Protein AF-A0A7S0I490-F1 (afdb_monomer)

Radius of gyration: 52.08 Å; Cα contacts (8 Å, |Δi|>4): 171; chains: 1; bounding box: 167×102×122 Å

InterPro domains:
  IPR018816 Splicing factor cactin, central domain [PF10312] (147-326)

Mean predicted aligned error: 16.82 Å

Sequence (372 aa):
PTSPVAAVVVAAPQAALLPILARMCKHKKKDKKRDKERAKYEETDDEKRARRLAKHAAKAVKKQEDAQVAGYSNQDNPWHDPNLAESFVWGKKVDKDRSRGIEELSKEGNKRKKLEMQVELEKVKRAREQREVDKEAYEEERRLLDRDREQMAFDDHAKREDEFQLEQSKVRVKRRVQEGRAKPIDVLADSLALLDEGFEPSDALDAKMQDPLLVFDSLNQRELAEVRGDIIEIAQLDEPRRPFWEAMQLVCEQQLASAQGTQASGAHAEVLKDIDAMLAGKRDHELGNLQDDIVRQLQGGEVDTDYYTHVLERLRLTRANLTLTQTFQQVKRRHVELLSGGAPPTARPRPRRVRGGTARRCSTGRRCSGSR

Secondary structure (DSSP, 8-state):
--PPP--------HHHHHHHHHHHHHHHHHHHHHHHHHHHHS--HHHHHHHHHHHHHHHHHHHHHHT-BTTB-SSS-TT--TTTTSPP--HHHHHHHHHTT-PPPPHHHHHHHHHHHHHHHHHHHHHHHHHHHHHHHHHHHHHHHHHHHHHHHHHHHHHHHHHHHHHHHHHHHHHHHHTT---HHHHHHHHHHTTSTT--HHHHHH-----TTTSSTT--HHHHHHHHHHHHHHHHH-GGGHHHHHHHHHHHHHHHHHHTT-S--THHHHHHHHHHHHHTT--HHHHHHHHHHHHHHHHTT-S-HHHHHHHHHHHHHHHHHHHHHHHHHHHHHHHHHHHHHTS-----------------------------

Solvent-accessible surface area (backbone atoms only — not comparable to full-atom values): 21940 Å² total; per-residue (Å²): 140,87,85,80,84,81,82,78,77,79,76,73,62,72,80,67,47,55,64,49,52,52,49,50,52,50,46,54,53,50,50,56,47,53,52,57,50,49,62,59,70,76,46,50,77,65,56,54,48,51,52,52,50,51,54,49,49,53,51,49,51,50,53,51,55,69,36,37,51,98,87,29,39,43,85,63,36,97,81,74,46,77,60,63,53,58,82,88,74,63,61,75,54,53,56,52,35,54,75,69,71,51,75,78,70,48,77,67,53,50,50,48,53,53,51,53,51,50,52,50,50,50,52,53,47,52,57,48,53,49,52,50,52,54,48,50,52,52,52,50,52,49,50,49,53,50,50,52,51,50,50,52,52,49,54,54,49,52,53,54,49,39,51,49,52,41,52,53,48,51,55,54,30,50,51,28,52,74,72,72,70,45,53,68,65,34,36,43,53,52,37,56,50,64,70,45,88,88,68,56,52,72,63,54,74,73,57,59,82,65,59,82,87,61,58,59,79,85,51,52,74,68,56,48,54,52,50,44,52,54,37,53,57,46,31,71,49,41,63,96,50,24,72,48,33,52,26,50,43,51,55,48,52,52,53,49,40,55,74,68,63,70,64,74,63,78,78,52,54,58,58,49,50,54,51,45,62,69,58,55,93,61,50,71,69,57,52,49,52,52,50,52,53,51,53,55,47,57,74,65,69,83,55,68,62,67,62,52,49,54,49,51,55,51,48,53,51,50,48,24,55,48,50,44,50,53,52,50,50,50,35,52,52,46,47,52,47,38,59,51,72,72,49,76,81,76,75,73,80,75,80,79,79,79,79,82,83,81,89,82,84,88,82,84,84,83,88,84,88,82,91,131

Structure (mmCIF, N/CA/C/O backbone):
data_AF-A0A7S0I490-F1
#
_entry.id   AF-A0A7S0I490-F1
#
loop_
_atom_site.group_PDB
_atom_site.id
_atom_site.type_symbol
_atom_site.label_atom_id
_atom_site.label_alt_id
_atom_site.label_comp_id
_atom_site.label_asym_id
_atom_site.label_entity_id
_atom_site.label_seq_id
_atom_site.pdbx_PDB_ins_code
_atom_site.Cartn_x
_atom_site.Cartn_y
_atom_site.Cartn_z
_atom_site.occupancy
_atom_site.B_iso_or_equiv
_atom_site.auth_seq_id
_atom_site.auth_comp_id
_atom_site.auth_asym_id
_atom_site.auth_atom_id
_atom_site.pdbx_PDB_model_num
ATOM 1 N N . PRO A 1 1 ? 31.780 77.840 -27.845 1.00 50.47 1 PRO A N 1
ATOM 2 C CA . PRO A 1 1 ? 33.182 77.586 -27.449 1.00 50.47 1 PRO A CA 1
ATOM 3 C C . PRO A 1 1 ? 33.434 76.077 -27.318 1.00 50.47 1 PRO A C 1
ATOM 5 O O . PRO A 1 1 ? 32.613 75.396 -26.726 1.00 50.47 1 PRO A O 1
ATOM 8 N N . THR A 1 2 ? 34.555 75.628 -27.889 1.00 43.53 2 THR A N 1
ATOM 9 C CA . THR A 1 2 ? 35.103 74.256 -27.959 1.00 43.53 2 THR A CA 1
ATOM 10 C C . THR A 1 2 ? 34.630 73.378 -29.130 1.00 43.53 2 THR A C 1
ATOM 12 O O . THR A 1 2 ? 33.548 72.807 -29.178 1.00 43.53 2 THR A O 1
ATOM 15 N N . SER A 1 3 ? 35.527 73.326 -30.113 1.00 43.59 3 SER A N 1
ATOM 16 C CA . SER A 1 3 ? 35.592 72.419 -31.255 1.00 43.59 3 SER A CA 1
ATOM 17 C C . SER A 1 3 ? 35.987 71.008 -30.797 1.00 43.59 3 SER A C 1
ATOM 19 O O . SER A 1 3 ? 36.912 70.901 -29.988 1.00 43.59 3 SER A O 1
ATOM 21 N N . PRO A 1 4 ? 35.396 69.930 -31.339 1.00 51.56 4 PRO A N 1
ATOM 22 C CA . PRO A 1 4 ? 36.037 68.628 -31.374 1.00 51.56 4 PRO A CA 1
ATOM 23 C C . PRO A 1 4 ? 36.652 68.385 -32.759 1.00 51.56 4 PRO A C 1
ATOM 25 O O . PRO A 1 4 ? 35.989 68.410 -33.795 1.00 51.56 4 PRO A O 1
ATOM 28 N N . VAL A 1 5 ? 37.962 68.157 -32.742 1.00 44.47 5 VAL A N 1
ATOM 29 C CA . VAL A 1 5 ? 38.818 67.812 -33.878 1.00 44.47 5 VAL A CA 1
ATOM 30 C C . VAL A 1 5 ? 38.282 66.563 -34.581 1.00 44.47 5 VAL A C 1
ATOM 32 O O . VAL A 1 5 ? 38.215 65.485 -33.994 1.00 44.47 5 VAL A O 1
ATOM 35 N N . ALA A 1 6 ? 37.934 66.703 -35.859 1.00 41.81 6 ALA A N 1
ATOM 36 C CA . ALA A 1 6 ? 37.684 65.579 -36.746 1.00 41.81 6 ALA A CA 1
ATOM 37 C C . ALA A 1 6 ? 38.988 64.786 -36.935 1.00 41.81 6 ALA A C 1
ATOM 39 O O . ALA A 1 6 ? 39.920 65.242 -37.599 1.00 41.81 6 ALA A O 1
ATOM 40 N N . ALA A 1 7 ? 39.057 63.587 -36.358 1.00 44.59 7 ALA A N 1
ATOM 41 C CA . ALA A 1 7 ? 40.059 62.601 -36.725 1.00 44.59 7 ALA A CA 1
ATOM 42 C C . ALA A 1 7 ? 39.729 62.084 -38.133 1.00 44.59 7 ALA A C 1
ATOM 44 O O . ALA A 1 7 ? 38.897 61.196 -38.317 1.00 44.59 7 ALA A O 1
ATOM 45 N N . VAL A 1 8 ? 40.375 62.667 -39.142 1.00 41.62 8 VAL A N 1
ATOM 46 C CA . VAL A 1 8 ? 40.418 62.116 -40.497 1.00 41.62 8 VAL A CA 1
ATOM 47 C C . VAL A 1 8 ? 41.207 60.809 -40.427 1.00 41.62 8 VAL A C 1
ATOM 49 O O . VAL A 1 8 ? 42.436 60.801 -40.469 1.00 41.62 8 VAL A O 1
ATOM 52 N N . VAL A 1 9 ? 40.507 59.680 -40.313 1.00 45.31 9 VAL A N 1
ATOM 53 C CA . VAL A 1 9 ? 41.086 58.383 -40.667 1.00 45.31 9 VAL A CA 1
ATOM 54 C C . VAL A 1 9 ? 41.223 58.391 -42.183 1.00 45.31 9 VAL A C 1
ATOM 56 O O . VAL A 1 9 ? 40.259 58.174 -42.915 1.00 45.31 9 VAL A O 1
ATOM 59 N N . VAL A 1 10 ? 42.427 58.701 -42.661 1.00 46.06 10 VAL A N 1
ATOM 60 C CA . VAL A 1 10 ? 42.801 58.515 -44.062 1.00 46.06 10 VAL A CA 1
ATOM 61 C C . VAL A 1 10 ? 42.699 57.018 -44.350 1.00 46.06 10 VAL A C 1
ATOM 63 O O . VAL A 1 10 ? 43.594 56.239 -44.024 1.00 46.06 10 VAL A O 1
ATOM 66 N N . ALA A 1 11 ? 41.574 56.597 -44.927 1.00 50.38 11 ALA A N 1
ATOM 67 C CA . ALA A 1 11 ? 41.416 55.268 -45.486 1.00 50.38 11 ALA A CA 1
ATOM 68 C C . ALA A 1 11 ? 42.399 55.134 -46.657 1.00 50.38 11 ALA A C 1
ATOM 70 O O . ALA A 1 11 ? 42.173 55.661 -47.747 1.00 50.38 11 ALA A O 1
ATOM 71 N N . ALA A 1 12 ? 43.528 54.463 -46.418 1.00 50.81 12 ALA A N 1
ATOM 72 C CA . ALA A 1 12 ? 44.451 54.095 -47.480 1.00 50.81 12 ALA A CA 1
ATOM 73 C C . ALA A 1 12 ? 43.703 53.238 -48.525 1.00 50.81 12 ALA A C 1
ATOM 75 O O . ALA A 1 12 ? 42.954 52.331 -48.146 1.00 50.81 12 ALA A O 1
ATOM 76 N N . PRO A 1 13 ? 43.880 53.489 -49.833 1.00 53.28 13 PRO A N 1
ATOM 77 C CA . PRO A 1 13 ? 43.135 52.779 -50.866 1.00 53.28 13 PRO A CA 1
ATOM 78 C C . PRO A 1 13 ? 43.460 51.280 -50.815 1.00 53.28 13 PRO A C 1
ATOM 80 O O . PRO A 1 13 ? 44.627 50.888 -50.857 1.00 53.28 13 PRO A O 1
ATOM 83 N N . GLN A 1 14 ? 42.431 50.423 -50.771 1.00 57.75 14 GLN A N 1
ATOM 84 C CA . GLN A 1 14 ? 42.566 48.954 -50.718 1.00 57.75 14 GLN A CA 1
ATOM 85 C C . GLN A 1 14 ? 43.428 48.372 -51.865 1.00 57.75 14 GLN A C 1
ATOM 87 O O . GLN A 1 14 ? 44.014 47.299 -51.715 1.00 57.75 14 GLN A O 1
ATOM 92 N N . ALA A 1 15 ? 43.604 49.106 -52.970 1.00 55.25 15 ALA A N 1
ATOM 93 C CA . ALA A 1 15 ? 44.506 48.752 -54.069 1.00 55.25 15 ALA A CA 1
ATOM 94 C C . ALA A 1 15 ? 46.005 48.770 -53.688 1.00 55.25 15 ALA A C 1
ATOM 96 O O . ALA A 1 15 ? 46.794 48.028 -54.272 1.00 55.25 15 ALA A O 1
ATOM 97 N N . ALA A 1 16 ? 46.410 49.555 -52.683 1.00 54.22 16 ALA A N 1
ATOM 98 C CA . ALA A 1 16 ? 47.793 49.597 -52.201 1.00 54.22 16 ALA A CA 1
ATOM 99 C C . ALA A 1 16 ? 48.129 48.445 -51.230 1.00 54.22 16 ALA A C 1
ATOM 101 O O . ALA A 1 16 ? 49.300 48.111 -51.057 1.00 54.22 16 ALA A O 1
ATOM 102 N N . LEU A 1 17 ? 47.123 47.789 -50.633 1.00 56.47 17 LEU A N 1
ATOM 103 C CA . LEU A 1 17 ? 47.306 46.732 -49.627 1.00 56.47 17 LEU A CA 1
ATOM 104 C C . LEU A 1 17 ? 47.553 45.340 -50.228 1.00 56.47 17 LEU A C 1
ATOM 106 O O . LEU A 1 17 ? 48.329 44.573 -49.665 1.00 56.47 17 LEU A O 1
ATOM 110 N N . LEU A 1 18 ? 46.972 45.003 -51.384 1.00 61.47 18 LEU A N 1
ATOM 111 C CA . LEU A 1 18 ? 47.205 43.717 -52.065 1.00 61.47 18 LEU A CA 1
ATOM 112 C C . LEU A 1 18 ? 48.683 43.445 -52.420 1.00 61.47 18 LEU A C 1
ATOM 114 O O . LEU A 1 18 ? 49.174 42.354 -52.108 1.00 61.47 18 LEU A O 1
ATOM 118 N N . PRO A 1 19 ? 49.445 44.386 -53.017 1.00 67.88 19 PRO A N 1
ATOM 119 C CA . PRO A 1 19 ? 50.867 44.165 -53.275 1.00 67.88 19 PRO A CA 1
ATOM 120 C C . PRO A 1 19 ? 51.691 44.094 -51.981 1.00 67.88 19 PRO A C 1
ATOM 122 O O . PRO A 1 19 ? 52.685 43.365 -51.937 1.00 67.88 19 PRO A O 1
ATOM 125 N N . ILE A 1 20 ? 51.269 44.785 -50.916 1.00 68.06 20 ILE A N 1
ATOM 126 C CA . ILE A 1 20 ? 51.896 44.711 -49.589 1.00 68.06 20 ILE A CA 1
ATOM 127 C C . ILE A 1 20 ? 51.641 43.335 -48.960 1.00 68.06 20 ILE A C 1
ATOM 129 O O . ILE A 1 20 ? 52.600 42.674 -48.571 1.00 68.06 20 ILE A O 1
ATOM 133 N N . LEU A 1 21 ? 50.403 42.832 -48.961 1.00 68.25 21 LEU A N 1
ATOM 134 C CA . LEU A 1 21 ? 50.054 41.487 -48.488 1.00 68.25 21 LEU A CA 1
ATOM 135 C C . LEU A 1 21 ? 50.766 40.399 -49.298 1.00 68.25 21 LEU A C 1
ATOM 137 O O . LEU A 1 21 ? 51.325 39.468 -48.721 1.00 68.25 21 LEU A O 1
ATOM 141 N N . ALA A 1 22 ? 50.849 40.539 -50.623 1.00 70.19 22 ALA A N 1
ATOM 142 C CA . ALA A 1 22 ? 51.611 39.624 -51.468 1.00 70.19 22 ALA A CA 1
ATOM 143 C C . ALA A 1 22 ? 53.113 39.641 -51.125 1.00 70.19 22 ALA A C 1
ATOM 145 O O . ALA A 1 22 ? 53.745 38.582 -51.064 1.00 70.19 22 ALA A O 1
ATOM 146 N N . ARG A 1 23 ? 53.698 40.819 -50.857 1.00 71.12 23 ARG A N 1
ATOM 147 C CA . ARG A 1 23 ? 55.089 40.958 -50.385 1.00 71.12 23 ARG A CA 1
ATOM 148 C C . ARG A 1 23 ? 55.280 40.379 -48.982 1.00 71.12 23 ARG A C 1
ATOM 150 O O . ARG A 1 23 ? 56.279 39.693 -48.771 1.00 71.12 23 ARG A O 1
ATOM 157 N N . MET A 1 24 ? 54.332 40.568 -48.067 1.00 69.94 24 MET A N 1
ATOM 158 C CA . MET A 1 24 ? 54.342 39.981 -46.722 1.00 69.94 24 MET A CA 1
ATOM 159 C C . MET A 1 24 ? 54.226 38.454 -46.773 1.00 69.94 24 MET A C 1
ATOM 161 O O . MET A 1 24 ? 54.967 37.760 -46.085 1.00 69.94 24 MET A O 1
ATOM 165 N N . CYS A 1 25 ? 53.375 37.899 -47.639 1.00 70.06 25 CYS A N 1
ATOM 166 C CA . CYS A 1 25 ? 53.298 36.460 -47.890 1.00 70.06 25 CYS A CA 1
ATOM 167 C C . CYS A 1 25 ? 54.600 35.912 -48.489 1.00 70.06 25 CYS A C 1
ATOM 169 O O . CYS A 1 25 ? 55.027 34.816 -48.124 1.00 70.06 25 CYS A O 1
ATOM 171 N N . LYS A 1 26 ? 55.253 36.662 -49.389 1.00 74.69 26 LYS A N 1
ATOM 172 C CA . LYS A 1 26 ? 56.571 36.300 -49.937 1.00 74.69 26 LYS A CA 1
ATOM 173 C C . LYS A 1 26 ? 57.659 36.312 -48.854 1.00 74.69 26 LYS A C 1
ATOM 175 O O . LYS A 1 26 ? 58.433 35.360 -48.798 1.00 74.69 26 LYS A O 1
ATOM 180 N N . HIS A 1 27 ? 57.675 37.313 -47.971 1.00 74.88 27 HIS A N 1
ATOM 181 C CA . HIS A 1 27 ? 58.608 37.379 -46.837 1.00 74.88 27 HIS A CA 1
ATOM 182 C C . HIS A 1 27 ? 58.356 36.247 -45.838 1.00 74.88 27 HIS A C 1
ATOM 184 O O . HIS A 1 27 ? 59.258 35.449 -45.615 1.00 74.88 27 HIS A O 1
ATOM 190 N N . LYS A 1 28 ? 57.110 36.033 -45.392 1.00 74.56 28 LYS A N 1
ATOM 191 C CA . LYS A 1 28 ? 56.739 34.896 -44.525 1.00 74.56 28 LYS A CA 1
ATOM 192 C C . LYS A 1 28 ? 57.134 33.538 -45.116 1.00 74.56 28 LYS A C 1
ATOM 194 O O . LYS A 1 28 ? 57.567 32.649 -44.388 1.00 74.56 28 LYS A O 1
ATOM 199 N N . LYS A 1 29 ? 57.006 33.346 -46.437 1.00 75.19 29 LYS A N 1
ATOM 200 C CA . LYS A 1 29 ? 57.477 32.125 -47.121 1.00 75.19 29 LYS A CA 1
ATOM 201 C C . LYS A 1 29 ? 59.002 31.998 -47.088 1.00 75.19 29 LYS A C 1
ATOM 203 O O . LYS A 1 29 ? 59.500 30.886 -46.917 1.00 75.19 29 LYS A O 1
ATOM 208 N N . LYS A 1 30 ? 59.727 33.106 -47.264 1.00 78.12 30 LYS A N 1
ATOM 209 C CA . LYS A 1 30 ? 61.194 33.152 -47.215 1.00 78.12 30 LYS A CA 1
ATOM 210 C C . LYS A 1 30 ? 61.711 32.896 -45.797 1.00 78.12 30 LYS A C 1
ATOM 212 O O . LYS A 1 30 ? 62.610 32.079 -45.642 1.00 78.12 30 LYS A O 1
ATOM 217 N N . ASP A 1 31 ? 61.094 33.488 -44.782 1.00 76.88 31 ASP A N 1
ATOM 218 C CA . ASP A 1 31 ? 61.458 33.285 -43.376 1.00 76.88 31 ASP A CA 1
ATOM 219 C C . ASP A 1 31 ? 61.175 31.846 -42.942 1.00 76.88 31 ASP A C 1
ATOM 221 O O . ASP A 1 31 ? 62.083 31.147 -42.506 1.00 76.88 31 ASP A O 1
ATOM 225 N N . LYS A 1 32 ? 59.990 31.310 -43.267 1.00 79.25 32 LYS A N 1
ATOM 226 C CA . LYS A 1 32 ? 59.661 29.891 -43.043 1.00 79.25 32 LYS A CA 1
ATOM 227 C C . LYS A 1 32 ? 60.603 28.929 -43.778 1.00 79.25 32 LYS A C 1
ATOM 229 O O . LYS A 1 32 ? 60.757 27.786 -43.354 1.00 79.25 32 LYS A O 1
ATOM 234 N N . LYS A 1 33 ? 61.202 29.342 -44.902 1.00 81.62 33 LYS A N 1
ATOM 235 C CA . LYS A 1 33 ? 62.235 28.560 -45.599 1.00 81.62 33 LYS A CA 1
ATOM 236 C C . LYS A 1 33 ? 63.554 28.595 -44.824 1.00 81.62 33 LYS A C 1
ATOM 238 O O . LYS A 1 33 ? 64.118 27.530 -44.600 1.00 81.62 33 LYS A O 1
ATOM 243 N N . ARG A 1 34 ? 63.984 29.774 -44.366 1.00 77.00 34 ARG A N 1
ATOM 244 C CA . ARG A 1 34 ? 65.197 29.947 -43.551 1.00 77.00 34 ARG A CA 1
ATOM 245 C C . ARG A 1 34 ? 65.107 29.215 -42.213 1.00 77.00 34 ARG A C 1
ATOM 247 O O . ARG A 1 34 ? 66.063 28.557 -41.827 1.00 77.00 34 ARG A O 1
ATOM 254 N N . ASP A 1 35 ? 63.957 29.250 -41.547 1.00 76.94 35 ASP A N 1
ATOM 255 C CA . ASP A 1 35 ? 63.746 28.544 -40.275 1.00 76.94 35 ASP A CA 1
ATOM 256 C C . ASP A 1 35 ? 63.749 27.026 -40.462 1.00 76.94 35 ASP A C 1
ATOM 258 O O . ASP A 1 35 ? 64.353 26.303 -39.679 1.00 76.94 35 ASP A O 1
ATOM 262 N N . LYS A 1 36 ? 63.163 26.529 -41.560 1.00 77.56 36 LYS A N 1
ATOM 263 C CA . LYS A 1 36 ? 63.265 25.111 -41.945 1.00 77.56 36 LYS A CA 1
ATOM 264 C C . LYS A 1 36 ? 64.685 24.685 -42.309 1.00 77.56 36 LYS A C 1
ATOM 266 O O . LYS A 1 36 ? 64.964 23.493 -42.262 1.00 77.56 36 LYS A O 1
ATOM 271 N N . GLU A 1 37 ? 65.527 25.602 -42.775 1.00 77.75 37 GLU A N 1
ATOM 272 C CA . GLU A 1 37 ? 66.935 25.337 -43.087 1.00 77.75 37 GLU A CA 1
ATOM 273 C C . GLU A 1 37 ? 67.782 25.326 -41.809 1.00 77.75 37 GLU A C 1
ATOM 275 O O . GLU A 1 37 ? 68.546 24.383 -41.628 1.00 77.75 37 GLU A O 1
ATOM 280 N N . ARG A 1 38 ? 67.562 26.267 -40.878 1.00 75.44 38 ARG A N 1
ATOM 281 C CA . ARG A 1 38 ? 68.162 26.234 -39.529 1.00 75.44 38 ARG A CA 1
ATOM 282 C C . ARG A 1 38 ? 67.787 24.972 -38.755 1.00 75.44 38 ARG A C 1
ATOM 284 O O . ARG A 1 38 ? 68.671 24.229 -38.354 1.00 75.44 38 ARG A O 1
ATOM 291 N N . ALA A 1 39 ? 66.497 24.646 -38.688 1.00 72.38 39 ALA A N 1
ATOM 292 C CA . ALA A 1 39 ? 66.003 23.445 -38.010 1.00 72.38 39 ALA A CA 1
ATOM 293 C C . ALA A 1 39 ? 66.461 22.122 -38.656 1.00 72.38 39 ALA A C 1
ATOM 295 O O . ALA A 1 39 ? 66.265 21.063 -38.081 1.00 72.38 39 ALA A O 1
ATOM 296 N N . LYS A 1 40 ? 67.021 22.149 -39.875 1.00 72.75 40 LYS A N 1
ATOM 297 C CA . LYS A 1 40 ? 67.665 20.986 -40.517 1.00 72.75 40 LYS A CA 1
ATOM 298 C C . LYS A 1 40 ? 69.161 20.904 -40.238 1.00 72.75 40 LYS A C 1
ATOM 300 O O . LYS A 1 40 ? 69.734 19.837 -40.426 1.00 72.75 40 LYS A O 1
ATOM 305 N N . TYR A 1 41 ? 69.780 22.035 -39.915 1.00 70.50 41 TYR A N 1
ATOM 306 C CA . TYR A 1 41 ? 71.203 22.145 -39.617 1.00 70.50 41 TYR A CA 1
ATOM 307 C C . TYR A 1 41 ? 71.484 21.818 -38.147 1.00 70.50 41 TYR A C 1
ATOM 309 O O . TYR A 1 41 ? 72.486 21.185 -37.848 1.00 70.50 41 TYR A O 1
ATOM 317 N N . GLU A 1 42 ? 70.561 22.191 -37.257 1.00 72.38 42 GLU A N 1
ATOM 318 C CA . GLU A 1 42 ? 70.593 21.891 -35.817 1.00 72.38 42 GLU A CA 1
ATOM 319 C C . GLU A 1 42 ? 70.038 20.489 -35.475 1.00 72.38 42 GLU A C 1
ATOM 321 O O . GLU A 1 42 ? 70.049 20.091 -34.317 1.00 72.38 42 GLU A O 1
ATOM 326 N N . GLU A 1 43 ? 69.551 19.737 -36.471 1.00 70.06 43 GLU A N 1
ATOM 327 C CA . GLU A 1 43 ? 68.907 18.425 -36.300 1.00 70.06 43 GLU A CA 1
ATOM 328 C C . GLU A 1 43 ? 69.945 17.328 -36.032 1.00 70.06 43 GLU A C 1
ATOM 330 O O . GLU A 1 43 ? 70.859 17.114 -36.834 1.00 70.06 43 GLU A O 1
ATOM 335 N N . THR A 1 44 ? 69.765 16.583 -34.943 1.00 75.69 44 THR A N 1
ATOM 336 C CA . THR A 1 44 ? 70.577 15.393 -34.657 1.00 75.69 44 THR A CA 1
ATOM 337 C C . THR A 1 44 ? 70.286 14.269 -35.665 1.00 75.69 44 THR A C 1
ATOM 339 O O . THR A 1 44 ? 69.219 14.212 -36.290 1.00 75.69 44 THR A O 1
ATOM 342 N N . ASP A 1 45 ? 71.221 13.332 -35.853 1.00 73.50 45 ASP A N 1
ATOM 343 C CA . ASP A 1 45 ? 71.043 12.243 -36.828 1.00 73.50 45 ASP A CA 1
ATOM 344 C C . ASP A 1 45 ? 69.838 11.331 -36.509 1.00 73.50 45 ASP A C 1
ATOM 346 O O . ASP A 1 45 ? 69.229 10.759 -37.422 1.00 73.50 45 ASP A O 1
ATOM 350 N N . ASP A 1 46 ? 69.431 11.243 -35.241 1.00 74.19 46 ASP A N 1
ATOM 351 C CA . ASP A 1 46 ? 68.242 10.501 -34.805 1.00 74.19 46 ASP A CA 1
ATOM 352 C C . ASP A 1 46 ? 66.934 11.230 -35.136 1.00 74.19 46 ASP A C 1
ATOM 354 O O . ASP A 1 46 ? 66.012 10.628 -35.695 1.00 74.19 46 ASP A O 1
ATOM 358 N N . GLU A 1 47 ? 66.868 12.545 -34.934 1.00 79.81 47 GLU A N 1
ATOM 359 C CA . GLU A 1 47 ? 65.715 13.367 -35.330 1.00 79.81 47 GLU A CA 1
ATOM 360 C C . GLU A 1 47 ? 65.528 13.380 -36.855 1.00 79.81 47 GLU A C 1
ATOM 362 O O . GLU A 1 47 ? 64.412 13.258 -37.376 1.00 79.81 47 GLU A O 1
ATOM 367 N N . LYS A 1 48 ? 66.635 13.398 -37.605 1.00 79.62 48 LYS A N 1
ATOM 368 C CA . LYS A 1 48 ? 66.627 13.304 -39.070 1.00 79.62 48 LYS A CA 1
ATOM 369 C C . LYS A 1 48 ? 66.089 11.960 -39.562 1.00 79.62 48 LYS A C 1
ATOM 371 O O . LYS A 1 48 ? 65.393 11.928 -40.590 1.00 79.62 48 LYS A O 1
ATOM 376 N N . ARG A 1 49 ? 66.385 10.861 -38.854 1.00 80.25 49 ARG A N 1
ATOM 377 C CA . ARG A 1 49 ? 65.813 9.525 -39.108 1.00 80.25 49 ARG A CA 1
ATOM 378 C C . ARG A 1 49 ? 64.317 9.503 -38.792 1.00 80.25 49 ARG A C 1
ATOM 380 O O . ARG A 1 49 ? 63.537 9.114 -39.665 1.00 80.25 49 ARG A O 1
ATOM 387 N N . ALA A 1 50 ? 63.904 10.026 -37.639 1.00 84.12 50 ALA A N 1
ATOM 388 C CA . ALA A 1 50 ? 62.498 10.126 -37.245 1.00 84.12 50 ALA A CA 1
ATOM 389 C C . ALA A 1 50 ? 61.665 10.947 -38.247 1.00 84.12 50 ALA A C 1
ATOM 391 O O . ALA A 1 50 ? 60.605 10.502 -38.689 1.00 84.12 50 ALA A O 1
ATOM 392 N N . ARG A 1 51 ? 62.169 12.091 -38.730 1.00 84.38 51 ARG A N 1
ATOM 393 C CA . ARG A 1 51 ? 61.477 12.896 -39.753 1.00 84.38 51 ARG A CA 1
ATOM 394 C C . ARG A 1 51 ? 61.326 12.154 -41.080 1.00 84.38 51 ARG A C 1
ATOM 396 O O . ARG A 1 51 ? 60.315 12.315 -41.769 1.00 84.38 51 ARG A O 1
ATOM 403 N N . ARG A 1 52 ? 62.332 11.375 -41.491 1.00 85.88 52 ARG A N 1
ATOM 404 C CA . ARG A 1 52 ? 62.258 10.566 -42.721 1.00 85.88 52 ARG A CA 1
ATOM 405 C C . ARG A 1 52 ? 61.232 9.445 -42.580 1.00 85.88 52 ARG A C 1
ATOM 407 O O . ARG A 1 52 ? 60.446 9.270 -43.508 1.00 85.88 52 ARG A O 1
ATOM 414 N N . LEU A 1 53 ? 61.193 8.772 -41.430 1.00 84.44 53 LEU A N 1
ATOM 415 C CA . LEU A 1 53 ? 60.186 7.758 -41.111 1.00 84.44 53 LEU A CA 1
ATOM 416 C C . LEU A 1 53 ? 58.779 8.360 -41.071 1.00 84.44 53 LEU A C 1
ATOM 418 O O . LEU A 1 53 ? 57.902 7.863 -41.763 1.00 84.44 53 LEU A O 1
ATOM 422 N N . ALA A 1 54 ? 58.580 9.490 -40.392 1.00 85.75 54 ALA A N 1
ATOM 423 C CA . ALA A 1 54 ? 57.295 10.189 -40.356 1.00 85.75 54 ALA A CA 1
ATOM 424 C C . ALA A 1 54 ? 56.851 10.659 -41.751 1.00 85.75 54 ALA A C 1
ATOM 426 O O . ALA A 1 54 ? 55.695 10.503 -42.131 1.00 85.75 54 ALA A O 1
ATOM 427 N N . LYS A 1 55 ? 57.773 11.181 -42.573 1.00 88.88 55 LYS A N 1
ATOM 428 C CA . LYS A 1 55 ? 57.477 11.554 -43.965 1.00 88.88 55 LYS A CA 1
ATOM 429 C C . LYS A 1 55 ? 57.128 10.336 -44.823 1.00 88.88 55 LYS A C 1
ATOM 431 O O . LYS A 1 55 ? 56.308 10.460 -45.730 1.00 88.88 55 LYS A O 1
ATOM 436 N N . HIS A 1 56 ? 57.769 9.195 -44.587 1.00 88.44 56 HIS A N 1
ATOM 437 C CA . HIS A 1 56 ? 57.468 7.947 -45.281 1.00 88.44 56 HIS A CA 1
ATOM 438 C C . HIS A 1 56 ? 56.108 7.386 -44.849 1.00 88.44 56 HIS A C 1
ATOM 440 O O . HIS A 1 56 ? 55.286 7.088 -45.709 1.00 88.44 56 HIS A O 1
ATOM 446 N N . ALA A 1 57 ? 55.829 7.352 -43.545 1.00 86.31 57 ALA A N 1
ATOM 447 C CA . ALA A 1 57 ? 54.544 6.954 -42.979 1.00 86.31 57 ALA A CA 1
ATOM 448 C C . ALA A 1 57 ? 53.405 7.853 -43.481 1.00 86.31 57 ALA A C 1
ATOM 450 O O . ALA A 1 57 ? 52.421 7.350 -44.003 1.00 86.31 57 ALA A O 1
ATOM 451 N N . ALA A 1 58 ? 53.573 9.179 -43.465 1.00 86.69 58 ALA A N 1
ATOM 452 C CA . ALA A 1 58 ? 52.576 10.113 -43.996 1.00 86.69 58 ALA A CA 1
ATOM 453 C C . ALA A 1 58 ? 52.334 9.931 -45.505 1.00 86.69 58 ALA A C 1
ATOM 455 O O . ALA A 1 58 ? 51.211 10.073 -45.982 1.00 86.69 58 ALA A O 1
ATOM 456 N N . LYS A 1 59 ? 53.377 9.599 -46.280 1.00 86.44 59 LYS A N 1
ATOM 457 C CA . LYS A 1 59 ? 53.218 9.240 -47.697 1.00 86.44 59 LYS A CA 1
ATOM 458 C C . LYS A 1 59 ? 52.487 7.910 -47.878 1.00 86.44 59 LYS A C 1
ATOM 460 O O . LYS A 1 59 ? 51.729 7.792 -48.834 1.00 86.44 59 LYS A O 1
ATOM 465 N N . ALA A 1 60 ? 52.725 6.936 -47.003 1.00 82.75 60 ALA A N 1
ATOM 466 C CA . ALA A 1 60 ? 52.047 5.645 -47.028 1.00 82.75 60 ALA A CA 1
ATOM 467 C C . ALA A 1 60 ? 50.558 5.795 -46.685 1.00 82.75 60 ALA A C 1
ATOM 469 O O . ALA A 1 60 ? 49.731 5.321 -47.454 1.00 82.75 60 ALA A O 1
ATOM 470 N N . VAL A 1 61 ? 50.224 6.547 -45.629 1.00 82.12 61 VAL A N 1
ATOM 471 C CA . VAL A 1 61 ? 48.838 6.873 -45.246 1.00 82.12 61 VAL A CA 1
ATOM 472 C C . VAL A 1 61 ? 48.123 7.594 -46.382 1.00 82.12 61 VAL A C 1
ATOM 474 O O . VAL A 1 61 ? 47.080 7.140 -46.826 1.00 82.12 61 VAL A O 1
ATOM 477 N N . LYS A 1 62 ? 48.727 8.644 -46.952 1.00 81.44 62 LYS A N 1
ATOM 478 C CA . LYS A 1 62 ? 48.114 9.358 -48.078 1.00 81.44 62 LYS A CA 1
ATOM 479 C C . LYS A 1 62 ? 47.888 8.456 -49.296 1.00 81.44 62 LYS A C 1
ATOM 481 O O . LYS A 1 62 ? 46.866 8.557 -49.956 1.00 81.44 62 LYS A O 1
ATOM 486 N N . LYS A 1 63 ? 48.838 7.564 -49.600 1.00 77.75 63 LYS A N 1
ATOM 487 C CA . LYS A 1 63 ? 48.686 6.587 -50.687 1.00 77.75 63 LYS A CA 1
ATOM 488 C C . LYS A 1 63 ? 47.556 5.593 -50.394 1.00 77.75 63 LYS A C 1
ATOM 490 O O . LYS A 1 63 ? 46.879 5.175 -51.324 1.00 77.75 63 LYS A O 1
ATOM 495 N N . GLN A 1 64 ? 47.372 5.218 -49.131 1.00 72.12 64 GLN A N 1
ATOM 496 C CA . GLN A 1 64 ? 46.295 4.339 -48.687 1.00 72.12 64 GLN A CA 1
ATOM 497 C C . GLN A 1 64 ? 44.931 5.039 -48.762 1.00 72.12 64 GLN A C 1
ATOM 499 O O . GLN A 1 64 ? 43.993 4.449 -49.279 1.00 72.12 64 GLN A O 1
ATOM 504 N N . GLU A 1 65 ? 44.834 6.301 -48.338 1.00 75.25 65 GLU A N 1
ATOM 505 C CA . GLU A 1 65 ? 43.633 7.140 -48.481 1.00 75.25 65 GLU A CA 1
ATOM 506 C C . GLU A 1 65 ? 43.275 7.383 -49.953 1.00 75.25 65 GLU A C 1
ATOM 508 O O . GLU A 1 65 ? 42.120 7.254 -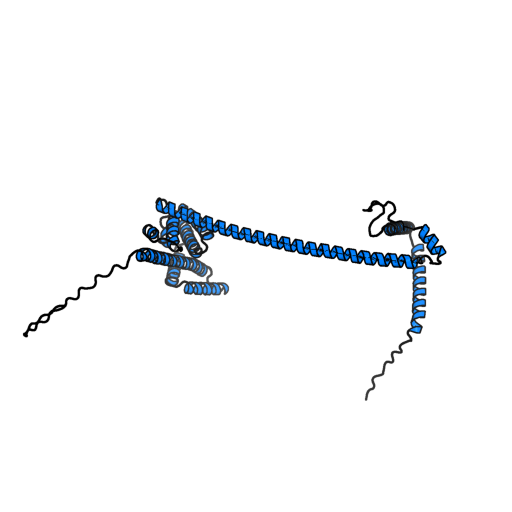50.343 1.00 75.25 65 GLU A O 1
ATOM 513 N N . ASP A 1 66 ? 44.267 7.681 -50.799 1.00 70.56 66 ASP A N 1
ATOM 514 C CA . ASP A 1 66 ? 44.065 7.863 -52.242 1.00 70.56 66 ASP A CA 1
ATOM 515 C C . ASP A 1 66 ? 43.599 6.558 -52.925 1.00 70.56 66 ASP A C 1
ATOM 517 O O . ASP A 1 66 ? 42.934 6.615 -53.962 1.00 70.56 66 ASP A O 1
ATOM 521 N N . ALA A 1 67 ? 43.926 5.398 -52.341 1.00 71.06 67 ALA A N 1
ATOM 522 C CA . ALA A 1 67 ? 43.472 4.076 -52.771 1.00 71.06 67 ALA A CA 1
ATOM 523 C C . ALA A 1 67 ? 42.109 3.666 -52.178 1.00 71.06 67 ALA A C 1
ATOM 525 O O . ALA A 1 67 ? 41.613 2.588 -52.501 1.00 71.06 67 ALA A O 1
ATOM 526 N N . GLN A 1 68 ? 41.495 4.496 -51.328 1.00 73.94 68 GLN A N 1
ATOM 527 C CA . GLN A 1 68 ? 40.141 4.283 -50.826 1.00 73.94 68 GLN A CA 1
ATOM 528 C C . GLN A 1 68 ? 39.133 5.075 -51.662 1.00 73.94 68 GLN A C 1
ATOM 530 O O . GLN A 1 68 ? 39.269 6.281 -51.893 1.00 73.94 68 GLN A O 1
ATOM 535 N N . VAL A 1 69 ? 38.074 4.399 -52.101 1.00 71.38 69 VAL A N 1
ATOM 536 C CA . VAL A 1 69 ? 36.973 5.007 -52.856 1.00 71.38 69 VAL A CA 1
ATOM 537 C C . VAL A 1 69 ? 35.695 4.829 -52.052 1.00 71.38 69 VAL A C 1
ATOM 539 O O . VAL A 1 69 ? 35.316 3.714 -51.710 1.00 71.38 69 VAL A O 1
ATOM 542 N N . ALA A 1 70 ? 35.045 5.947 -51.711 1.00 68.06 70 ALA A N 1
ATOM 543 C CA . ALA A 1 70 ? 33.812 5.971 -50.916 1.00 68.06 70 ALA A CA 1
ATOM 544 C C . ALA A 1 70 ? 33.894 5.201 -49.573 1.00 68.06 70 ALA A C 1
ATOM 546 O O . ALA A 1 70 ? 32.876 4.736 -49.070 1.00 68.06 70 ALA A O 1
ATOM 547 N N . GLY A 1 71 ? 35.094 5.098 -48.983 1.00 68.81 71 GLY A N 1
ATOM 548 C CA . GLY A 1 71 ? 35.339 4.421 -47.702 1.00 68.81 71 GLY A CA 1
ATOM 549 C C . GLY A 1 71 ? 35.719 2.941 -47.806 1.00 68.81 71 GLY A C 1
ATOM 550 O O . GLY A 1 71 ? 36.025 2.338 -46.783 1.00 68.81 71 GLY A O 1
ATOM 551 N N . TYR A 1 72 ? 35.757 2.372 -49.013 1.00 78.12 72 TYR A N 1
ATOM 552 C CA . TYR A 1 72 ? 36.167 0.987 -49.245 1.00 78.12 72 TYR A CA 1
ATOM 553 C C . TYR A 1 72 ? 37.568 0.924 -49.858 1.00 78.12 72 TYR A C 1
ATOM 555 O O . TYR A 1 72 ? 37.934 1.748 -50.703 1.00 78.12 72 TYR A O 1
ATOM 563 N N . SER A 1 73 ? 38.361 -0.049 -49.408 1.00 77.50 73 SER A N 1
ATOM 564 C CA . SER A 1 73 ? 39.659 -0.393 -49.995 1.00 77.50 73 SER A CA 1
ATOM 565 C C . SER A 1 73 ? 39.470 -1.475 -51.068 1.00 77.50 73 SER A C 1
ATOM 567 O O . SER A 1 73 ? 38.446 -2.154 -51.085 1.00 77.50 73 SER A O 1
ATOM 569 N N . ASN A 1 74 ? 40.461 -1.700 -51.938 1.00 77.88 74 ASN A N 1
ATOM 570 C CA . ASN A 1 74 ? 40.414 -2.837 -52.875 1.00 77.88 74 ASN A CA 1
ATOM 571 C C . ASN A 1 74 ? 40.335 -4.205 -52.164 1.00 77.88 74 ASN A C 1
ATOM 573 O O . ASN A 1 74 ? 39.953 -5.182 -52.797 1.00 77.88 74 ASN A O 1
ATOM 577 N N . GLN A 1 75 ? 40.717 -4.297 -50.882 1.00 73.81 75 GLN A N 1
ATOM 578 C CA . GLN A 1 75 ? 40.649 -5.540 -50.102 1.00 73.81 75 GLN A CA 1
ATOM 579 C C . GLN A 1 75 ? 39.323 -5.690 -49.340 1.00 73.81 75 GLN A C 1
ATOM 581 O O . GLN A 1 75 ? 38.827 -6.804 -49.213 1.00 73.81 75 GLN A O 1
ATOM 586 N N . ASP A 1 76 ? 38.713 -4.580 -48.920 1.00 74.44 76 ASP A N 1
ATOM 587 C CA . ASP A 1 76 ? 37.462 -4.540 -48.150 1.00 74.44 76 ASP A CA 1
ATOM 588 C C . ASP A 1 76 ? 36.310 -4.024 -49.018 1.0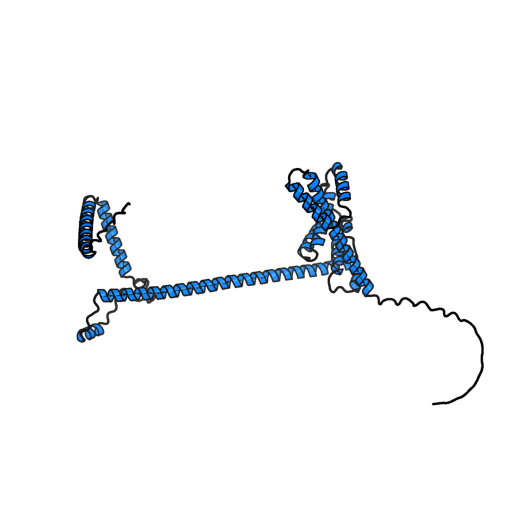0 74.44 76 ASP A C 1
ATOM 590 O O . ASP A 1 76 ? 35.625 -3.061 -48.676 1.00 74.44 76 ASP A O 1
ATOM 594 N N . ASN A 1 77 ? 36.141 -4.624 -50.196 1.00 78.44 77 ASN A N 1
ATOM 595 C CA . ASN A 1 77 ? 35.152 -4.206 -51.179 1.00 78.44 77 ASN A CA 1
ATOM 596 C C . ASN A 1 77 ? 33.902 -5.116 -51.149 1.00 78.44 77 ASN A C 1
ATOM 598 O O . ASN A 1 77 ? 34.001 -6.274 -51.567 1.00 78.44 77 ASN A O 1
ATOM 602 N N . PRO A 1 78 ? 32.710 -4.606 -50.770 1.00 79.56 78 PRO A N 1
ATOM 603 C CA . PRO A 1 78 ? 31.458 -5.374 -50.769 1.00 79.56 78 PRO A CA 1
ATOM 604 C C . PRO A 1 78 ? 31.027 -5.914 -52.141 1.00 79.56 78 PRO A C 1
ATOM 606 O O . PRO A 1 78 ? 30.199 -6.818 -52.210 1.00 79.56 78 PRO A O 1
ATOM 609 N N . TRP A 1 79 ? 31.559 -5.357 -53.234 1.00 76.94 79 TRP A N 1
ATOM 610 C CA . TRP A 1 79 ? 31.248 -5.757 -54.611 1.00 76.94 79 TRP A CA 1
ATOM 611 C C . TRP A 1 79 ? 32.285 -6.712 -55.215 1.00 76.94 79 TRP A C 1
ATOM 613 O O . TRP A 1 79 ? 32.180 -7.047 -56.392 1.00 76.94 79 TRP A O 1
ATOM 623 N N . HIS A 1 80 ? 33.275 -7.147 -54.423 1.00 74.00 80 HIS A N 1
ATOM 624 C CA . HIS A 1 80 ? 34.338 -8.073 -54.834 1.00 74.00 80 HIS A CA 1
ATOM 625 C C . HIS A 1 80 ? 35.115 -7.646 -56.098 1.00 74.00 80 HIS A C 1
ATOM 627 O O . HIS A 1 80 ? 35.664 -8.492 -56.801 1.00 74.00 80 HIS A O 1
ATOM 633 N N . ASP A 1 81 ? 35.187 -6.344 -56.392 1.00 78.88 81 ASP A N 1
ATOM 634 C CA . ASP A 1 81 ? 36.007 -5.808 -57.484 1.00 78.88 81 ASP A CA 1
ATOM 635 C C . ASP A 1 81 ? 37.473 -5.650 -57.016 1.00 78.88 81 ASP A C 1
ATOM 637 O O . ASP A 1 81 ? 37.716 -4.890 -56.066 1.00 78.88 81 ASP A O 1
ATOM 641 N N . PRO A 1 82 ? 38.447 -6.335 -57.658 1.00 79.75 82 PRO A N 1
ATOM 642 C CA . PRO A 1 82 ? 39.870 -6.259 -57.312 1.00 79.75 82 PRO A CA 1
ATOM 643 C C . PRO A 1 82 ? 40.513 -4.881 -57.539 1.00 79.75 82 PRO A C 1
ATOM 645 O O . PRO A 1 82 ? 41.528 -4.566 -56.910 1.00 79.75 82 PRO A O 1
ATOM 648 N N . ASN A 1 83 ? 39.939 -4.055 -58.424 1.00 78.06 83 ASN A N 1
ATOM 649 C CA . ASN A 1 83 ? 40.547 -2.816 -58.916 1.00 78.06 83 ASN A CA 1
ATOM 650 C C . ASN A 1 83 ? 39.700 -1.568 -58.607 1.00 78.06 83 ASN A C 1
ATOM 652 O O . ASN A 1 83 ? 39.735 -0.594 -59.354 1.00 78.06 83 ASN A O 1
ATOM 656 N N . LEU A 1 84 ? 38.991 -1.548 -57.475 1.00 75.94 84 LEU A N 1
ATOM 657 C CA . LEU A 1 84 ? 38.084 -0.454 -57.089 1.00 75.94 84 LEU A CA 1
ATOM 658 C C . LEU A 1 84 ? 38.731 0.953 -57.108 1.00 75.94 84 LEU A C 1
ATOM 660 O O . LEU A 1 84 ? 38.076 1.947 -57.422 1.00 75.94 84 LEU A O 1
ATOM 664 N N . ALA A 1 85 ? 40.020 1.049 -56.780 1.00 73.50 85 ALA A N 1
ATOM 665 C CA . ALA A 1 85 ? 40.793 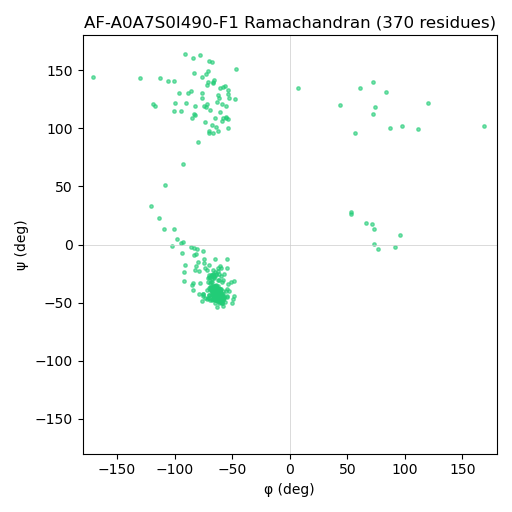2.291 -56.780 1.00 73.50 85 ALA A CA 1
ATOM 666 C C . ALA A 1 85 ? 41.166 2.808 -58.183 1.00 73.50 85 ALA A C 1
ATOM 668 O O . ALA A 1 85 ? 41.580 3.964 -58.324 1.00 73.50 85 ALA A O 1
ATOM 669 N N . GLU A 1 86 ? 41.060 1.978 -59.221 1.00 78.12 86 GLU A N 1
ATOM 670 C CA . GLU A 1 86 ? 41.401 2.359 -60.589 1.00 78.12 86 GLU A CA 1
ATOM 671 C C . GLU A 1 86 ? 40.209 3.038 -61.275 1.00 78.12 86 GLU A C 1
ATOM 673 O O . GLU A 1 86 ? 39.076 2.563 -61.256 1.00 78.12 86 GLU A O 1
ATOM 678 N N . SER A 1 87 ? 40.446 4.185 -61.917 1.00 72.06 87 SER A N 1
ATOM 679 C CA . SER A 1 87 ? 39.393 4.861 -62.675 1.00 72.06 87 SER A CA 1
ATOM 680 C C . SER A 1 87 ? 39.119 4.120 -63.983 1.00 72.06 87 SER A C 1
ATOM 682 O O . SER A 1 87 ? 39.997 4.053 -64.844 1.00 72.06 87 SER A O 1
ATOM 684 N N . PHE A 1 88 ? 37.891 3.638 -64.168 1.00 79.00 88 PHE A N 1
ATOM 685 C CA . PHE A 1 88 ? 37.461 3.030 -65.424 1.00 79.00 88 PHE A CA 1
ATOM 686 C C . PHE A 1 88 ? 37.535 4.033 -66.587 1.00 79.00 88 PHE A C 1
ATOM 688 O O . PHE A 1 88 ? 36.942 5.114 -66.537 1.00 79.00 88 PHE A O 1
ATOM 695 N N . VAL A 1 89 ? 38.234 3.655 -67.661 1.00 78.88 89 VAL A N 1
ATOM 696 C CA . VAL A 1 89 ? 38.335 4.445 -68.893 1.00 78.88 89 VAL A CA 1
ATOM 697 C C . VAL A 1 89 ? 37.724 3.662 -70.045 1.00 78.88 89 VAL A C 1
ATOM 699 O O . VAL A 1 89 ? 38.210 2.604 -70.439 1.00 78.88 89 VAL A O 1
ATOM 702 N N . TRP A 1 90 ? 36.683 4.221 -70.658 1.00 83.50 90 TRP A N 1
ATOM 703 C CA . TRP A 1 90 ? 36.134 3.668 -71.890 1.00 83.50 90 TRP A CA 1
ATOM 704 C C . TRP A 1 90 ? 36.997 4.107 -73.079 1.00 83.50 90 TRP A C 1
ATOM 706 O O . TRP A 1 90 ? 36.700 5.107 -73.729 1.00 83.50 90 TRP A O 1
ATOM 716 N N . GLY A 1 91 ? 38.037 3.332 -73.403 1.00 83.00 91 GLY A N 1
ATOM 717 C CA . GLY A 1 91 ? 39.004 3.664 -74.465 1.00 83.00 91 GLY A CA 1
ATOM 718 C C . GLY A 1 91 ? 38.360 4.050 -75.805 1.00 83.00 91 GLY A C 1
ATOM 719 O O . GLY A 1 91 ? 38.589 5.144 -76.306 1.00 83.00 91 GLY A O 1
ATOM 720 N N . LYS A 1 92 ? 37.420 3.236 -76.315 1.00 84.88 92 LYS A N 1
ATOM 721 C CA . LYS A 1 92 ? 36.681 3.544 -77.562 1.00 84.88 92 LYS A CA 1
ATOM 722 C C . LYS A 1 92 ? 35.909 4.872 -77.522 1.00 84.88 92 LYS A C 1
ATOM 724 O O . LYS A 1 92 ? 35.696 5.485 -78.564 1.00 84.88 92 LYS A O 1
ATOM 729 N N . LYS A 1 93 ? 35.436 5.297 -76.344 1.00 81.12 93 LYS A N 1
ATOM 730 C CA . LYS A 1 93 ? 34.753 6.583 -76.168 1.00 81.12 93 LYS A CA 1
ATOM 731 C C . LYS A 1 93 ? 35.763 7.726 -76.192 1.00 81.12 93 LYS A C 1
ATOM 733 O O . LYS A 1 93 ? 35.520 8.701 -76.887 1.00 81.12 93 LYS A O 1
ATOM 738 N N . VAL A 1 94 ? 36.892 7.575 -75.501 1.00 81.31 94 VAL A N 1
ATOM 739 C CA . VAL A 1 94 ? 37.979 8.566 -75.494 1.00 81.31 94 VAL A CA 1
ATOM 740 C C . VAL A 1 94 ? 38.507 8.810 -76.909 1.00 81.31 94 VAL A C 1
ATOM 742 O O . VAL A 1 94 ? 38.623 9.961 -77.319 1.00 81.31 94 VAL A O 1
ATOM 745 N N . ASP A 1 95 ? 38.726 7.751 -77.693 1.00 80.38 95 ASP A N 1
ATOM 746 C CA . ASP A 1 95 ? 39.171 7.875 -79.087 1.00 80.38 95 ASP A CA 1
ATOM 747 C C . ASP A 1 95 ? 38.137 8.608 -79.956 1.00 80.38 95 ASP A C 1
ATOM 749 O O . ASP A 1 95 ? 38.477 9.504 -80.729 1.00 80.38 95 ASP A O 1
ATOM 753 N N . LYS A 1 96 ? 36.849 8.284 -79.784 1.00 82.88 96 LYS A N 1
ATOM 754 C CA . LYS A 1 96 ? 35.735 8.922 -80.501 1.00 82.88 96 LYS A CA 1
ATOM 755 C C . LYS A 1 96 ? 35.531 10.389 -80.107 1.00 82.88 96 LYS A C 1
ATOM 757 O O . LYS A 1 96 ? 35.231 11.207 -80.975 1.00 82.88 96 LYS A O 1
ATOM 762 N N . ASP A 1 97 ? 35.676 10.723 -78.827 1.00 79.12 97 ASP A N 1
ATOM 763 C CA . ASP A 1 97 ? 35.565 12.090 -78.306 1.00 79.12 97 ASP A CA 1
ATOM 764 C C . ASP A 1 97 ? 36.761 12.941 -78.769 1.00 79.12 97 ASP A C 1
ATOM 766 O O . ASP A 1 97 ? 36.572 14.079 -79.205 1.00 79.12 97 ASP A O 1
ATOM 770 N N . ARG A 1 98 ? 37.963 12.344 -78.835 1.00 78.00 98 ARG A N 1
ATOM 771 C CA . ARG A 1 98 ? 39.157 12.948 -79.445 1.00 78.00 98 ARG A CA 1
ATOM 772 C C . ARG A 1 98 ? 38.951 13.244 -80.933 1.00 78.00 98 ARG A C 1
ATOM 774 O O . ARG A 1 98 ? 39.290 14.336 -81.379 1.00 78.00 98 ARG A O 1
ATOM 781 N N . SER A 1 99 ? 38.339 12.334 -81.698 1.00 75.88 99 SER A N 1
ATOM 782 C CA . SER A 1 99 ? 37.986 12.588 -83.108 1.00 75.88 99 SER A CA 1
ATOM 783 C C . SER A 1 99 ? 36.909 13.667 -83.294 1.00 75.88 99 SER A C 1
ATOM 785 O O . SER A 1 99 ? 36.807 14.242 -84.373 1.00 75.88 99 SER A O 1
ATOM 787 N N . ARG A 1 100 ? 36.099 13.947 -82.265 1.00 77.25 100 ARG A N 1
ATOM 788 C CA . ARG A 1 100 ? 35.048 14.983 -82.265 1.00 77.25 100 ARG A CA 1
ATOM 789 C C . ARG A 1 100 ? 35.521 16.335 -81.722 1.00 77.25 100 ARG A C 1
ATOM 791 O O . ARG A 1 100 ? 34.714 17.255 -81.642 1.00 77.25 100 ARG A O 1
ATOM 798 N N . GLY A 1 101 ? 36.797 16.458 -81.351 1.00 68.38 101 GLY A N 1
ATOM 799 C CA . GLY A 1 101 ? 37.369 17.690 -80.803 1.00 68.38 101 GLY A CA 1
ATOM 800 C C . GLY A 1 101 ? 36.905 18.025 -79.382 1.00 68.38 101 GLY A C 1
ATOM 801 O O . GLY A 1 101 ? 37.036 19.169 -78.957 1.00 68.38 101 GLY A O 1
ATOM 802 N N . ILE A 1 102 ? 36.350 17.057 -78.645 1.00 70.06 102 ILE A N 1
ATOM 803 C CA . ILE A 1 102 ? 35.975 17.238 -77.239 1.00 70.06 102 ILE A CA 1
ATOM 804 C C . ILE A 1 102 ? 37.226 16.962 -76.402 1.00 70.06 102 ILE A C 1
ATOM 806 O O . ILE A 1 102 ? 37.674 15.819 -76.311 1.00 70.06 102 ILE A O 1
ATOM 810 N N . GLU A 1 103 ? 37.811 18.005 -75.809 1.00 64.31 103 GLU A N 1
ATOM 811 C CA . GLU A 1 103 ? 38.964 17.835 -74.924 1.00 64.31 103 GLU A CA 1
ATOM 812 C C . GLU A 1 103 ? 38.583 17.072 -73.651 1.00 64.31 103 GLU A C 1
ATOM 814 O O . GLU A 1 103 ? 37.529 17.297 -73.044 1.00 64.31 103 GLU A O 1
ATOM 819 N N . GLU A 1 104 ? 39.475 16.173 -73.226 1.00 63.59 104 GLU A N 1
ATOM 820 C CA . GLU A 1 104 ? 39.392 15.549 -71.910 1.00 63.59 104 GLU A CA 1
ATOM 821 C C . GLU A 1 104 ? 39.298 16.642 -70.843 1.00 63.59 104 GLU A C 1
ATOM 823 O O . GLU A 1 104 ? 40.059 17.613 -70.847 1.00 63.59 104 GLU A O 1
ATOM 828 N N . LEU A 1 105 ? 38.362 16.484 -69.904 1.00 60.66 105 LEU A N 1
ATOM 829 C CA . LEU A 1 105 ? 38.250 17.402 -68.778 1.00 60.66 105 LEU A CA 1
ATOM 830 C C . LEU A 1 105 ? 39.615 17.509 -68.101 1.00 60.66 105 LEU A C 1
ATOM 832 O O . LEU A 1 105 ? 40.201 16.497 -67.707 1.00 60.66 105 LEU A O 1
ATOM 836 N N . SER A 1 106 ? 40.101 18.745 -67.957 1.00 70.50 106 SER A N 1
ATOM 837 C CA . SER A 1 106 ? 41.355 19.028 -67.263 1.00 70.50 106 SER A CA 1
ATOM 838 C C . SER A 1 106 ? 41.416 18.266 -65.936 1.00 70.50 106 SER A C 1
ATOM 840 O O . SER A 1 106 ? 40.394 18.033 -65.282 1.00 70.50 106 SER A O 1
ATOM 842 N N . LYS A 1 107 ? 42.628 17.919 -65.488 1.00 70.38 107 LYS A N 1
ATOM 843 C CA . LYS A 1 107 ? 42.857 17.295 -64.173 1.00 70.38 107 LYS A CA 1
ATOM 844 C C . LYS A 1 107 ? 42.138 18.057 -63.050 1.00 70.38 107 LYS A C 1
ATOM 846 O O . LYS A 1 107 ? 41.699 17.438 -62.087 1.00 70.38 107 LYS A O 1
ATOM 851 N N . GLU A 1 108 ? 41.986 19.375 -63.189 1.00 73.06 108 GLU A N 1
ATOM 852 C CA . GLU A 1 108 ? 41.200 20.239 -62.297 1.00 73.06 108 GLU A CA 1
ATOM 853 C C . GLU A 1 108 ? 39.685 19.939 -62.353 1.00 73.06 108 GLU A C 1
ATOM 855 O O . GLU A 1 108 ? 39.030 19.818 -61.320 1.00 73.06 108 GLU A O 1
ATOM 860 N N . GLY A 1 109 ? 39.125 19.762 -63.554 1.00 78.12 109 GLY A N 1
ATOM 861 C CA . GLY A 1 109 ? 37.706 19.475 -63.782 1.00 78.12 109 GLY A CA 1
ATOM 862 C C . GLY A 1 109 ? 37.289 18.083 -63.304 1.00 78.12 109 GLY A C 1
ATOM 863 O O . GLY A 1 109 ? 36.239 17.937 -62.680 1.00 78.12 109 GLY A O 1
ATOM 864 N N . ASN A 1 110 ? 38.136 17.070 -63.505 1.00 76.81 110 ASN A N 1
ATOM 865 C CA . ASN A 1 110 ? 37.889 15.723 -62.976 1.00 76.81 110 ASN A CA 1
ATOM 866 C C . ASN A 1 110 ? 37.951 15.684 -61.442 1.00 76.81 110 ASN A C 1
ATOM 868 O O . ASN A 1 110 ? 37.121 15.033 -60.808 1.00 76.81 110 ASN A O 1
ATOM 872 N N . LYS A 1 111 ? 38.879 16.433 -60.828 1.00 79.06 111 LYS A N 1
ATOM 873 C CA . LYS A 1 111 ? 38.913 16.608 -59.366 1.00 79.06 111 LYS A CA 1
ATOM 874 C C . LYS A 1 111 ? 37.641 17.275 -58.848 1.00 79.06 111 LYS A C 1
ATOM 876 O O . LYS A 1 111 ? 37.098 16.823 -57.848 1.00 79.06 111 LYS A O 1
ATOM 881 N N . ARG A 1 112 ? 37.148 18.310 -59.535 1.00 80.50 112 ARG A N 1
ATOM 882 C CA . ARG A 1 112 ? 35.908 19.001 -59.161 1.00 80.50 112 ARG A CA 1
ATOM 883 C C . ARG A 1 112 ? 34.699 18.062 -59.184 1.00 80.50 112 ARG A C 1
ATOM 885 O O . ARG A 1 112 ? 33.982 18.003 -58.196 1.00 80.50 112 ARG A O 1
ATOM 892 N N . LYS A 1 113 ? 34.539 17.258 -60.240 1.00 80.50 113 LYS A N 1
ATOM 893 C CA . LYS A 1 113 ? 33.473 16.241 -60.310 1.00 80.50 113 LYS A CA 1
ATOM 894 C C . LYS A 1 113 ? 33.587 15.179 -59.213 1.00 80.50 113 LYS A C 1
ATOM 896 O O . LYS A 1 113 ? 32.575 14.773 -58.656 1.00 80.50 113 LYS A O 1
ATOM 901 N N . LYS A 1 114 ? 34.810 14.746 -58.871 1.00 77.19 114 LYS A N 1
ATOM 902 C CA . LYS A 1 114 ? 35.044 13.811 -57.754 1.00 77.19 114 LYS A CA 1
ATOM 903 C C . LYS A 1 114 ? 34.613 14.420 -56.414 1.00 77.19 114 LYS A C 1
ATOM 905 O O . LYS A 1 114 ? 33.994 13.726 -55.618 1.00 77.19 114 LYS A O 1
ATOM 910 N N . LEU A 1 115 ? 34.904 15.701 -56.185 1.00 82.81 115 LEU A N 1
ATOM 911 C CA . LEU A 1 115 ? 34.468 16.423 -54.984 1.00 82.81 115 LEU A CA 1
ATOM 912 C C . LEU A 1 115 ? 32.944 16.605 -54.945 1.00 82.81 115 LEU A C 1
ATOM 914 O O . LEU A 1 115 ? 32.337 16.375 -53.908 1.00 82.81 115 LEU A O 1
ATOM 918 N N . GLU A 1 116 ? 32.319 16.968 -56.067 1.00 84.75 116 GLU A N 1
ATOM 919 C CA . GLU A 1 116 ? 30.856 17.086 -56.177 1.00 84.75 116 GLU A CA 1
ATOM 920 C C . GLU A 1 116 ? 30.169 15.742 -55.862 1.00 84.75 116 GLU A C 1
ATOM 922 O O . GLU A 1 116 ? 29.279 15.697 -55.017 1.00 84.75 116 GLU A O 1
ATOM 927 N N . MET A 1 117 ? 30.670 14.635 -56.424 1.00 79.56 117 MET A N 1
ATOM 928 C CA . MET A 1 117 ? 30.204 13.274 -56.120 1.00 79.56 117 MET A CA 1
ATOM 929 C C . MET A 1 117 ? 30.393 12.901 -54.641 1.00 79.56 117 MET A C 1
ATOM 931 O O . MET A 1 117 ? 29.510 12.301 -54.036 1.00 79.56 117 MET A O 1
ATOM 935 N N . GLN A 1 118 ? 31.528 13.261 -54.030 1.00 78.69 118 GLN A N 1
ATOM 936 C CA . GLN A 1 118 ? 31.757 13.035 -52.597 1.00 78.69 118 GLN A CA 1
ATOM 937 C C . GLN A 1 118 ? 30.740 13.792 -51.736 1.00 78.69 118 GLN A C 1
ATOM 939 O O . GLN A 1 118 ? 30.194 13.220 -50.798 1.00 78.69 118 GLN A O 1
ATOM 944 N N . VAL A 1 119 ? 30.426 15.042 -52.083 1.00 87.56 119 VAL A N 1
ATOM 945 C CA . VAL A 1 119 ? 29.412 15.840 -51.377 1.00 87.56 119 VAL A CA 1
ATOM 946 C C . VAL A 1 119 ? 28.011 15.241 -51.544 1.00 87.56 119 VAL A C 1
ATOM 948 O O . VAL A 1 119 ? 27.232 15.226 -50.592 1.00 87.56 119 VAL A O 1
ATOM 951 N N . GLU A 1 120 ? 27.668 14.735 -52.729 1.00 86.88 120 GLU A N 1
ATOM 952 C CA . GLU A 1 120 ? 26.398 14.032 -52.954 1.00 86.88 120 GLU A CA 1
ATOM 953 C C . GLU A 1 120 ? 26.310 12.734 -52.142 1.00 86.88 120 GLU A C 1
ATOM 955 O O . GLU A 1 120 ? 25.297 12.495 -51.483 1.00 86.88 120 GLU A O 1
ATOM 960 N N . LEU A 1 121 ? 27.385 11.942 -52.105 1.00 82.50 121 LEU A N 1
ATOM 961 C CA . LEU A 1 121 ? 27.478 10.740 -51.272 1.00 82.50 121 LEU A CA 1
ATOM 962 C C . LEU A 1 121 ? 27.335 11.067 -49.784 1.00 82.50 121 LEU A C 1
ATOM 964 O O . LEU A 1 121 ? 26.599 10.375 -49.084 1.00 82.50 121 LEU A O 1
ATOM 968 N N . GLU A 1 122 ? 27.973 12.134 -49.297 1.00 84.38 122 GLU A N 1
ATOM 969 C CA . GLU A 1 122 ? 27.812 12.591 -47.914 1.00 84.38 122 GLU A CA 1
ATOM 970 C C . GLU A 1 122 ? 26.369 13.001 -47.607 1.00 84.38 122 GLU A C 1
ATOM 972 O O . GLU A 1 122 ? 25.849 12.658 -46.546 1.00 84.38 122 GLU A O 1
ATOM 977 N N . LYS A 1 123 ? 25.685 13.691 -48.528 1.00 92.81 123 LYS A N 1
ATOM 978 C CA . LYS A 1 123 ? 24.261 14.032 -48.366 1.00 92.81 123 LYS A CA 1
ATOM 979 C C . LYS A 1 123 ? 23.386 12.782 -48.300 1.00 92.81 123 LYS A C 1
ATOM 981 O O . LYS A 1 123 ? 22.512 12.701 -47.440 1.00 92.81 123 LYS A O 1
ATOM 986 N N . VAL A 1 124 ? 23.625 11.801 -49.174 1.00 88.56 124 VAL A N 1
ATOM 987 C CA . VAL A 1 124 ? 22.900 10.520 -49.162 1.00 88.56 124 VAL A CA 1
ATOM 988 C C . VAL A 1 124 ? 23.183 9.747 -47.875 1.00 88.56 124 VAL A C 1
ATOM 990 O O . VAL A 1 124 ? 22.253 9.194 -47.292 1.00 88.56 124 VAL A O 1
ATOM 993 N N . LYS A 1 125 ? 24.435 9.741 -47.407 1.00 89.06 125 LYS A N 1
ATOM 994 C CA . LYS A 1 125 ? 24.839 9.112 -46.146 1.00 89.06 125 LYS A CA 1
ATOM 995 C C . LYS A 1 125 ? 24.123 9.751 -44.956 1.00 89.06 125 LYS A C 1
ATOM 997 O O . LYS A 1 125 ? 23.448 9.031 -44.232 1.00 89.06 125 LYS A O 1
ATOM 1002 N N . ARG A 1 126 ? 24.140 11.083 -44.839 1.00 89.62 126 ARG A N 1
ATOM 1003 C CA . ARG A 1 126 ? 23.398 11.812 -43.792 1.00 89.62 126 ARG A CA 1
ATOM 1004 C C . ARG A 1 126 ? 21.897 11.534 -43.841 1.00 89.62 126 ARG A C 1
ATOM 1006 O O . ARG A 1 126 ? 21.275 11.348 -42.808 1.00 89.62 126 ARG A O 1
ATOM 1013 N N . ALA A 1 127 ? 21.307 11.456 -45.035 1.00 93.50 127 ALA A N 1
ATOM 1014 C CA . ALA A 1 127 ? 19.889 11.129 -45.179 1.00 93.50 127 ALA A CA 1
ATOM 1015 C C . ALA A 1 127 ? 19.559 9.676 -44.792 1.00 93.50 127 ALA A C 1
ATOM 1017 O O . ALA A 1 127 ? 18.420 9.383 -44.448 1.00 93.50 127 ALA A O 1
ATOM 1018 N N . ARG A 1 128 ? 20.511 8.740 -44.896 1.00 91.44 128 ARG A N 1
ATOM 1019 C CA . ARG A 1 128 ? 20.347 7.370 -44.385 1.00 91.44 128 ARG A CA 1
ATOM 1020 C C . ARG A 1 128 ? 20.486 7.343 -42.872 1.00 91.44 128 ARG A C 1
ATOM 1022 O O . ARG A 1 128 ? 19.594 6.826 -42.225 1.00 91.44 128 ARG A O 1
ATOM 1029 N N . GLU A 1 129 ? 21.533 7.968 -42.341 1.00 90.62 129 GLU A N 1
ATOM 1030 C CA . GLU A 1 129 ? 21.754 8.099 -40.896 1.00 90.62 129 GLU A CA 1
ATOM 1031 C C . GLU A 1 129 ? 20.541 8.730 -40.206 1.00 90.62 129 GLU A C 1
ATOM 1033 O O . GLU A 1 129 ? 20.069 8.191 -39.217 1.00 90.62 129 GLU A O 1
ATOM 1038 N N . GLN A 1 130 ? 19.957 9.789 -40.777 1.00 90.62 130 GLN A N 1
ATOM 1039 C CA . GLN A 1 130 ? 18.749 10.401 -40.222 1.00 90.62 130 GLN A CA 1
ATOM 1040 C C . GLN A 1 130 ? 17.557 9.436 -40.199 1.00 90.62 130 GLN A C 1
ATOM 1042 O O . GLN A 1 130 ? 16.845 9.387 -39.208 1.00 90.62 130 GLN A O 1
ATOM 1047 N N . ARG A 1 131 ? 17.343 8.643 -41.259 1.00 94.38 131 ARG A N 1
ATOM 1048 C CA . ARG A 1 131 ? 16.250 7.656 -41.286 1.00 94.38 131 ARG A CA 1
ATOM 1049 C C . ARG A 1 131 ? 16.457 6.536 -40.277 1.00 94.38 131 ARG A C 1
ATOM 1051 O O . ARG A 1 131 ? 15.475 6.077 -39.712 1.00 94.38 131 ARG A O 1
ATOM 1058 N N . GLU A 1 132 ? 17.697 6.090 -40.089 1.00 93.12 132 GLU A N 1
ATOM 1059 C CA . GLU A 1 132 ? 18.011 5.088 -39.071 1.00 93.12 132 GLU A CA 1
ATOM 1060 C C . GLU A 1 132 ? 17.763 5.665 -37.675 1.00 93.12 132 GLU A C 1
ATOM 1062 O O . GLU A 1 132 ? 17.040 5.041 -36.915 1.00 93.12 132 GLU A O 1
ATOM 1067 N N . VAL A 1 133 ? 18.213 6.891 -37.383 1.00 95.50 133 VAL A N 1
ATOM 1068 C CA . VAL A 1 133 ? 17.947 7.564 -36.097 1.00 95.50 133 VAL A CA 1
ATOM 1069 C C . VAL A 1 133 ? 16.450 7.778 -35.860 1.00 95.50 133 VAL A C 1
ATOM 1071 O O . VAL A 1 133 ? 15.960 7.488 -34.775 1.00 95.50 133 VAL A O 1
ATOM 1074 N N . ASP A 1 134 ? 15.701 8.253 -36.858 1.00 92.44 134 ASP A N 1
ATOM 1075 C CA . ASP A 1 134 ? 14.252 8.463 -36.730 1.00 92.44 134 ASP A CA 1
ATOM 1076 C C . ASP A 1 134 ? 13.519 7.130 -36.497 1.00 92.44 134 ASP A C 1
ATOM 1078 O O . ASP A 1 134 ? 12.565 7.054 -35.722 1.00 92.44 134 ASP A O 1
ATOM 1082 N N . LYS A 1 135 ? 13.973 6.059 -37.159 1.00 94.06 135 LYS A N 1
ATOM 1083 C CA . LYS A 1 135 ? 13.431 4.710 -36.991 1.00 94.06 135 LYS A CA 1
ATOM 1084 C C . LYS A 1 135 ? 13.788 4.127 -35.625 1.00 94.06 135 LYS A C 1
ATOM 1086 O O . LYS A 1 135 ? 12.913 3.555 -34.987 1.00 94.06 135 LYS A O 1
ATOM 1091 N N . GLU A 1 136 ? 15.027 4.292 -35.173 1.00 95.00 136 GLU A N 1
ATOM 1092 C CA . GLU A 1 136 ? 15.487 3.893 -33.841 1.00 95.00 136 GLU A CA 1
ATOM 1093 C C . GLU A 1 136 ? 14.695 4.628 -32.757 1.00 95.00 136 GLU A C 1
ATOM 1095 O O . GLU A 1 136 ? 14.162 3.979 -31.864 1.00 95.00 136 GLU A O 1
ATOM 1100 N N . ALA A 1 137 ? 14.503 5.944 -32.886 1.00 95.56 137 ALA A N 1
ATOM 1101 C CA . ALA A 1 137 ? 13.701 6.737 -31.955 1.00 95.56 137 ALA A CA 1
ATOM 1102 C C . ALA A 1 137 ? 12.238 6.263 -31.902 1.00 95.56 137 ALA A C 1
ATOM 1104 O O . ALA A 1 137 ? 11.670 6.116 -30.821 1.00 95.56 137 ALA A O 1
ATOM 1105 N N . TYR A 1 138 ? 11.634 5.967 -33.056 1.00 94.44 138 TYR A N 1
ATOM 1106 C CA . TYR A 1 138 ? 10.281 5.410 -33.120 1.00 94.44 138 TYR A CA 1
ATOM 1107 C C . TYR A 1 138 ? 10.195 3.999 -32.513 1.00 94.44 138 TYR A C 1
ATOM 1109 O O . TYR A 1 138 ? 9.233 3.664 -31.820 1.00 94.44 138 TYR A O 1
ATOM 1117 N N . GLU A 1 139 ? 11.195 3.148 -32.759 1.00 94.50 139 GLU A N 1
ATOM 1118 C CA . GLU A 1 139 ? 11.282 1.812 -32.165 1.00 94.50 139 GLU A CA 1
ATOM 1119 C C . GLU A 1 139 ? 11.476 1.878 -30.641 1.00 94.50 139 GLU A C 1
ATOM 1121 O O . GLU A 1 139 ? 10.870 1.086 -29.919 1.00 94.50 139 GLU A O 1
ATOM 1126 N N . GLU A 1 140 ? 12.271 2.824 -30.139 1.00 94.88 140 GLU A N 1
ATOM 1127 C CA . GLU A 1 140 ? 12.454 3.084 -28.709 1.00 94.88 140 GLU A CA 1
ATOM 1128 C C . GLU A 1 140 ? 11.170 3.591 -28.049 1.00 94.88 140 GLU A C 1
ATOM 1130 O O . GLU A 1 140 ? 10.761 3.042 -27.026 1.00 94.88 140 GLU A O 1
ATOM 1135 N N . GLU A 1 141 ? 10.487 4.566 -28.653 1.00 94.06 141 GLU A N 1
ATOM 1136 C CA . GLU A 1 141 ? 9.193 5.060 -28.169 1.00 94.06 141 GLU A CA 1
ATOM 1137 C C . GLU A 1 141 ? 8.168 3.924 -28.100 1.00 94.06 141 GLU A C 1
ATOM 1139 O O . GLU A 1 141 ? 7.480 3.747 -27.093 1.00 94.06 141 GLU A O 1
ATOM 1144 N N . ARG A 1 142 ? 8.113 3.082 -29.137 1.00 95.62 142 ARG A N 1
ATOM 1145 C CA . ARG A 1 142 ? 7.239 1.911 -29.145 1.00 95.62 142 ARG A CA 1
ATOM 1146 C C . ARG A 1 142 ? 7.588 0.917 -28.035 1.00 95.62 142 ARG A C 1
ATOM 1148 O O . ARG A 1 142 ? 6.677 0.404 -27.395 1.00 95.62 142 ARG A O 1
ATOM 1155 N N . ARG A 1 143 ? 8.875 0.652 -27.784 1.00 95.81 143 ARG A N 1
ATOM 1156 C CA . ARG A 1 143 ? 9.313 -0.227 -26.682 1.00 95.81 143 ARG A CA 1
ATOM 1157 C C . ARG A 1 143 ? 8.913 0.324 -25.318 1.00 95.81 143 ARG A C 1
ATOM 1159 O O . ARG A 1 143 ? 8.529 -0.455 -24.451 1.00 95.81 143 ARG A O 1
ATOM 1166 N N . LEU A 1 144 ? 8.995 1.641 -25.128 1.00 96.06 144 LEU A N 1
ATOM 1167 C CA . LEU A 1 144 ? 8.532 2.290 -23.902 1.00 96.06 144 LEU A CA 1
ATOM 1168 C C . LEU A 1 144 ? 7.018 2.138 -23.742 1.00 96.06 144 LEU A C 1
ATOM 1170 O O . LEU A 1 144 ? 6.570 1.677 -22.700 1.00 96.06 144 LEU A O 1
ATOM 1174 N N . LEU A 1 145 ? 6.242 2.412 -24.794 1.00 95.94 145 LEU A N 1
ATOM 1175 C CA . LEU A 1 145 ? 4.788 2.237 -24.767 1.00 95.94 145 LEU A CA 1
ATOM 1176 C C . LEU A 1 145 ? 4.367 0.789 -24.499 1.00 95.94 145 LEU A C 1
ATOM 1178 O O . LEU A 1 145 ? 3.403 0.557 -23.772 1.00 95.94 145 LEU A O 1
ATOM 1182 N N . ASP A 1 146 ? 5.056 -0.188 -25.088 1.00 95.38 146 ASP A N 1
ATOM 1183 C CA . ASP A 1 146 ? 4.759 -1.602 -24.858 1.00 95.38 146 ASP A CA 1
ATOM 1184 C C . ASP A 1 146 ? 5.105 -2.006 -23.410 1.00 95.38 146 ASP A C 1
ATOM 1186 O O . ASP A 1 146 ? 4.290 -2.660 -22.761 1.00 95.38 146 ASP A O 1
ATOM 1190 N N . ARG A 1 147 ? 6.219 -1.513 -22.846 1.00 96.25 147 ARG A N 1
ATOM 1191 C CA . ARG A 1 147 ? 6.549 -1.693 -21.420 1.00 96.25 147 ARG A CA 1
ATOM 1192 C C . ARG A 1 147 ? 5.500 -1.068 -20.498 1.00 96.25 147 ARG A C 1
ATOM 1194 O O . ARG A 1 147 ? 5.097 -1.700 -19.526 1.00 96.25 147 ARG A O 1
ATOM 1201 N N . ASP A 1 148 ? 5.055 0.150 -20.795 1.00 95.44 148 ASP A N 1
ATOM 1202 C CA . ASP A 1 148 ? 4.048 0.845 -19.989 1.00 95.44 148 ASP A CA 1
ATOM 1203 C C . ASP A 1 148 ? 2.707 0.096 -20.025 1.00 95.44 148 ASP A C 1
ATOM 1205 O O . ASP A 1 148 ? 2.048 -0.059 -18.997 1.00 95.44 148 ASP A O 1
ATOM 1209 N N . ARG A 1 149 ? 2.319 -0.442 -21.191 1.00 96.38 149 ARG A N 1
ATOM 1210 C CA . ARG A 1 149 ? 1.127 -1.296 -21.331 1.00 96.38 149 ARG A CA 1
ATOM 1211 C C . ARG A 1 149 ? 1.243 -2.587 -20.532 1.00 96.38 149 ARG A C 1
ATOM 1213 O O . ARG A 1 149 ? 0.279 -2.975 -19.879 1.00 96.38 149 ARG A O 1
ATOM 1220 N N . GLU A 1 150 ? 2.392 -3.254 -20.596 1.00 95.06 150 GLU A N 1
ATOM 1221 C CA . GLU A 1 150 ? 2.656 -4.467 -19.817 1.00 95.06 150 GLU A CA 1
ATOM 1222 C C . GLU A 1 150 ? 2.601 -4.182 -18.314 1.00 95.06 150 GLU A C 1
ATOM 1224 O O . GLU A 1 150 ? 2.002 -4.958 -17.573 1.00 95.06 150 GLU A O 1
ATOM 1229 N N . GLN A 1 151 ? 3.146 -3.045 -17.870 1.00 95.94 151 GLN A N 1
ATOM 1230 C CA . GLN A 1 151 ? 3.078 -2.622 -16.474 1.00 95.94 151 GLN A CA 1
ATOM 1231 C C . GLN A 1 151 ? 1.634 -2.356 -16.028 1.00 95.94 151 GLN A C 1
ATOM 1233 O O . GLN A 1 151 ? 1.220 -2.874 -14.996 1.00 95.94 151 GLN A O 1
ATOM 1238 N N . MET A 1 152 ? 0.835 -1.636 -16.824 1.00 94.81 152 MET A N 1
ATOM 1239 C CA . MET A 1 152 ? -0.588 -1.425 -16.518 1.00 94.81 152 MET A CA 1
ATOM 1240 C C . MET A 1 152 ? -1.364 -2.747 -16.456 1.00 94.81 152 MET A C 1
ATOM 1242 O O . MET A 1 152 ? -2.167 -2.951 -15.550 1.00 94.81 152 MET A O 1
ATOM 1246 N N . ALA A 1 153 ? -1.110 -3.668 -17.391 1.00 95.88 153 ALA A N 1
ATOM 1247 C CA . ALA A 1 153 ? -1.750 -4.982 -17.392 1.00 95.88 153 ALA A CA 1
ATOM 1248 C C . ALA A 1 153 ? -1.346 -5.827 -16.172 1.00 95.88 153 ALA A C 1
ATOM 1250 O O . ALA A 1 153 ? -2.176 -6.563 -15.636 1.00 95.88 153 ALA A O 1
ATOM 1251 N N . PHE A 1 154 ? -0.090 -5.719 -15.731 1.00 96.19 154 PHE A N 1
ATOM 1252 C CA . PHE A 1 154 ? 0.397 -6.362 -14.515 1.00 96.19 154 PHE A CA 1
ATOM 1253 C C . PHE A 1 154 ? -0.287 -5.794 -13.266 1.00 96.19 154 PHE A C 1
ATOM 1255 O O . PHE A 1 154 ? -0.789 -6.567 -12.453 1.00 96.19 154 PHE A O 1
ATOM 1262 N N . ASP A 1 155 ? -0.382 -4.469 -13.149 1.00 94.50 155 ASP A N 1
ATOM 1263 C CA . ASP A 1 155 ? -1.043 -3.804 -12.021 1.00 94.50 155 ASP A CA 1
ATOM 1264 C C . ASP A 1 155 ? -2.541 -4.156 -11.953 1.00 94.50 155 ASP A C 1
ATOM 1266 O O . ASP A 1 155 ? -3.077 -4.432 -10.879 1.00 94.50 155 ASP A O 1
ATOM 1270 N N . ASP A 1 156 ? -3.225 -4.207 -13.100 1.00 94.44 156 ASP A N 1
ATOM 1271 C CA . ASP A 1 156 ? -4.626 -4.634 -13.181 1.00 94.44 156 ASP A CA 1
ATOM 1272 C C . ASP A 1 156 ? -4.804 -6.111 -12.803 1.00 94.44 156 ASP A C 1
ATOM 1274 O O . ASP A 1 156 ? -5.794 -6.477 -12.164 1.00 94.44 156 ASP A O 1
ATOM 1278 N N . HIS A 1 157 ? -3.861 -6.977 -13.185 1.00 95.19 157 HIS A N 1
ATOM 1279 C CA . HIS A 1 157 ? -3.878 -8.381 -12.779 1.00 95.19 157 HIS A CA 1
ATOM 1280 C C . HIS A 1 157 ? -3.670 -8.528 -11.269 1.00 95.19 157 HIS A C 1
ATOM 1282 O O . HIS A 1 157 ? -4.401 -9.287 -10.638 1.00 95.19 157 HIS A O 1
ATOM 1288 N N . ALA A 1 158 ? -2.722 -7.786 -10.691 1.00 93.25 158 ALA A N 1
ATOM 1289 C CA . ALA A 1 158 ? -2.461 -7.792 -9.254 1.00 93.25 158 ALA A CA 1
ATOM 1290 C C . ALA A 1 158 ? -3.708 -7.378 -8.455 1.00 93.25 158 ALA A C 1
ATOM 1292 O O . ALA A 1 158 ? -4.115 -8.091 -7.544 1.00 93.25 158 ALA A O 1
ATOM 1293 N N . LYS A 1 159 ? -4.402 -6.308 -8.869 1.00 92.25 159 LYS A N 1
ATOM 1294 C CA . LYS A 1 159 ? -5.659 -5.883 -8.225 1.00 92.25 159 LYS A CA 1
ATOM 1295 C C . LYS A 1 159 ? -6.748 -6.953 -8.280 1.00 92.25 159 LYS A C 1
ATOM 1297 O O . LYS A 1 159 ? -7.410 -7.207 -7.280 1.00 92.25 159 LYS A O 1
ATOM 1302 N N . ARG A 1 160 ? -6.928 -7.608 -9.434 1.00 93.81 160 ARG A N 1
ATOM 1303 C CA . ARG A 1 160 ? -7.902 -8.708 -9.570 1.00 93.81 160 ARG A CA 1
ATOM 1304 C C . ARG A 1 160 ? -7.542 -9.907 -8.697 1.00 93.81 160 ARG A C 1
ATOM 1306 O O . ARG A 1 160 ? -8.434 -10.601 -8.215 1.00 93.81 160 ARG A O 1
ATOM 1313 N N . GLU A 1 161 ? -6.251 -10.179 -8.527 1.00 94.75 161 GLU A N 1
ATOM 1314 C CA . GLU A 1 161 ? -5.780 -11.225 -7.625 1.00 94.75 161 GLU A CA 1
ATOM 1315 C C . GLU A 1 161 ? -6.105 -10.881 -6.166 1.00 94.75 161 GLU A C 1
ATOM 1317 O O . GLU A 1 161 ? -6.671 -11.725 -5.472 1.00 94.75 161 GLU A O 1
ATOM 1322 N N . ASP A 1 162 ? -5.848 -9.646 -5.729 1.00 91.75 162 ASP A N 1
ATOM 1323 C CA . ASP A 1 162 ? -6.181 -9.170 -4.380 1.00 91.75 162 ASP A CA 1
ATOM 1324 C C . ASP A 1 162 ? -7.698 -9.229 -4.111 1.00 91.75 162 ASP A C 1
ATOM 1326 O O . ASP A 1 162 ? -8.133 -9.728 -3.068 1.00 91.75 162 ASP A O 1
ATOM 1330 N N . GLU A 1 163 ? -8.525 -8.806 -5.074 1.00 91.00 163 GLU A N 1
ATOM 1331 C CA . GLU A 1 163 ? -9.991 -8.921 -5.010 1.00 91.00 163 GLU A CA 1
ATOM 1332 C C . GLU A 1 163 ? -10.434 -10.382 -4.855 1.00 91.00 163 GLU A C 1
ATOM 1334 O O . GLU A 1 163 ? -11.229 -10.717 -3.971 1.00 91.00 163 GLU A O 1
ATOM 1339 N N . PHE A 1 164 ? -9.873 -11.283 -5.665 1.00 94.31 164 PHE A N 1
ATOM 1340 C CA . PHE A 1 164 ? -10.159 -12.710 -5.569 1.00 94.31 164 PHE A CA 1
ATOM 1341 C C . PHE A 1 164 ? -9.729 -13.286 -4.212 1.00 94.31 164 PHE A C 1
ATOM 1343 O O . PHE A 1 164 ? -10.466 -14.066 -3.601 1.00 94.31 164 PHE A O 1
ATOM 1350 N N . GLN A 1 165 ? -8.559 -12.896 -3.701 1.00 92.69 165 GLN A N 1
ATOM 1351 C CA . GLN A 1 165 ? -8.085 -13.309 -2.380 1.00 92.69 165 GLN A CA 1
ATOM 1352 C C . GLN A 1 165 ? -9.022 -12.823 -1.267 1.00 92.69 165 GLN A C 1
ATOM 1354 O O . GLN A 1 165 ? -9.339 -13.597 -0.353 1.00 92.69 165 GLN A O 1
ATOM 1359 N N . LEU A 1 166 ? -9.521 -11.587 -1.361 1.00 91.25 166 LEU A N 1
ATOM 1360 C CA . LEU A 1 166 ? -10.500 -11.034 -0.430 1.00 91.25 166 LEU A CA 1
ATOM 1361 C C . LEU A 1 166 ? -11.813 -11.827 -0.464 1.00 91.25 166 LEU A C 1
ATOM 1363 O O . LEU A 1 166 ? -12.305 -12.244 0.588 1.00 91.25 166 LEU A O 1
ATOM 1367 N N . GLU A 1 167 ? -12.362 -12.100 -1.649 1.00 90.94 167 GLU A N 1
ATOM 1368 C CA . GLU A 1 167 ? -13.580 -12.905 -1.810 1.00 90.94 167 GLU A CA 1
ATOM 1369 C C . GLU A 1 167 ? -13.412 -14.319 -1.242 1.00 90.94 167 GLU A C 1
ATOM 1371 O O . GLU A 1 167 ? -14.248 -14.796 -0.467 1.00 90.94 167 GLU A O 1
ATOM 1376 N N . GLN A 1 168 ? -12.296 -14.984 -1.554 1.00 92.50 168 GLN A N 1
ATOM 1377 C CA . GLN A 1 168 ? -11.974 -16.290 -0.981 1.00 92.50 168 GLN A CA 1
ATOM 1378 C C . GLN A 1 168 ? -11.845 -16.219 0.544 1.00 92.50 168 GLN A C 1
ATOM 1380 O O . GLN A 1 168 ? -12.287 -17.134 1.248 1.00 92.50 168 GLN A O 1
ATOM 1385 N N . SER A 1 169 ? -11.268 -15.143 1.085 1.00 90.88 169 SER A N 1
ATOM 1386 C CA . SER A 1 169 ? -11.202 -14.910 2.528 1.00 90.88 169 SER A CA 1
ATOM 1387 C C . SER A 1 169 ? -12.600 -14.820 3.145 1.00 90.88 169 SER A C 1
ATOM 1389 O O . SER A 1 169 ? -12.894 -15.586 4.066 1.00 90.88 169 SER A O 1
ATOM 1391 N N . LYS A 1 170 ? -13.504 -14.013 2.568 1.00 89.75 170 LYS A N 1
ATOM 1392 C CA . LYS A 1 170 ? -14.909 -13.889 3.002 1.00 89.75 170 LYS A CA 1
ATOM 1393 C C . LYS A 1 170 ? -15.642 -15.232 2.979 1.00 89.75 170 LYS A C 1
ATOM 1395 O O . LYS A 1 170 ? -16.281 -15.609 3.960 1.00 89.75 170 LYS A O 1
ATOM 1400 N N . VAL A 1 171 ? -15.492 -16.019 1.911 1.00 90.38 171 VAL A N 1
ATOM 1401 C CA . VAL A 1 171 ? -16.097 -17.362 1.812 1.00 90.38 171 VAL A CA 1
ATOM 1402 C C . VAL A 1 171 ? -15.541 -18.314 2.879 1.00 90.38 171 VAL A C 1
ATOM 1404 O O . VAL A 1 171 ? -16.285 -19.099 3.476 1.00 90.38 171 VAL A O 1
ATOM 1407 N N . ARG A 1 172 ? -14.229 -18.270 3.149 1.00 91.06 172 ARG A N 1
ATOM 1408 C CA . ARG A 1 172 ? -13.603 -19.072 4.216 1.00 91.06 172 ARG A CA 1
ATOM 1409 C C . ARG A 1 172 ? -14.089 -18.658 5.601 1.00 91.06 172 ARG A C 1
ATOM 1411 O O . ARG A 1 172 ? -14.264 -19.538 6.442 1.00 91.06 172 ARG A O 1
ATOM 1418 N N . VAL A 1 173 ? -14.276 -17.362 5.837 1.00 90.56 173 VAL A N 1
ATOM 1419 C CA . VAL A 1 173 ? -14.838 -16.809 7.076 1.00 90.56 173 VAL A CA 1
ATOM 1420 C C . VAL A 1 173 ? -16.275 -17.295 7.265 1.00 90.56 173 VAL A C 1
ATOM 1422 O O . VAL A 1 173 ? -16.549 -17.961 8.262 1.00 90.56 173 VAL A O 1
ATOM 1425 N N . LYS A 1 174 ? -17.150 -17.098 6.268 1.00 88.31 174 LYS A N 1
ATOM 1426 C CA . LYS A 1 174 ? -18.562 -17.515 6.322 1.00 88.31 174 LYS A CA 1
ATOM 1427 C C . LYS A 1 174 ? -18.705 -19.003 6.653 1.00 88.31 174 LYS A C 1
ATOM 1429 O O . LYS A 1 174 ? -19.453 -19.372 7.556 1.00 88.31 174 LYS A O 1
ATOM 1434 N N . ARG A 1 175 ? -17.916 -19.872 6.004 1.00 89.31 175 ARG A N 1
ATOM 1435 C CA . ARG A 1 175 ? -17.900 -21.314 6.324 1.00 89.31 175 ARG A CA 1
ATOM 1436 C C . ARG A 1 175 ? -17.443 -21.603 7.754 1.00 89.31 175 ARG A C 1
ATOM 1438 O O . ARG A 1 175 ? -18.084 -22.388 8.443 1.00 89.31 175 ARG A O 1
ATOM 1445 N N . ARG A 1 176 ? -16.365 -20.966 8.226 1.00 90.19 176 ARG A N 1
ATOM 1446 C CA . ARG A 1 176 ? -15.863 -21.157 9.600 1.00 90.19 176 ARG A CA 1
ATOM 1447 C C . ARG A 1 176 ? -16.885 -20.727 10.657 1.00 90.19 176 ARG A C 1
ATOM 1449 O O . ARG A 1 176 ? -17.019 -21.417 11.669 1.00 90.19 176 ARG A O 1
ATOM 1456 N N . VAL A 1 177 ? -17.616 -19.636 10.413 1.00 89.31 177 VAL A N 1
ATOM 1457 C CA . VAL A 1 177 ? -18.693 -19.143 11.290 1.00 89.31 177 VAL A CA 1
ATOM 1458 C C . VAL A 1 177 ? -19.858 -20.130 11.338 1.00 89.31 177 VAL A C 1
ATOM 1460 O O . VAL A 1 177 ? -20.291 -20.499 12.433 1.00 89.31 177 VAL A O 1
ATOM 1463 N N . GLN A 1 178 ? -20.307 -20.621 10.179 1.00 87.50 178 GLN A N 1
ATOM 1464 C CA . GLN A 1 178 ? -21.383 -21.616 10.075 1.00 87.50 178 GLN A CA 1
ATOM 1465 C C . GLN A 1 178 ? -21.024 -22.950 10.746 1.00 87.50 178 GLN A C 1
ATOM 1467 O O . GLN A 1 178 ? -21.851 -23.549 11.426 1.00 87.50 178 GLN A O 1
ATOM 1472 N N . GLU A 1 179 ? -19.775 -23.395 10.610 1.00 89.56 179 GLU A N 1
ATOM 1473 C CA . GLU A 1 179 ? -19.264 -24.629 11.221 1.00 89.56 179 GLU A CA 1
ATOM 1474 C C . GLU A 1 179 ? -18.991 -24.491 12.734 1.00 89.56 179 GLU A C 1
ATOM 1476 O O . GLU A 1 179 ? -18.637 -25.472 13.387 1.00 89.56 179 GLU A O 1
ATOM 1481 N N . GLY A 1 180 ? -19.130 -23.291 13.312 1.00 86.00 180 GLY A N 1
ATOM 1482 C CA . GLY A 1 180 ? -18.927 -23.048 14.745 1.00 86.00 180 GLY A CA 1
ATOM 1483 C C . GLY A 1 180 ? -17.464 -23.069 15.203 1.00 86.00 180 GLY A C 1
ATOM 1484 O O . GLY A 1 180 ? -17.205 -23.106 16.402 1.00 86.00 180 GLY A O 1
ATOM 1485 N N . ARG A 1 181 ? -16.510 -23.018 14.266 1.00 89.50 181 ARG A N 1
ATOM 1486 C CA . ARG A 1 181 ? -15.055 -23.015 14.518 1.00 89.50 181 ARG A CA 1
ATOM 1487 C C . ARG A 1 181 ? -14.380 -21.697 14.123 1.00 89.50 181 ARG A C 1
ATOM 1489 O O . ARG A 1 181 ? -13.196 -21.674 13.787 1.00 89.50 181 ARG A O 1
ATOM 1496 N N . ALA A 1 182 ? -15.156 -20.622 14.077 1.00 88.81 182 ALA A N 1
ATOM 1497 C CA . ALA A 1 182 ? -14.669 -19.294 13.742 1.00 88.81 182 ALA A CA 1
ATOM 1498 C C . ALA A 1 182 ? -13.726 -18.754 14.816 1.00 88.81 182 ALA A C 1
ATOM 1500 O O . ALA A 1 182 ? -13.998 -18.870 16.013 1.00 88.81 182 ALA A O 1
ATOM 1501 N N . LYS A 1 183 ? -12.646 -18.108 14.369 1.00 88.81 183 LYS A N 1
ATOM 1502 C CA . LYS A 1 183 ? -11.862 -17.224 15.231 1.00 88.81 183 LYS A CA 1
ATOM 1503 C C . LYS A 1 183 ? -12.684 -15.963 15.542 1.00 88.81 183 LYS A C 1
ATOM 1505 O O . LYS A 1 183 ? -13.545 -15.595 14.743 1.00 88.81 183 LYS A O 1
ATOM 1510 N N . PRO A 1 184 ? -12.394 -15.229 16.627 1.00 88.31 184 PRO A N 1
ATOM 1511 C CA . PRO A 1 184 ? -13.118 -13.990 16.925 1.00 88.31 184 PRO A CA 1
ATOM 1512 C C . PRO A 1 184 ? -13.027 -12.928 15.809 1.00 88.31 184 PRO A C 1
ATOM 1514 O O . PRO A 1 184 ? -13.997 -12.226 15.539 1.00 88.31 184 PRO A O 1
ATOM 1517 N N . ILE A 1 185 ? -11.906 -12.873 15.078 1.00 90.94 185 ILE A N 1
ATOM 1518 C CA . ILE A 1 185 ? -11.756 -12.013 13.889 1.00 90.94 185 ILE A CA 1
ATOM 1519 C C . ILE A 1 185 ? -12.668 -12.438 12.739 1.00 90.94 185 ILE A C 1
ATOM 1521 O O . ILE A 1 185 ? -13.200 -11.579 12.043 1.00 90.94 185 ILE A O 1
ATOM 1525 N N . ASP A 1 186 ? -12.894 -13.741 12.560 1.00 91.44 186 ASP A N 1
ATOM 1526 C CA . ASP A 1 186 ? -13.799 -14.243 11.524 1.00 91.44 186 ASP A CA 1
ATOM 1527 C C . ASP A 1 186 ? -15.233 -13.764 11.799 1.00 91.44 186 ASP A C 1
ATOM 1529 O O . ASP A 1 186 ? -15.927 -13.331 10.887 1.00 91.44 186 ASP A O 1
ATOM 1533 N N . VAL A 1 187 ? -15.662 -13.771 13.066 1.00 90.19 187 VAL A N 1
ATOM 1534 C CA . VAL A 1 187 ? -16.983 -13.259 13.474 1.00 90.19 187 VAL A CA 1
ATOM 1535 C C . VAL A 1 187 ? -17.105 -11.757 13.193 1.00 90.19 187 VAL A C 1
ATOM 1537 O O . VAL A 1 187 ? -18.136 -11.298 12.703 1.00 90.19 187 VAL A O 1
ATOM 1540 N N . LEU A 1 188 ? -16.045 -10.983 13.444 1.00 91.00 188 LEU A N 1
ATOM 1541 C CA . LEU A 1 188 ? -16.022 -9.563 13.090 1.00 91.00 188 LEU A CA 1
ATOM 1542 C C . LEU A 1 188 ? -16.077 -9.345 11.576 1.00 91.00 188 LEU A C 1
ATOM 1544 O O . LEU A 1 188 ? -16.877 -8.532 11.119 1.00 91.00 188 LEU A O 1
ATOM 1548 N N . ALA A 1 189 ? -15.275 -10.074 10.802 1.00 91.19 189 ALA A N 1
ATOM 1549 C CA . ALA A 1 189 ? -15.263 -9.986 9.344 1.00 91.19 189 ALA A CA 1
ATOM 1550 C C . ALA A 1 189 ? -16.630 -10.350 8.737 1.00 91.19 189 ALA A C 1
ATOM 1552 O O . ALA A 1 189 ? -17.109 -9.654 7.845 1.00 91.19 189 ALA A O 1
ATOM 1553 N N . ASP A 1 190 ? -17.289 -11.384 9.264 1.00 89.12 190 ASP A N 1
ATOM 1554 C CA . ASP A 1 190 ? -18.654 -11.766 8.887 1.00 89.12 190 ASP A CA 1
ATOM 1555 C C . ASP A 1 190 ? -19.662 -10.657 9.225 1.00 89.12 190 ASP A C 1
ATOM 1557 O O . ASP A 1 190 ? -20.490 -10.285 8.396 1.00 89.12 190 ASP A O 1
ATOM 1561 N N . SER A 1 191 ? -19.534 -10.028 10.399 1.00 88.81 191 SER A N 1
ATOM 1562 C CA . SER A 1 191 ? -20.385 -8.891 10.764 1.00 88.81 191 SER A CA 1
ATOM 1563 C C . SER A 1 191 ? -20.169 -7.677 9.849 1.00 88.81 191 SER A C 1
ATOM 1565 O O . SER A 1 191 ? -21.131 -7.008 9.480 1.00 88.81 191 SER A O 1
ATOM 1567 N N . LEU A 1 192 ? -18.932 -7.404 9.424 1.00 89.69 192 LEU A N 1
ATOM 1568 C CA . LEU A 1 192 ? -18.621 -6.318 8.492 1.00 89.69 192 LEU A CA 1
ATOM 1569 C C . LEU A 1 192 ? -19.155 -6.581 7.081 1.00 89.69 192 LEU A C 1
ATOM 1571 O O . LEU A 1 192 ? -19.484 -5.621 6.384 1.00 89.69 192 LEU A O 1
ATOM 1575 N N . ALA A 1 193 ? -19.286 -7.846 6.674 1.00 87.69 193 ALA A N 1
ATOM 1576 C CA . ALA A 1 193 ? -19.875 -8.214 5.389 1.00 87.69 193 ALA A CA 1
ATOM 1577 C C . ALA A 1 193 ? -21.351 -7.786 5.271 1.00 87.69 193 ALA A C 1
ATOM 1579 O O . ALA A 1 193 ? -21.837 -7.583 4.164 1.00 87.69 193 ALA A O 1
ATOM 1580 N N . LEU A 1 194 ? -22.053 -7.539 6.388 1.00 85.94 194 LEU A N 1
ATOM 1581 C CA . LEU A 1 194 ? -23.411 -6.968 6.376 1.00 85.94 194 LEU A CA 1
ATOM 1582 C C . LEU A 1 194 ? -23.473 -5.560 5.763 1.00 85.94 194 LEU A C 1
ATOM 1584 O O . LEU A 1 194 ? -24.546 -5.116 5.347 1.00 85.94 194 LEU A O 1
ATOM 1588 N N . LEU A 1 195 ? -22.347 -4.839 5.752 1.00 86.75 195 LEU A N 1
ATOM 1589 C CA . LEU A 1 195 ? -22.231 -3.522 5.129 1.00 86.75 195 LEU A CA 1
ATOM 1590 C C . LEU A 1 195 ? -22.046 -3.600 3.608 1.00 86.75 195 LEU A C 1
ATOM 1592 O O . LEU A 1 195 ? -22.222 -2.576 2.950 1.00 86.75 195 LEU A O 1
ATOM 1596 N N . ASP A 1 196 ? -21.703 -4.768 3.054 1.00 85.62 196 ASP A N 1
ATOM 1597 C CA . ASP A 1 196 ? -21.533 -4.941 1.611 1.00 85.62 196 ASP A CA 1
ATOM 1598 C C . ASP A 1 196 ? -22.891 -4.877 0.878 1.00 85.62 196 ASP A C 1
ATOM 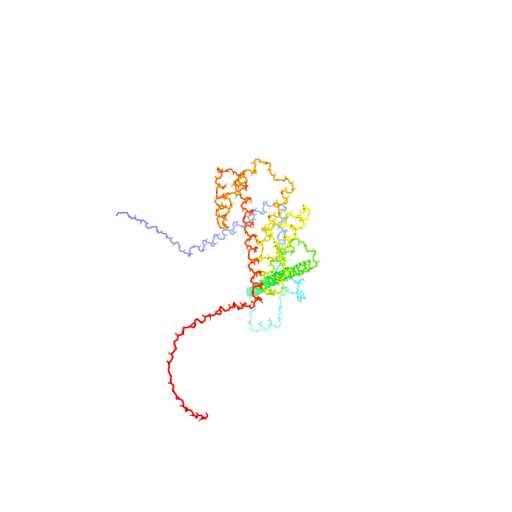1600 O O . ASP A 1 196 ? -23.951 -5.250 1.400 1.00 85.62 196 ASP A O 1
ATOM 1604 N N . GLU A 1 197 ? -22.868 -4.393 -0.365 1.00 72.75 197 GLU A N 1
ATOM 1605 C CA . GLU A 1 197 ? -24.045 -4.384 -1.236 1.00 72.75 197 GLU A CA 1
ATOM 1606 C C . GLU A 1 197 ? -24.372 -5.811 -1.715 1.00 72.75 197 GLU A C 1
ATOM 1608 O O . GLU A 1 197 ? -23.482 -6.574 -2.080 1.00 72.75 197 GLU A O 1
ATOM 1613 N N . GLY A 1 198 ? -25.659 -6.184 -1.723 1.00 68.88 198 GLY A N 1
ATOM 1614 C CA . GLY A 1 198 ? -26.116 -7.507 -2.185 1.00 68.88 198 GLY A CA 1
ATOM 1615 C C . GLY A 1 198 ? -26.323 -8.566 -1.095 1.00 68.88 198 GLY A C 1
ATOM 1616 O O . GLY A 1 198 ? -26.572 -9.723 -1.419 1.00 68.88 198 GLY A O 1
ATOM 1617 N N . PHE A 1 199 ? -26.250 -8.193 0.185 1.00 68.88 199 PHE A N 1
ATOM 1618 C CA . PHE A 1 199 ? -26.536 -9.111 1.290 1.00 68.88 199 PHE A CA 1
ATOM 1619 C C . PHE A 1 199 ? -28.046 -9.354 1.470 1.00 68.88 199 PHE A C 1
ATOM 1621 O O . PHE A 1 199 ? -28.832 -8.405 1.546 1.00 68.88 199 PHE A O 1
ATOM 1628 N N . GLU A 1 200 ? -28.452 -10.623 1.569 1.00 64.31 200 GLU A N 1
ATOM 1629 C CA . GLU A 1 200 ? -29.856 -11.024 1.718 1.00 64.31 200 GLU A CA 1
ATOM 1630 C C . GLU A 1 200 ? -30.331 -10.949 3.186 1.00 64.31 200 GLU A C 1
ATOM 1632 O O . GLU A 1 200 ? -29.568 -11.272 4.103 1.00 64.31 200 GLU A O 1
ATOM 1637 N N . PRO A 1 201 ? -31.615 -10.625 3.453 1.00 63.41 201 PRO A N 1
ATOM 1638 C CA . PRO A 1 201 ? -32.171 -10.607 4.812 1.00 63.41 201 PRO A CA 1
ATOM 1639 C C . PRO A 1 201 ? -32.048 -11.941 5.567 1.00 63.41 201 PRO A C 1
ATOM 1641 O O . PRO A 1 201 ? -32.024 -11.951 6.795 1.00 63.41 201 PRO A O 1
ATOM 1644 N N . SER A 1 202 ? -31.962 -13.066 4.845 1.00 66.62 202 SER A N 1
ATOM 1645 C CA . SER A 1 202 ? -31.778 -14.397 5.438 1.00 66.62 202 SER A CA 1
ATOM 1646 C C . SER A 1 202 ? -30.422 -14.544 6.122 1.00 66.62 202 SER A C 1
ATOM 1648 O O . SER A 1 202 ? -30.351 -15.111 7.205 1.00 66.62 202 SER A O 1
ATOM 1650 N N . ASP A 1 203 ? -29.356 -14.025 5.513 1.00 68.12 203 ASP A N 1
ATOM 1651 C CA . ASP A 1 203 ? -28.009 -14.128 6.072 1.00 68.12 203 ASP A CA 1
ATOM 1652 C C . ASP A 1 203 ? -27.849 -13.214 7.309 1.00 68.12 203 ASP A C 1
ATOM 1654 O O . ASP A 1 203 ? -27.000 -13.452 8.165 1.00 68.12 203 ASP A O 1
ATOM 1658 N N . ALA A 1 204 ? -28.689 -12.177 7.444 1.00 67.44 204 ALA A N 1
ATOM 1659 C CA . ALA A 1 204 ? -28.684 -11.298 8.611 1.00 67.44 204 ALA A CA 1
ATOM 1660 C C . ALA A 1 204 ? -29.211 -11.987 9.880 1.00 67.44 204 ALA A C 1
ATOM 1662 O O . ALA A 1 204 ? -28.795 -11.616 10.968 1.00 67.44 204 ALA A O 1
ATOM 1663 N N . LEU A 1 205 ? -30.095 -12.986 9.779 1.00 69.06 205 LEU A N 1
ATOM 1664 C CA . LEU A 1 205 ? -30.636 -13.688 10.954 1.00 69.06 205 LEU A CA 1
ATOM 1665 C C . LEU A 1 205 ? -29.581 -14.531 11.683 1.00 69.06 205 LEU A C 1
ATOM 1667 O O . LEU A 1 205 ? -29.640 -14.659 12.906 1.00 69.06 205 LEU A O 1
ATOM 1671 N N . ASP A 1 206 ? -28.614 -15.067 10.939 1.00 68.50 206 ASP A N 1
ATOM 1672 C CA . ASP A 1 206 ? -27.580 -15.966 11.460 1.00 68.50 206 ASP A CA 1
ATOM 1673 C C . ASP A 1 206 ? -26.289 -15.231 11.870 1.00 68.50 206 ASP A C 1
ATOM 1675 O O . ASP A 1 206 ? -25.391 -15.830 12.474 1.00 68.50 206 ASP A O 1
ATOM 1679 N N . ALA A 1 207 ? -26.191 -13.930 11.575 1.00 74.56 207 ALA A N 1
ATOM 1680 C CA . ALA A 1 207 ? -25.002 -13.130 11.837 1.00 74.56 207 ALA A CA 1
ATOM 1681 C C . ALA A 1 207 ? -24.781 -12.924 13.346 1.00 74.56 207 ALA A C 1
ATOM 1683 O O . ALA A 1 207 ? -25.551 -12.254 14.042 1.00 74.56 207 ALA A O 1
ATOM 1684 N N . LYS A 1 208 ? -23.673 -13.464 13.860 1.00 77.75 208 LYS A N 1
ATOM 1685 C CA . LYS A 1 208 ? -23.241 -13.259 15.248 1.00 77.75 208 LYS A CA 1
ATOM 1686 C C . LYS A 1 208 ? -22.481 -11.941 15.340 1.00 77.75 208 LYS A C 1
ATOM 1688 O O . LYS A 1 208 ? -21.388 -11.814 14.806 1.00 77.75 208 LYS A O 1
ATOM 1693 N N . MET A 1 209 ? -23.043 -10.954 16.032 1.00 81.94 209 MET A N 1
ATOM 1694 C CA . MET A 1 209 ? -22.374 -9.668 16.238 1.00 81.94 209 MET A CA 1
ATOM 1695 C C . MET A 1 209 ? -21.525 -9.697 17.512 1.00 81.94 209 MET A C 1
ATOM 1697 O O . MET A 1 209 ? -22.059 -9.897 18.603 1.00 81.94 209 MET A O 1
ATOM 1701 N N . GLN A 1 210 ? -20.224 -9.443 17.384 1.00 84.06 210 GLN A N 1
ATOM 1702 C CA . GLN A 1 210 ? -19.307 -9.273 18.513 1.00 84.06 210 GLN A CA 1
ATOM 1703 C C . GLN A 1 210 ? -18.807 -7.826 18.569 1.00 84.06 210 GLN A C 1
ATOM 1705 O O . GLN A 1 210 ? -18.618 -7.200 17.529 1.00 84.06 210 GLN A O 1
ATOM 1710 N N . ASP A 1 211 ? -18.631 -7.277 19.773 1.00 88.19 211 ASP A N 1
ATOM 1711 C CA . ASP A 1 211 ? -18.099 -5.922 19.947 1.00 88.19 211 ASP A CA 1
ATOM 1712 C C . ASP A 1 211 ? -16.598 -5.890 19.613 1.00 88.19 211 ASP A C 1
ATOM 1714 O O . ASP A 1 211 ? -15.845 -6.599 20.287 1.00 88.19 211 ASP A O 1
ATOM 1718 N N . PRO A 1 212 ? -16.146 -5.079 18.630 1.00 90.00 212 PRO A N 1
ATOM 1719 C CA . PRO A 1 212 ? -14.736 -4.975 18.251 1.00 90.00 212 PRO A CA 1
ATOM 1720 C C . PRO A 1 212 ? -13.786 -4.714 19.425 1.00 90.00 212 PRO A C 1
ATOM 1722 O O . PRO A 1 212 ? -12.656 -5.194 19.409 1.00 90.00 212 PRO A O 1
ATOM 1725 N N . LEU A 1 213 ? -14.239 -3.990 20.454 1.00 87.69 213 LEU A N 1
ATOM 1726 C CA . LEU A 1 213 ? -13.403 -3.631 21.602 1.00 87.69 213 LEU A CA 1
ATOM 1727 C C . LEU A 1 213 ? -13.239 -4.770 22.615 1.00 87.69 213 LEU A C 1
ATOM 1729 O O . LEU A 1 213 ? -12.262 -4.775 23.354 1.00 87.69 213 LEU A O 1
ATOM 1733 N N . LEU A 1 214 ? -14.167 -5.731 22.638 1.00 88.19 214 LEU A N 1
ATOM 1734 C CA . LEU A 1 214 ? -14.188 -6.840 23.604 1.00 88.19 214 LEU A CA 1
ATOM 1735 C C . LEU A 1 214 ? -13.680 -8.160 23.005 1.00 88.19 214 LEU A C 1
ATOM 1737 O O . LEU A 1 214 ? -13.644 -9.187 23.679 1.00 88.19 214 LEU A O 1
ATOM 1741 N N . VAL A 1 215 ? -13.310 -8.162 21.722 1.00 88.50 215 VAL A N 1
ATOM 1742 C CA . VAL A 1 215 ? -12.886 -9.364 20.984 1.00 88.50 215 VAL A CA 1
ATOM 1743 C C . VAL A 1 215 ? -11.580 -9.955 21.508 1.00 88.50 215 VAL A C 1
ATOM 1745 O O . VAL A 1 215 ? -11.371 -11.165 21.418 1.00 88.50 215 VAL A O 1
ATOM 1748 N N . PHE A 1 216 ? -10.716 -9.116 22.072 1.00 88.31 216 PHE A N 1
ATOM 1749 C CA . PHE A 1 216 ? -9.385 -9.512 22.519 1.00 88.31 216 PHE A CA 1
ATOM 1750 C C . PHE A 1 216 ? -9.332 -9.971 23.981 1.00 88.31 216 PHE A C 1
ATOM 1752 O O . PHE A 1 216 ? -8.390 -10.668 24.348 1.00 88.31 216 PHE A O 1
ATOM 1759 N N . ASP A 1 217 ? -10.339 -9.646 24.799 1.00 86.12 217 ASP A N 1
ATOM 1760 C CA . ASP A 1 217 ? -10.322 -9.890 26.252 1.00 86.12 217 ASP A CA 1
ATOM 1761 C C . ASP A 1 217 ? -10.278 -11.382 26.617 1.00 86.12 217 ASP A C 1
ATOM 1763 O O . ASP A 1 217 ? -9.796 -11.759 27.684 1.00 86.12 217 ASP A O 1
ATOM 1767 N N . SER A 1 218 ? -10.782 -12.247 25.733 1.00 85.25 218 SER A N 1
ATOM 1768 C CA . SER A 1 218 ? -10.812 -13.698 25.934 1.00 85.25 218 SER A CA 1
ATOM 1769 C C . SER A 1 218 ? -9.627 -14.444 25.311 1.00 85.25 218 SER A C 1
ATOM 1771 O O . SER A 1 218 ? -9.619 -15.673 25.348 1.00 85.25 218 SER A O 1
ATOM 1773 N N . LEU A 1 219 ? -8.674 -13.742 24.687 1.00 88.62 219 LEU A N 1
ATOM 1774 C CA . LEU A 1 219 ? -7.571 -14.351 23.939 1.00 88.62 219 LEU A CA 1
ATOM 1775 C C . LEU A 1 219 ? -6.271 -14.376 24.743 1.00 88.62 219 LEU A C 1
ATOM 1777 O O . LEU A 1 219 ? -5.900 -13.410 25.407 1.00 88.62 219 LEU A O 1
ATOM 1781 N N . ASN A 1 220 ? -5.526 -15.474 24.627 1.00 90.12 220 ASN A N 1
ATOM 1782 C CA . ASN A 1 220 ? -4.185 -15.574 25.195 1.00 90.12 220 ASN A CA 1
ATOM 1783 C C . ASN A 1 220 ? -3.155 -14.846 24.318 1.00 90.12 220 ASN A C 1
ATOM 1785 O O . ASN A 1 220 ? -3.367 -14.641 23.126 1.00 90.12 220 ASN A O 1
ATOM 1789 N N . GLN A 1 221 ? -1.972 -14.545 24.864 1.00 89.19 221 GLN A N 1
ATOM 1790 C CA . GLN A 1 221 ? -0.911 -13.815 24.151 1.00 89.19 221 GLN A CA 1
ATOM 1791 C C . GLN A 1 221 ? -0.536 -14.428 22.786 1.00 89.19 221 GLN A C 1
ATOM 1793 O O . GLN A 1 221 ? -0.310 -13.701 21.820 1.00 89.19 221 GLN A O 1
ATOM 1798 N N . ARG A 1 222 ? -0.483 -15.764 22.691 1.00 90.31 222 ARG A N 1
ATOM 1799 C CA . ARG A 1 222 ? -0.206 -16.462 21.426 1.00 90.31 222 ARG A CA 1
ATOM 1800 C C . ARG A 1 222 ? -1.331 -16.259 20.409 1.00 90.31 222 ARG A C 1
ATOM 1802 O O . ARG A 1 222 ? -1.055 -15.941 19.259 1.00 90.31 222 ARG A O 1
ATOM 1809 N N . GLU A 1 223 ? -2.576 -16.431 20.837 1.00 91.25 223 GLU A N 1
ATOM 1810 C CA . GLU A 1 223 ? -3.754 -16.272 19.978 1.00 91.25 223 GLU A CA 1
ATOM 1811 C C . GLU A 1 223 ? -3.891 -14.823 19.510 1.00 91.25 223 GLU A C 1
ATOM 1813 O O . GLU A 1 223 ? -4.213 -14.579 18.354 1.00 91.25 223 GLU A O 1
ATOM 1818 N N . LEU A 1 224 ? -3.566 -13.866 20.380 1.00 91.31 224 LEU A N 1
ATOM 1819 C CA . LEU A 1 224 ? -3.553 -12.444 20.066 1.00 91.31 224 LEU A CA 1
ATOM 1820 C C . LEU A 1 224 ? -2.495 -12.102 19.001 1.00 91.31 224 LEU A C 1
ATOM 1822 O O . LEU A 1 224 ? -2.768 -11.328 18.086 1.00 91.31 224 LEU A O 1
ATOM 1826 N N . ALA A 1 225 ? -1.312 -12.724 19.059 1.00 91.38 225 ALA A N 1
ATOM 1827 C CA . ALA A 1 225 ? -0.282 -12.569 18.031 1.00 91.38 225 ALA A CA 1
ATOM 1828 C C . ALA A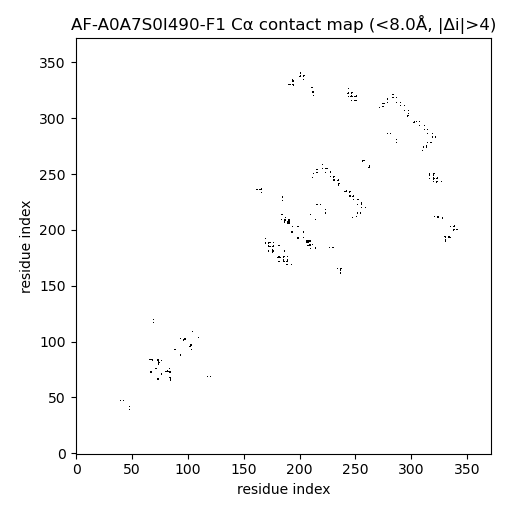 1 225 ? -0.691 -13.186 16.679 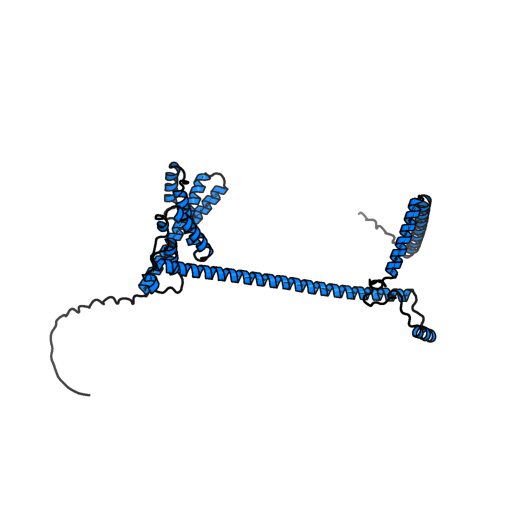1.00 91.38 225 ALA A C 1
ATOM 1830 O O . ALA A 1 225 ? -0.437 -12.585 15.635 1.00 91.38 225 ALA A O 1
ATOM 1831 N N . GLU A 1 226 ? -1.348 -14.350 16.688 1.00 92.50 226 GLU A N 1
ATOM 1832 C CA . GLU A 1 226 ? -1.901 -14.974 15.475 1.00 92.50 226 GLU A CA 1
ATOM 1833 C C . GLU A 1 226 ? -3.001 -14.094 14.860 1.00 92.50 226 GLU A C 1
ATOM 1835 O O . GLU A 1 226 ? -2.966 -13.784 13.672 1.00 92.50 226 GLU A O 1
ATOM 1840 N N . VAL A 1 227 ? -3.922 -13.602 15.691 1.00 92.56 227 VAL A N 1
ATOM 1841 C CA . VAL A 1 227 ? -4.989 -12.674 15.301 1.00 92.56 227 VAL A CA 1
ATOM 1842 C C . VAL A 1 227 ? -4.437 -11.362 14.743 1.00 92.56 227 VAL A C 1
ATOM 1844 O O . VAL A 1 227 ? -4.978 -10.839 13.774 1.00 92.56 227 VAL A O 1
ATOM 1847 N N . ARG A 1 228 ? -3.344 -10.831 15.302 1.00 93.50 228 ARG A N 1
ATOM 1848 C CA . ARG A 1 228 ? -2.660 -9.659 14.738 1.00 93.50 228 ARG A CA 1
ATOM 1849 C C . ARG A 1 228 ? -2.190 -9.916 13.305 1.00 93.50 228 ARG A C 1
ATOM 1851 O O . ARG A 1 228 ? -2.348 -9.037 12.466 1.00 93.50 228 ARG A O 1
ATOM 1858 N N . GLY A 1 229 ? -1.616 -11.091 13.037 1.00 93.50 229 GLY A N 1
ATOM 1859 C CA . GLY A 1 229 ? -1.226 -11.500 11.685 1.00 93.50 229 GLY A CA 1
ATOM 1860 C C . GLY A 1 229 ? -2.424 -11.529 10.738 1.00 93.50 229 GLY A C 1
ATOM 1861 O O . GLY A 1 229 ? -2.393 -10.871 9.701 1.00 93.50 229 GLY A O 1
ATOM 1862 N N . ASP A 1 230 ? -3.510 -12.181 11.163 1.00 92.31 230 ASP A N 1
ATOM 1863 C CA . ASP A 1 230 ? -4.757 -12.257 10.392 1.00 92.31 230 ASP A CA 1
ATOM 1864 C C . ASP A 1 230 ? -5.323 -10.848 10.083 1.00 92.31 230 ASP A C 1
ATOM 1866 O O . ASP A 1 230 ? -5.745 -10.580 8.960 1.00 92.31 230 ASP A O 1
ATOM 1870 N N . ILE A 1 231 ? -5.303 -9.916 11.049 1.00 93.69 231 ILE A N 1
ATOM 1871 C CA . ILE A 1 231 ? -5.762 -8.527 10.849 1.00 93.69 231 ILE A CA 1
ATOM 1872 C C . ILE A 1 231 ? -4.909 -7.804 9.802 1.00 93.69 231 ILE A C 1
ATOM 1874 O O . ILE A 1 231 ? -5.463 -7.093 8.967 1.00 93.69 231 ILE A O 1
ATOM 1878 N N . ILE A 1 232 ? -3.583 -7.969 9.837 1.00 93.88 232 ILE A N 1
ATOM 1879 C CA . ILE A 1 232 ? -2.671 -7.315 8.887 1.00 93.88 232 ILE A CA 1
ATOM 1880 C C . ILE A 1 232 ? -2.941 -7.805 7.463 1.00 93.88 232 ILE A C 1
ATOM 1882 O O . ILE A 1 232 ? -3.022 -6.990 6.546 1.00 93.88 232 ILE A O 1
ATOM 1886 N N . GLU A 1 233 ? -3.116 -9.115 7.280 1.00 92.06 233 GLU A N 1
ATOM 1887 C CA . GLU A 1 233 ? -3.452 -9.696 5.976 1.00 92.06 233 GLU A CA 1
ATOM 1888 C C . GLU A 1 233 ? -4.789 -9.150 5.456 1.00 92.06 233 GLU A C 1
ATOM 1890 O O . GLU A 1 233 ? -4.883 -8.707 4.312 1.00 92.06 233 GLU A O 1
ATOM 1895 N N . ILE A 1 234 ? -5.821 -9.096 6.306 1.00 92.31 234 ILE A N 1
ATOM 1896 C CA . ILE A 1 234 ? -7.130 -8.563 5.910 1.00 92.31 234 ILE A CA 1
ATOM 1897 C C . ILE A 1 234 ? -7.053 -7.057 5.614 1.00 92.31 234 ILE A C 1
ATOM 1899 O O . ILE A 1 234 ? -7.656 -6.608 4.644 1.00 92.31 234 ILE A O 1
ATOM 1903 N N . ALA A 1 235 ? -6.293 -6.275 6.386 1.00 93.56 235 ALA A N 1
ATOM 1904 C CA . ALA A 1 235 ? -6.130 -4.834 6.172 1.00 93.56 235 ALA A CA 1
ATOM 1905 C C . ALA A 1 235 ? -5.480 -4.496 4.819 1.00 93.56 235 ALA A C 1
ATOM 1907 O O . ALA A 1 235 ? -5.741 -3.433 4.254 1.00 93.56 235 ALA A O 1
ATOM 1908 N N . GLN A 1 236 ? -4.619 -5.383 4.309 1.00 92.25 236 GLN A N 1
ATOM 1909 C CA . GLN A 1 236 ? -3.992 -5.225 2.997 1.00 92.25 236 GLN A CA 1
ATOM 1910 C C . GLN A 1 236 ? -4.988 -5.458 1.860 1.00 92.25 236 GLN A C 1
ATOM 1912 O O . GLN A 1 236 ? -4.961 -4.706 0.888 1.00 92.25 236 GLN A O 1
ATOM 1917 N N . LEU A 1 237 ? -5.876 -6.443 2.023 1.00 91.25 237 LEU A N 1
ATOM 1918 C CA . LEU A 1 237 ? -6.854 -6.860 1.016 1.00 91.25 237 LEU A CA 1
ATOM 1919 C C . LEU A 1 237 ? -8.139 -6.009 1.026 1.00 91.25 237 LEU A C 1
ATOM 1921 O O . LEU A 1 237 ? -8.690 -5.696 -0.023 1.00 91.25 237 LEU A O 1
ATOM 1925 N N . ASP A 1 238 ? -8.643 -5.627 2.202 1.00 90.81 238 ASP A N 1
ATOM 1926 C CA . ASP A 1 238 ? -9.921 -4.922 2.376 1.00 90.81 238 ASP A CA 1
ATOM 1927 C C . ASP A 1 238 ? -9.730 -3.397 2.401 1.00 90.81 238 ASP A C 1
ATOM 1929 O O . ASP A 1 238 ? -9.912 -2.732 3.425 1.00 90.81 238 ASP A O 1
ATOM 1933 N N . GLU A 1 239 ? -9.365 -2.835 1.246 1.00 88.19 239 GLU A N 1
ATOM 1934 C CA . GLU A 1 239 ? -9.117 -1.400 1.066 1.00 88.19 239 GLU A CA 1
ATOM 1935 C C . GLU A 1 239 ? -10.223 -0.467 1.613 1.00 88.19 239 GLU A C 1
ATOM 1937 O O . GLU A 1 239 ? -9.875 0.463 2.350 1.00 88.19 239 GLU A O 1
ATOM 1942 N N . PRO A 1 240 ? -11.537 -0.683 1.365 1.00 89.25 240 PRO A N 1
ATOM 1943 C CA . PRO A 1 240 ? -12.571 0.253 1.822 1.00 89.25 240 PRO A CA 1
ATOM 1944 C C . PRO A 1 240 ? -12.719 0.302 3.348 1.00 89.25 240 PRO A C 1
ATOM 1946 O O . PRO A 1 240 ? -13.146 1.318 3.897 1.00 89.25 240 PRO A O 1
ATOM 1949 N N . ARG A 1 241 ? -12.363 -0.781 4.049 1.00 90.75 241 ARG A N 1
ATOM 1950 C CA . ARG A 1 241 ? -12.428 -0.881 5.517 1.00 90.75 241 ARG A CA 1
ATOM 1951 C C . ARG A 1 241 ? -11.048 -0.897 6.166 1.00 90.75 241 ARG A C 1
ATOM 1953 O O . ARG A 1 241 ? -10.947 -1.150 7.366 1.00 90.75 241 ARG A O 1
ATOM 1960 N N . ARG A 1 242 ? -9.990 -0.550 5.429 1.00 93.19 242 ARG A N 1
ATOM 1961 C CA . ARG A 1 242 ? -8.624 -0.437 5.956 1.00 93.19 242 ARG A CA 1
ATOM 1962 C C . ARG A 1 242 ? -8.547 0.376 7.261 1.00 93.19 242 ARG A C 1
ATOM 1964 O O . ARG A 1 242 ? -7.956 -0.142 8.205 1.00 93.19 242 ARG A O 1
ATOM 1971 N N . PRO A 1 243 ? -9.217 1.543 7.417 1.00 92.69 243 PRO A N 1
ATOM 1972 C CA . PRO A 1 243 ? -9.175 2.295 8.677 1.00 92.69 243 PRO A CA 1
ATOM 1973 C C . PRO A 1 243 ? -9.739 1.529 9.884 1.00 92.69 243 PRO A C 1
ATOM 1975 O O . PRO A 1 243 ? -9.298 1.737 11.014 1.00 92.69 243 PRO A O 1
ATOM 1978 N N . PHE A 1 244 ? -10.715 0.641 9.666 1.00 94.75 244 PHE A N 1
ATOM 1979 C CA . PHE A 1 244 ? -11.251 -0.224 10.716 1.00 94.75 244 PHE A CA 1
ATOM 1980 C C . PHE A 1 244 ? -10.233 -1.299 11.109 1.00 94.75 244 PHE A C 1
ATOM 1982 O O . PHE A 1 244 ? -9.990 -1.507 12.296 1.00 94.75 244 PHE A O 1
ATOM 1989 N N . TRP A 1 245 ? -9.607 -1.956 10.130 1.00 95.50 245 TRP A N 1
ATOM 1990 C CA . TRP A 1 245 ? -8.619 -3.004 10.392 1.00 95.50 245 TRP A CA 1
ATOM 1991 C C . TRP A 1 245 ? -7.327 -2.456 11.010 1.00 95.50 245 TRP A C 1
ATOM 1993 O O . TRP A 1 245 ? -6.798 -3.058 11.938 1.00 95.50 245 TRP A O 1
ATOM 2003 N N . GLU A 1 246 ? -6.872 -1.275 10.591 1.00 94.62 246 GLU A N 1
ATOM 2004 C CA . GLU A 1 246 ? -5.750 -0.565 11.222 1.00 94.62 246 GLU A CA 1
ATOM 2005 C C . GLU A 1 246 ? -6.069 -0.179 12.675 1.00 94.62 246 GLU A C 1
ATOM 2007 O O . GLU A 1 246 ? -5.237 -0.352 13.568 1.00 94.62 246 GLU A O 1
ATOM 2012 N N . ALA A 1 247 ? -7.298 0.276 12.948 1.00 94.75 247 ALA A N 1
ATOM 2013 C CA . ALA A 1 247 ? -7.749 0.533 14.312 1.00 94.75 247 ALA A CA 1
ATOM 2014 C C . ALA A 1 247 ? -7.788 -0.757 15.156 1.00 94.75 247 ALA A C 1
ATOM 2016 O O . ALA A 1 247 ? -7.339 -0.750 16.303 1.00 94.75 247 ALA A O 1
ATOM 2017 N N . MET A 1 248 ? -8.256 -1.875 14.586 1.00 94.19 248 MET A N 1
ATOM 2018 C CA . MET A 1 248 ? -8.222 -3.194 15.234 1.00 94.19 248 MET A CA 1
ATOM 2019 C C . MET A 1 248 ? -6.793 -3.656 15.524 1.00 94.19 248 MET A C 1
ATOM 2021 O O . MET A 1 248 ? -6.526 -4.187 16.603 1.00 94.19 248 MET A O 1
ATOM 2025 N N . GLN A 1 249 ? -5.867 -3.440 14.587 1.00 94.31 249 GLN A N 1
ATOM 2026 C CA . GLN A 1 249 ? -4.455 -3.762 14.764 1.00 94.31 249 GLN A CA 1
ATOM 2027 C C . GLN A 1 249 ? -3.864 -2.976 15.936 1.00 94.31 249 GLN A C 1
ATOM 2029 O O . GLN A 1 249 ? -3.204 -3.571 16.785 1.00 94.31 249 GLN A O 1
ATOM 2034 N N . LEU A 1 250 ? -4.140 -1.671 16.024 1.00 93.50 250 LEU A N 1
ATOM 2035 C CA . LEU A 1 250 ? -3.628 -0.827 17.103 1.00 93.50 250 LEU A CA 1
ATOM 2036 C C . LEU A 1 250 ? -4.135 -1.282 18.481 1.00 93.50 250 LEU A C 1
ATOM 2038 O O . LEU A 1 250 ? -3.362 -1.353 19.436 1.00 93.50 250 LEU A O 1
ATOM 2042 N N . VAL A 1 251 ? -5.422 -1.629 18.592 1.00 92.38 251 VAL A N 1
ATOM 2043 C CA . VAL A 1 251 ? -5.993 -2.163 19.842 1.00 92.38 251 VAL A CA 1
ATOM 2044 C C . VAL A 1 251 ? -5.362 -3.515 20.194 1.00 92.38 251 VAL A C 1
ATOM 2046 O O . VAL A 1 251 ? -5.016 -3.745 21.353 1.00 92.38 251 VAL A O 1
ATOM 2049 N N . CYS A 1 252 ? -5.145 -4.385 19.205 1.00 92.44 252 CYS A N 1
ATOM 2050 C CA . CYS A 1 252 ? -4.463 -5.666 19.391 1.00 92.44 252 CYS A CA 1
ATOM 2051 C C . CYS A 1 252 ? -3.017 -5.484 19.891 1.00 92.44 252 CYS A C 1
ATOM 2053 O O . CYS A 1 252 ? -2.589 -6.146 20.838 1.00 92.44 252 CYS A O 1
ATOM 2055 N N . GLU A 1 253 ? -2.271 -4.542 19.309 1.00 91.31 253 GLU A N 1
ATOM 2056 C CA . GLU A 1 253 ? -0.902 -4.206 19.716 1.00 91.31 253 GLU A CA 1
ATOM 2057 C C . GLU A 1 253 ? -0.844 -3.647 21.140 1.00 91.31 253 GLU A C 1
ATOM 2059 O O . GLU A 1 253 ? 0.021 -4.045 21.922 1.00 91.31 253 GLU A O 1
ATOM 2064 N N . GLN A 1 254 ? -1.807 -2.804 21.517 1.00 89.50 254 GLN A N 1
ATOM 2065 C CA . GLN A 1 254 ? -1.929 -2.302 22.883 1.00 89.50 254 GLN A CA 1
ATOM 2066 C C . GLN A 1 254 ? -2.179 -3.436 23.889 1.00 89.50 254 GLN A C 1
ATOM 2068 O O . GLN A 1 254 ? -1.577 -3.454 24.964 1.00 89.50 254 GLN A O 1
ATOM 2073 N N . GLN A 1 255 ? -3.044 -4.397 23.556 1.00 87.94 255 GLN A N 1
ATOM 2074 C CA . GLN A 1 255 ? -3.310 -5.552 24.419 1.00 87.94 255 GLN A CA 1
ATOM 2075 C C . GLN A 1 255 ? -2.088 -6.478 24.534 1.00 87.94 255 GLN A C 1
ATOM 2077 O O . GLN A 1 255 ? -1.776 -6.959 25.626 1.00 87.94 255 GLN A O 1
ATOM 2082 N N . LEU A 1 256 ? -1.331 -6.663 23.446 1.00 88.50 256 LEU A N 1
ATOM 2083 C CA . LEU A 1 256 ? -0.062 -7.401 23.469 1.00 88.50 256 LEU A CA 1
ATOM 2084 C C . LEU A 1 256 ? 0.981 -6.715 24.357 1.00 88.50 256 LEU A C 1
ATOM 2086 O O . LEU A 1 256 ? 1.631 -7.392 25.154 1.00 88.50 256 LEU A O 1
ATOM 2090 N N . ALA A 1 257 ? 1.118 -5.391 24.256 1.00 86.12 257 ALA A N 1
ATOM 2091 C CA . ALA A 1 257 ? 2.045 -4.613 25.077 1.00 86.12 257 ALA A CA 1
ATOM 2092 C C . ALA A 1 257 ? 1.687 -4.683 26.573 1.00 86.12 257 ALA A C 1
ATOM 2094 O O . ALA A 1 257 ? 2.571 -4.833 27.422 1.00 86.12 257 ALA A O 1
ATOM 2095 N N . SER A 1 258 ? 0.389 -4.644 26.898 1.00 83.12 258 SER A N 1
ATOM 2096 C CA . SER A 1 258 ? -0.109 -4.866 28.261 1.00 83.12 258 SER A CA 1
ATOM 2097 C C . SER A 1 258 ? 0.231 -6.270 28.769 1.00 83.12 258 SER A C 1
ATOM 2099 O O . SER A 1 258 ? 0.746 -6.413 29.878 1.00 83.12 258 SER A O 1
ATOM 2101 N N . ALA A 1 259 ? 0.011 -7.30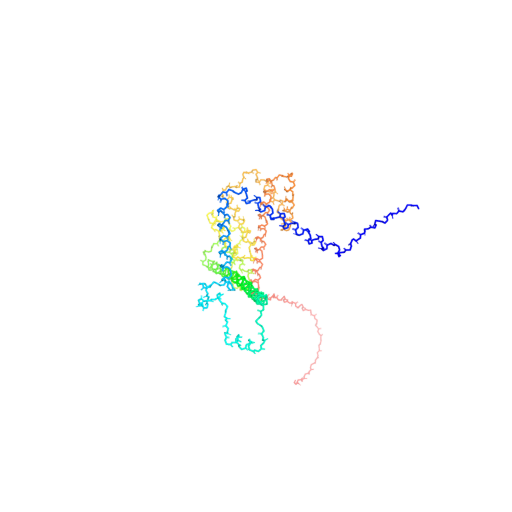7 27.954 1.00 81.19 259 ALA A N 1
ATOM 2102 C CA . ALA A 1 259 ? 0.305 -8.695 28.319 1.00 81.19 259 ALA A CA 1
ATOM 2103 C C . ALA A 1 259 ? 1.811 -8.971 28.504 1.00 81.19 259 ALA A C 1
ATOM 2105 O O . ALA A 1 259 ? 2.187 -9.840 29.288 1.00 81.19 259 ALA A O 1
ATOM 2106 N N . GLN A 1 260 ? 2.679 -8.228 27.812 1.00 80.50 260 GLN A N 1
ATOM 2107 C CA . GLN A 1 260 ? 4.139 -8.325 27.929 1.00 80.50 260 GLN A CA 1
ATOM 2108 C C . GLN A 1 260 ? 4.717 -7.579 29.144 1.00 80.50 260 GLN A C 1
ATOM 2110 O O . GLN A 1 260 ? 5.925 -7.643 29.375 1.00 80.50 260 GLN A O 1
ATOM 2115 N N . GLY A 1 261 ? 3.890 -6.869 29.923 1.00 70.12 261 GLY A N 1
ATOM 2116 C CA . GLY A 1 261 ? 4.351 -6.083 31.071 1.00 70.12 261 GLY A CA 1
ATOM 2117 C C . GLY A 1 261 ? 5.231 -4.890 30.682 1.00 70.12 261 GLY A C 1
ATOM 2118 O O . GLY A 1 261 ? 5.968 -4.370 31.513 1.00 70.12 261 GLY A O 1
ATOM 2119 N N . THR A 1 262 ? 5.179 -4.462 29.417 1.00 63.03 262 THR A N 1
ATOM 2120 C CA . THR A 1 262 ? 5.977 -3.344 28.884 1.00 63.03 262 THR A CA 1
ATOM 2121 C C . THR A 1 262 ? 5.355 -1.980 29.216 1.00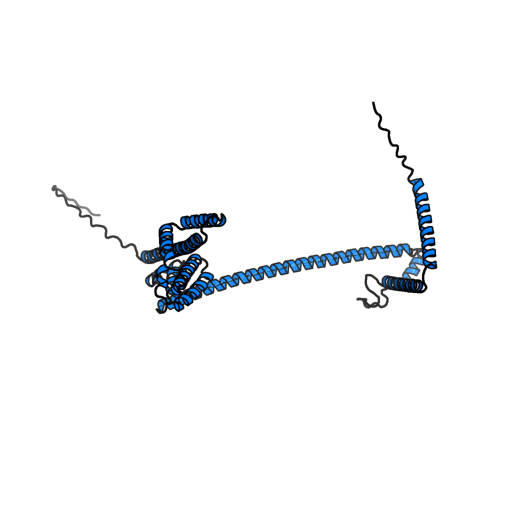 63.03 262 THR A C 1
ATOM 2123 O O . THR A 1 262 ? 5.978 -0.943 29.009 1.00 63.03 262 THR A O 1
ATOM 2126 N N . GLN A 1 263 ? 4.137 -1.962 29.768 1.00 57.75 263 GLN A N 1
ATOM 2127 C CA . GLN A 1 263 ? 3.485 -0.758 30.287 1.00 57.75 263 GLN A CA 1
ATOM 2128 C C . GLN A 1 263 ? 4.146 -0.318 31.608 1.00 57.75 263 GLN A C 1
ATOM 2130 O O . GLN A 1 263 ? 4.164 -1.055 32.595 1.00 57.75 263 GLN A O 1
ATOM 2135 N N . ALA A 1 264 ? 4.721 0.885 31.601 1.00 48.28 264 ALA A N 1
ATOM 2136 C CA . ALA A 1 264 ? 5.538 1.442 32.673 1.00 48.28 264 ALA A CA 1
ATOM 2137 C C . ALA A 1 264 ? 4.769 1.716 33.986 1.00 48.28 264 ALA A C 1
ATOM 2139 O O . ALA A 1 264 ? 3.637 2.187 33.983 1.00 48.28 264 ALA A O 1
ATOM 2140 N N . SER A 1 265 ? 5.465 1.432 35.095 1.00 49.72 265 SER A N 1
ATOM 2141 C CA . SER A 1 265 ? 5.334 1.876 36.498 1.00 49.72 265 SER A CA 1
ATOM 2142 C C . SER A 1 265 ? 4.120 2.733 36.920 1.00 49.72 265 SER A C 1
ATOM 2144 O O . SER A 1 265 ? 3.815 3.766 36.332 1.00 49.72 265 SER A O 1
ATOM 2146 N N . GLY A 1 266 ? 3.509 2.378 38.059 1.00 52.78 266 GLY A N 1
ATOM 2147 C CA . GLY A 1 266 ? 2.240 2.918 38.581 1.00 52.78 266 GLY A CA 1
ATOM 2148 C C . GLY A 1 266 ? 2.105 4.441 38.767 1.00 52.78 266 GLY A C 1
ATOM 2149 O O . GLY A 1 266 ? 0.979 4.904 38.910 1.00 52.78 266 GLY A O 1
ATOM 2150 N N . ALA A 1 267 ? 3.185 5.229 38.705 1.00 53.12 267 ALA A N 1
ATOM 2151 C CA . ALA A 1 267 ? 3.110 6.697 38.681 1.00 53.12 267 ALA A CA 1
ATOM 2152 C C . ALA A 1 267 ? 2.565 7.250 37.345 1.00 53.12 267 ALA A C 1
ATOM 2154 O O . ALA A 1 267 ? 1.897 8.280 37.328 1.00 53.12 267 ALA A O 1
ATOM 2155 N N . HIS A 1 268 ? 2.773 6.540 36.230 1.00 65.50 268 HIS A N 1
ATOM 2156 C CA . HIS A 1 268 ? 2.204 6.915 34.931 1.00 65.50 268 HIS A CA 1
ATOM 2157 C C . HIS A 1 268 ? 0.698 6.626 34.848 1.00 65.50 268 HIS A C 1
ATOM 2159 O O . HIS A 1 268 ? 0.003 7.235 34.043 1.00 65.50 268 HIS A O 1
ATOM 2165 N N . ALA A 1 269 ? 0.155 5.747 35.698 1.00 73.00 269 ALA A N 1
ATOM 2166 C CA . ALA A 1 269 ? -1.248 5.339 35.628 1.00 73.00 269 ALA A CA 1
ATOM 2167 C C . ALA A 1 269 ? -2.239 6.456 36.009 1.00 73.00 269 ALA A C 1
ATOM 2169 O O . ALA A 1 269 ? -3.334 6.504 35.454 1.00 73.00 269 ALA A O 1
ATOM 2170 N N . GLU A 1 270 ? -1.885 7.348 36.941 1.00 78.94 270 GLU A N 1
ATOM 2171 C CA . GLU A 1 270 ? -2.728 8.502 37.298 1.00 78.94 270 GLU A CA 1
ATOM 2172 C C . GLU A 1 270 ? -2.734 9.545 36.179 1.00 78.94 270 GLU A C 1
ATOM 2174 O O . GLU A 1 270 ? -3.799 9.947 35.719 1.00 78.94 270 GLU A O 1
ATOM 2179 N N . VAL A 1 271 ? -1.553 9.875 35.648 1.00 80.94 271 VAL A N 1
ATOM 2180 C CA . VAL A 1 271 ? -1.407 10.789 34.507 1.00 80.94 271 VAL A CA 1
ATOM 2181 C C . VAL A 1 271 ? -2.157 10.258 33.281 1.00 80.94 271 VAL A C 1
ATOM 2183 O O . VAL A 1 271 ? -2.855 11.013 32.611 1.00 80.94 271 VAL A O 1
ATOM 2186 N N . LEU A 1 272 ? -2.089 8.951 33.010 1.00 80.06 272 LEU A N 1
ATOM 2187 C CA . LEU A 1 272 ? -2.840 8.323 31.921 1.00 80.06 272 LEU A CA 1
ATOM 2188 C C . LEU A 1 272 ? -4.360 8.394 32.130 1.00 80.06 272 LEU A C 1
ATOM 2190 O O . LEU A 1 272 ? -5.083 8.598 31.160 1.00 80.06 272 LEU A O 1
ATOM 2194 N N . LYS A 1 273 ? -4.858 8.283 33.370 1.00 85.06 273 LYS A N 1
ATOM 2195 C CA . LYS A 1 273 ? -6.291 8.469 33.668 1.00 85.06 273 LYS A CA 1
ATOM 2196 C C . LYS A 1 273 ? -6.747 9.906 33.438 1.00 85.06 273 LYS A C 1
ATOM 2198 O O . LYS A 1 273 ? -7.846 10.108 32.928 1.00 85.06 273 LYS A O 1
ATOM 2203 N N . ASP A 1 274 ? -5.919 10.886 33.781 1.00 85.50 274 ASP A N 1
ATOM 2204 C CA . ASP A 1 274 ? -6.222 12.296 33.523 1.00 85.50 274 ASP A CA 1
ATOM 2205 C C . ASP A 1 274 ? -6.209 12.598 32.019 1.00 85.50 274 ASP A C 1
ATOM 2207 O O . ASP A 1 274 ? -7.100 13.285 31.514 1.00 85.50 274 ASP A O 1
ATOM 2211 N N . ILE A 1 275 ? -5.254 12.022 31.278 1.00 86.69 275 ILE A N 1
ATOM 2212 C CA . ILE A 1 275 ? -5.220 12.075 29.810 1.00 86.69 275 ILE A CA 1
ATOM 2213 C C . ILE A 1 275 ? -6.478 11.416 29.228 1.00 86.69 275 ILE A C 1
ATOM 2215 O O . ILE A 1 275 ? -7.112 11.983 28.340 1.00 86.69 275 ILE A O 1
ATOM 2219 N N . ASP A 1 276 ? -6.897 10.264 29.750 1.00 86.69 276 ASP A N 1
ATOM 2220 C CA . ASP A 1 276 ? -8.127 9.589 29.328 1.00 86.69 276 ASP A CA 1
ATOM 2221 C C . ASP A 1 276 ? -9.370 10.428 29.581 1.00 86.69 276 ASP A C 1
ATOM 2223 O O . ASP A 1 276 ? -10.212 10.561 28.695 1.00 86.69 276 ASP A O 1
ATOM 2227 N N . ALA A 1 277 ? -9.479 11.030 30.764 1.00 88.12 277 ALA A N 1
ATOM 2228 C CA . ALA A 1 277 ? -10.571 11.931 31.100 1.00 88.12 277 ALA A CA 1
ATOM 2229 C C . ALA A 1 277 ? -10.578 13.172 30.195 1.00 88.12 277 ALA A C 1
ATOM 2231 O O . ALA A 1 277 ? -11.646 13.624 29.784 1.00 88.12 277 ALA A O 1
ATOM 2232 N N . MET A 1 278 ? -9.399 13.692 29.836 1.00 88.75 278 MET A N 1
ATOM 2233 C CA . MET A 1 278 ? -9.261 14.795 28.887 1.00 88.75 278 MET A CA 1
ATOM 2234 C C . MET A 1 278 ? -9.726 14.393 27.483 1.00 88.75 278 MET A C 1
ATOM 2236 O O . MET A 1 278 ? -10.363 15.200 26.810 1.00 88.75 278 MET A O 1
ATOM 2240 N N . LEU A 1 279 ? -9.396 13.188 27.015 1.00 89.75 279 LEU A N 1
ATOM 2241 C CA . LEU A 1 279 ? -9.729 12.713 25.668 1.00 89.75 279 LEU A CA 1
ATOM 2242 C C . LEU A 1 279 ? -11.164 12.167 25.558 1.00 89.75 279 LEU A C 1
ATOM 2244 O O . LEU A 1 279 ? -11.731 12.139 24.461 1.00 89.75 279 LEU A O 1
ATOM 2248 N N . ALA A 1 280 ? -11.769 11.761 26.675 1.00 87.25 280 ALA A N 1
ATOM 2249 C CA . ALA A 1 280 ? -13.102 11.178 26.722 1.00 87.25 280 ALA A CA 1
ATOM 2250 C C . ALA A 1 280 ? -14.182 12.134 26.185 1.00 87.25 280 ALA A C 1
ATOM 2252 O O . ALA A 1 280 ? -14.242 13.316 26.517 1.00 87.25 280 ALA A O 1
ATOM 2253 N N . GLY A 1 281 ? -15.079 11.599 25.352 1.00 84.62 281 GLY A N 1
ATOM 2254 C CA . GLY A 1 281 ? -16.236 12.332 24.825 1.00 84.62 281 GLY A CA 1
ATOM 2255 C C . GLY A 1 281 ? -15.934 13.327 23.697 1.00 84.62 281 GLY A C 1
ATOM 2256 O O . GLY A 1 281 ? -16.878 13.887 23.137 1.00 84.62 281 GLY A O 1
ATOM 2257 N N . LYS A 1 282 ? -14.664 13.521 23.319 1.00 89.75 282 LYS A N 1
ATOM 2258 C CA . LYS A 1 282 ? -14.286 14.328 22.151 1.00 89.75 282 LYS A CA 1
ATOM 2259 C C . LYS A 1 282 ? -14.610 13.600 20.845 1.00 89.75 282 LYS A C 1
ATOM 2261 O O . LYS A 1 282 ? -14.533 12.375 20.750 1.00 89.75 282 LYS A O 1
ATOM 2266 N N . ARG A 1 283 ? -14.966 14.366 19.816 1.00 90.38 283 ARG A N 1
ATOM 2267 C CA . ARG A 1 283 ? -15.238 13.867 18.457 1.00 90.38 283 ARG A CA 1
ATOM 2268 C C . ARG A 1 283 ? -13.935 13.725 17.664 1.00 90.38 283 ARG A C 1
ATOM 2270 O O . ARG A 1 283 ? -12.945 14.371 17.987 1.00 90.38 283 ARG A O 1
ATOM 2277 N N . ASP A 1 284 ? -13.940 12.935 16.587 1.00 87.25 284 ASP A N 1
ATOM 2278 C CA . ASP A 1 284 ? -12.717 12.666 15.801 1.00 87.25 284 ASP A CA 1
ATOM 2279 C C . ASP A 1 284 ? -12.020 13.948 15.297 1.00 87.25 284 ASP A C 1
ATOM 2281 O O . ASP A 1 284 ? -10.807 14.078 15.427 1.00 87.25 284 ASP A O 1
ATOM 2285 N N . HIS A 1 285 ? -12.775 14.955 14.843 1.00 90.56 285 HIS A N 1
ATOM 2286 C CA . HIS A 1 285 ? -12.198 16.244 14.431 1.00 90.56 285 HIS A CA 1
ATOM 2287 C C . HIS A 1 285 ? -11.584 17.039 15.595 1.00 90.56 285 HIS A C 1
ATOM 2289 O O . HIS A 1 285 ? -10.571 17.705 15.418 1.00 90.56 285 HIS A O 1
ATOM 2295 N N . GLU A 1 286 ? -12.172 16.973 16.793 1.00 91.25 286 GLU A N 1
ATOM 2296 C CA . GLU A 1 286 ? -11.629 17.636 17.988 1.00 91.25 286 GLU A CA 1
ATOM 2297 C C . GLU A 1 286 ? -10.332 16.961 18.443 1.00 91.25 286 GLU A C 1
ATOM 2299 O O . GLU A 1 286 ? -9.405 17.643 18.875 1.00 91.25 286 GLU A O 1
ATOM 2304 N N . LEU A 1 287 ? -10.248 15.633 18.309 1.00 91.06 287 LEU A N 1
ATOM 2305 C CA . LEU A 1 287 ? -9.021 14.873 18.545 1.00 91.06 287 LEU A CA 1
ATOM 2306 C C . LEU A 1 287 ? -7.957 15.173 17.483 1.00 91.06 287 LEU A C 1
ATOM 2308 O O . LEU A 1 287 ? -6.785 15.286 17.825 1.00 91.06 287 LEU A O 1
ATOM 2312 N N . GLY A 1 288 ? -8.352 15.352 16.219 1.00 90.25 288 GLY A N 1
ATOM 2313 C CA . GLY A 1 288 ? -7.455 15.786 15.145 1.00 90.25 288 GLY A CA 1
ATOM 2314 C C . GLY A 1 288 ? -6.848 17.165 15.412 1.00 90.25 288 GLY A C 1
ATOM 2315 O O . GLY A 1 288 ? -5.631 17.312 15.382 1.00 90.25 288 GLY A O 1
ATOM 2316 N N . ASN A 1 289 ? -7.673 18.148 15.781 1.00 93.12 289 ASN A N 1
ATOM 2317 C CA . ASN A 1 289 ? -7.188 19.487 16.130 1.00 93.12 289 ASN A CA 1
ATOM 2318 C C . ASN A 1 289 ? -6.226 19.449 17.327 1.00 93.12 289 ASN A C 1
ATOM 2320 O O . ASN A 1 289 ? -5.173 20.078 17.296 1.00 93.12 289 ASN A O 1
ATOM 2324 N N . LEU A 1 290 ? -6.560 18.666 18.361 1.00 91.06 290 LEU A N 1
ATOM 2325 C CA . LEU A 1 290 ? -5.696 18.494 19.528 1.00 91.06 290 LEU A CA 1
ATOM 2326 C C . LEU A 1 290 ? -4.349 17.858 19.149 1.00 91.06 290 LEU A C 1
ATOM 2328 O O . LEU A 1 290 ? -3.314 18.274 19.658 1.00 91.06 290 LEU A O 1
ATOM 2332 N N . GLN A 1 291 ? -4.351 16.876 18.244 1.00 91.75 291 GLN A N 1
ATOM 2333 C CA . GLN A 1 291 ? -3.129 16.266 17.723 1.00 91.75 291 GLN A CA 1
ATOM 2334 C C . GLN A 1 291 ? -2.249 17.304 17.011 1.00 91.75 291 GLN A C 1
ATOM 2336 O O . GLN A 1 291 ? -1.048 17.362 17.274 1.00 91.75 291 GLN A O 1
ATOM 2341 N N . ASP A 1 292 ? -2.834 18.134 16.147 1.00 93.12 292 ASP A N 1
ATOM 2342 C CA . ASP A 1 292 ? -2.102 19.164 15.405 1.00 93.12 292 ASP A CA 1
ATOM 2343 C C . ASP A 1 292 ? -1.514 20.237 16.333 1.00 93.12 292 ASP A C 1
ATOM 2345 O O . ASP A 1 292 ? -0.363 20.648 16.162 1.00 93.12 292 ASP A O 1
ATOM 2349 N N . ASP A 1 293 ? -2.276 20.660 17.342 1.00 91.25 293 ASP A N 1
ATOM 2350 C CA . ASP A 1 293 ? -1.828 21.635 18.337 1.00 91.25 293 ASP A CA 1
ATOM 2351 C C . ASP A 1 293 ? -0.657 21.091 19.171 1.00 91.25 293 ASP A C 1
ATOM 2353 O O . ASP A 1 293 ? 0.348 21.784 19.346 1.00 91.25 293 ASP A O 1
ATOM 2357 N N . ILE A 1 294 ? -0.732 19.828 19.607 1.00 89.69 294 ILE A N 1
ATOM 2358 C CA . ILE A 1 294 ? 0.351 19.157 20.342 1.00 89.69 294 ILE A CA 1
ATOM 2359 C C . ILE A 1 294 ? 1.611 19.035 19.476 1.00 89.69 294 ILE A C 1
ATOM 2361 O O . ILE A 1 294 ? 2.714 19.329 19.936 1.00 89.69 294 ILE A O 1
ATOM 2365 N N . VAL A 1 295 ? 1.473 18.636 18.209 1.00 89.88 295 VAL A N 1
ATOM 2366 C CA . VAL A 1 295 ? 2.619 18.505 17.293 1.00 89.88 295 VAL A CA 1
ATOM 2367 C C . VAL A 1 295 ? 3.292 19.859 17.053 1.00 89.88 295 VAL A C 1
ATOM 2369 O O . VAL A 1 295 ? 4.522 19.936 17.045 1.00 89.88 295 VAL A O 1
ATOM 2372 N N . ARG A 1 296 ? 2.519 20.943 16.916 1.00 90.94 296 ARG A N 1
ATOM 2373 C CA . ARG A 1 296 ? 3.063 22.309 16.810 1.00 90.94 296 ARG A CA 1
ATOM 2374 C C . ARG A 1 296 ? 3.802 22.735 18.077 1.00 90.94 296 ARG A C 1
ATOM 2376 O O . ARG A 1 296 ? 4.868 23.338 17.980 1.00 90.94 296 ARG A O 1
ATOM 2383 N N . GLN A 1 297 ? 3.265 22.410 19.252 1.00 87.69 297 GLN A N 1
ATOM 2384 C CA . GLN A 1 297 ? 3.908 22.701 20.535 1.00 87.69 297 GLN A CA 1
ATOM 2385 C C . GLN A 1 297 ? 5.225 21.932 20.712 1.00 87.69 297 GLN A C 1
ATOM 2387 O O . GLN A 1 297 ? 6.213 22.516 21.155 1.00 87.69 297 GLN A O 1
ATOM 2392 N N . LEU A 1 298 ? 5.282 20.668 20.281 1.00 87.62 298 LEU A N 1
ATOM 2393 C CA . LEU A 1 298 ? 6.506 19.859 20.300 1.00 87.62 298 LEU A CA 1
ATOM 2394 C C . LEU A 1 298 ? 7.600 20.416 19.376 1.00 87.62 298 LEU A C 1
ATOM 2396 O O . LEU A 1 298 ? 8.774 20.406 19.738 1.00 87.62 298 LEU A O 1
ATOM 2400 N N . GLN A 1 299 ? 7.236 20.960 18.211 1.00 86.50 299 GLN A N 1
ATOM 2401 C CA . GLN A 1 299 ? 8.190 21.627 17.311 1.00 86.50 299 GLN A CA 1
ATOM 2402 C C . GLN A 1 299 ? 8.772 22.919 17.907 1.00 86.50 299 GLN A C 1
ATOM 2404 O O . GLN A 1 299 ? 9.874 23.321 17.535 1.00 86.50 299 GLN A O 1
ATOM 2409 N N . GLY A 1 300 ? 8.049 23.558 18.834 1.00 83.81 300 GLY A N 1
ATOM 2410 C CA . GLY A 1 300 ? 8.486 24.756 19.553 1.00 83.81 300 GLY A CA 1
ATOM 2411 C C . GLY A 1 300 ? 9.538 24.502 20.641 1.00 83.81 300 GLY A C 1
ATOM 2412 O O . GLY A 1 300 ? 10.150 25.458 21.106 1.00 83.81 300 GLY A O 1
ATOM 2413 N N . GLY A 1 301 ? 9.779 23.242 21.029 1.00 77.06 301 GLY A N 1
ATOM 2414 C CA . GLY A 1 301 ? 10.912 22.823 21.868 1.00 77.06 301 GLY A CA 1
ATOM 2415 C C . GLY A 1 301 ? 10.856 23.186 23.359 1.00 77.06 301 GLY A C 1
ATOM 2416 O O . GLY A 1 301 ? 11.784 22.849 24.087 1.00 77.06 301 GLY A O 1
ATOM 2417 N N . GLU A 1 302 ? 9.797 23.842 23.837 1.00 71.88 302 GLU A N 1
ATOM 2418 C CA . GLU A 1 302 ? 9.689 24.323 25.229 1.00 71.88 302 GLU A CA 1
ATOM 2419 C C . GLU A 1 302 ? 8.834 23.411 26.132 1.00 71.88 302 GLU A C 1
ATOM 2421 O O . GLU A 1 302 ? 8.406 23.803 27.215 1.00 71.88 302 GLU A O 1
ATOM 2426 N N . VAL A 1 303 ? 8.528 22.190 25.685 1.00 82.81 303 VAL A N 1
ATOM 2427 C CA . VAL A 1 303 ? 7.432 21.393 26.245 1.00 82.81 303 VAL A CA 1
ATOM 2428 C C . VAL A 1 303 ? 7.881 19.971 26.602 1.00 82.81 303 VAL A C 1
ATOM 2430 O O . VAL A 1 303 ? 8.688 19.379 25.886 1.00 82.81 303 VAL A O 1
ATOM 2433 N N . ASP A 1 304 ? 7.347 19.425 27.705 1.00 83.00 304 ASP A N 1
ATOM 2434 C CA . ASP A 1 304 ? 7.606 18.060 28.192 1.00 83.00 304 ASP A CA 1
ATOM 2435 C C . ASP A 1 304 ? 7.335 17.007 27.105 1.00 83.00 304 ASP A C 1
ATOM 2437 O O . ASP A 1 304 ? 6.199 16.629 26.815 1.00 83.00 304 ASP A O 1
ATOM 2441 N N . THR A 1 305 ? 8.410 16.548 26.474 1.00 85.06 305 THR A N 1
ATOM 2442 C CA . THR A 1 305 ? 8.337 15.677 25.303 1.00 85.06 305 THR A CA 1
ATOM 2443 C C . THR A 1 305 ? 7.775 14.301 25.661 1.00 85.06 305 THR A C 1
ATOM 2445 O O . THR A 1 305 ? 7.046 13.722 24.855 1.00 85.06 305 THR A O 1
ATOM 2448 N N . ASP A 1 306 ? 8.023 13.807 26.874 1.00 84.19 306 ASP A N 1
ATOM 2449 C CA . ASP A 1 306 ? 7.591 12.479 27.314 1.00 84.19 306 ASP A CA 1
ATOM 2450 C C . ASP A 1 306 ? 6.088 12.473 27.623 1.00 84.19 306 ASP A C 1
ATOM 2452 O O . ASP A 1 306 ? 5.359 11.587 27.166 1.00 84.19 306 ASP A O 1
ATOM 2456 N N . TYR A 1 307 ? 5.588 13.514 28.302 1.00 86.38 307 TYR A N 1
ATOM 2457 C CA . TYR A 1 307 ? 4.151 13.677 28.545 1.00 86.38 307 TYR A CA 1
ATOM 2458 C C . TYR A 1 307 ? 3.358 13.722 27.233 1.00 86.38 307 TYR A C 1
ATOM 2460 O O . TYR A 1 307 ? 2.425 12.938 27.041 1.00 86.38 307 TYR A O 1
ATOM 2468 N N . TYR A 1 308 ? 3.739 14.597 26.296 1.00 87.31 308 TYR A N 1
ATOM 2469 C CA . TYR A 1 308 ? 3.004 14.734 25.036 1.00 87.31 308 TYR A CA 1
ATOM 2470 C C . TYR A 1 308 ? 3.174 13.528 24.109 1.00 87.31 308 TYR A C 1
ATOM 2472 O O . TYR A 1 308 ? 2.255 13.232 23.345 1.00 87.31 308 TYR A O 1
ATOM 2480 N N . THR A 1 309 ? 4.277 12.780 24.208 1.00 86.62 309 THR A N 1
ATOM 2481 C CA . THR A 1 309 ? 4.417 11.493 23.510 1.00 86.62 309 THR A CA 1
ATOM 2482 C C . THR A 1 309 ? 3.348 10.507 23.981 1.00 86.62 309 THR A C 1
ATOM 2484 O O . THR A 1 309 ? 2.613 9.967 23.153 1.00 86.62 309 THR A O 1
ATOM 2487 N N . HIS A 1 310 ? 3.156 10.359 25.295 1.00 86.06 310 HIS A N 1
ATOM 2488 C CA . HIS A 1 310 ? 2.091 9.511 25.838 1.00 86.06 310 HIS A CA 1
ATOM 2489 C C . HIS A 1 310 ? 0.683 10.020 25.507 1.00 86.06 310 HIS A C 1
ATOM 2491 O O . HIS A 1 310 ? -0.209 9.220 25.213 1.00 86.06 310 HIS A O 1
ATOM 2497 N N . VAL A 1 311 ? 0.467 11.341 25.491 1.00 89.25 311 VAL A N 1
ATOM 2498 C CA . VAL A 1 311 ? -0.811 11.918 25.039 1.00 89.25 311 VAL A CA 1
ATOM 2499 C C . VAL A 1 311 ? -1.081 11.553 23.580 1.00 89.25 311 VAL A C 1
ATOM 2501 O O . VAL A 1 311 ? -2.196 11.150 23.260 1.00 89.25 311 VAL A O 1
ATOM 2504 N N . LEU A 1 312 ? -0.086 11.648 22.693 1.00 89.50 312 LEU A N 1
ATOM 2505 C CA . LEU A 1 312 ? -0.234 11.303 21.276 1.00 89.50 312 LEU A CA 1
ATOM 2506 C C . LEU A 1 312 ? -0.498 9.807 21.067 1.00 89.50 312 LEU A C 1
ATOM 2508 O O . LEU A 1 312 ? -1.363 9.450 20.265 1.00 89.50 312 LEU A O 1
ATOM 2512 N N . GLU A 1 313 ? 0.198 8.932 21.794 1.00 88.38 313 GLU A N 1
ATOM 2513 C CA . GLU A 1 313 ? -0.065 7.487 21.791 1.00 88.38 313 GLU A CA 1
ATOM 2514 C C . GLU A 1 313 ? -1.505 7.191 22.225 1.00 88.38 313 GLU A C 1
ATOM 2516 O O . GLU A 1 313 ? -2.241 6.470 21.540 1.00 88.38 313 GLU A O 1
ATOM 2521 N N . ARG A 1 314 ? -1.958 7.814 23.319 1.00 89.31 314 ARG A N 1
ATOM 2522 C CA . ARG A 1 314 ? -3.312 7.600 23.830 1.00 89.31 314 ARG A CA 1
ATOM 2523 C C . ARG A 1 314 ? -4.392 8.214 22.946 1.00 89.31 314 ARG A C 1
ATOM 2525 O O . ARG A 1 314 ? -5.476 7.643 22.807 1.00 89.31 314 ARG A O 1
ATOM 2532 N N . LEU A 1 315 ? -4.090 9.331 22.292 1.00 90.69 315 LEU A N 1
ATOM 2533 C CA . LEU A 1 315 ? -4.957 9.972 21.311 1.00 90.69 315 LEU A CA 1
ATOM 2534 C C . LEU A 1 315 ? -5.155 9.059 20.100 1.00 90.69 315 LEU A C 1
ATOM 2536 O O . LEU A 1 315 ? -6.295 8.869 19.676 1.00 90.69 315 LEU A O 1
ATOM 2540 N N . ARG A 1 316 ? -4.088 8.427 19.593 1.00 90.75 316 ARG A N 1
ATOM 2541 C CA . ARG A 1 316 ? -4.185 7.439 18.503 1.00 90.75 316 ARG A CA 1
ATOM 2542 C C . ARG A 1 316 ? -5.102 6.277 18.879 1.00 90.75 316 ARG A C 1
ATOM 2544 O O . ARG A 1 316 ? -5.999 5.945 18.108 1.00 90.75 316 ARG A O 1
ATOM 2551 N N . LEU A 1 317 ? -4.940 5.719 20.080 1.00 91.06 317 LEU A N 1
ATOM 2552 C CA . LEU A 1 317 ? -5.808 4.647 20.571 1.00 91.06 317 LEU A CA 1
ATOM 2553 C C . LEU A 1 317 ? -7.265 5.106 20.739 1.00 91.06 317 LEU A C 1
ATOM 2555 O O . LEU A 1 317 ? -8.187 4.395 20.351 1.00 91.06 317 LEU A O 1
ATOM 2559 N N . THR A 1 318 ? -7.492 6.308 21.273 1.00 91.56 318 THR A N 1
ATOM 2560 C CA . THR A 1 318 ? -8.846 6.867 21.427 1.00 91.56 318 THR A CA 1
ATOM 2561 C C . THR A 1 318 ? -9.527 7.049 20.071 1.00 91.56 318 THR A C 1
ATOM 2563 O O . THR A 1 318 ? -10.689 6.675 19.913 1.00 91.56 318 THR A O 1
ATOM 2566 N N . ARG A 1 319 ? -8.803 7.556 19.064 1.00 92.12 319 ARG A N 1
ATOM 2567 C CA . ARG A 1 319 ? -9.318 7.675 17.693 1.00 92.12 319 ARG A CA 1
ATOM 2568 C C . ARG A 1 319 ? -9.634 6.309 17.091 1.00 92.12 319 ARG A C 1
ATOM 2570 O O . ARG A 1 319 ? -10.722 6.139 16.552 1.00 92.12 319 ARG A O 1
ATOM 2577 N N . ALA A 1 320 ? -8.750 5.324 17.258 1.00 93.50 320 ALA A N 1
ATOM 2578 C CA . ALA A 1 320 ? -9.012 3.949 16.835 1.00 93.50 320 ALA A CA 1
ATOM 2579 C C . ALA A 1 320 ? -10.295 3.392 17.478 1.00 93.50 320 ALA A C 1
ATOM 2581 O O . ALA A 1 320 ? -11.188 2.936 16.766 1.00 93.50 320 ALA A O 1
ATOM 2582 N N . ASN A 1 321 ? -10.457 3.529 18.797 1.00 92.12 321 ASN A N 1
ATOM 2583 C CA . ASN A 1 321 ? -11.659 3.083 19.509 1.00 92.12 321 ASN A CA 1
ATOM 2584 C C . ASN A 1 321 ? -12.938 3.765 19.000 1.00 92.12 321 ASN A C 1
ATOM 2586 O O . ASN A 1 321 ? -13.983 3.116 18.883 1.00 92.12 321 ASN A O 1
ATOM 2590 N N . LEU A 1 322 ? -12.873 5.058 18.668 1.00 92.44 322 LEU A N 1
ATOM 2591 C CA . LEU A 1 322 ? -13.991 5.775 18.055 1.00 92.44 322 LEU A CA 1
ATOM 2592 C C . LEU A 1 322 ? -14.324 5.222 16.667 1.00 92.44 322 LEU A C 1
ATOM 2594 O O . LEU A 1 322 ? -15.499 4.967 16.407 1.00 92.44 322 LEU A O 1
ATOM 2598 N N . THR A 1 323 ? -13.330 4.985 15.808 1.00 92.88 323 THR A N 1
ATOM 2599 C CA . THR A 1 323 ? -13.525 4.382 14.476 1.00 92.88 323 THR A CA 1
ATOM 2600 C C . THR A 1 323 ? -14.186 3.008 14.575 1.00 92.88 323 THR A C 1
ATOM 2602 O O . THR A 1 323 ? -15.166 2.737 13.873 1.00 92.88 323 THR A O 1
ATOM 2605 N N . LEU A 1 324 ? -13.715 2.156 15.491 1.00 93.69 324 LEU A N 1
ATOM 2606 C CA . LEU A 1 324 ? -14.296 0.835 15.743 1.00 93.69 324 LEU A CA 1
ATOM 2607 C C . LEU A 1 324 ? -15.745 0.940 16.224 1.00 93.69 324 LEU A C 1
ATOM 2609 O O . LEU A 1 324 ? -16.631 0.275 15.686 1.00 93.69 324 LEU A O 1
ATOM 2613 N N . THR A 1 325 ? -16.008 1.829 17.183 1.00 92.56 325 THR A N 1
ATOM 2614 C CA . THR A 1 325 ? -17.353 2.051 17.732 1.00 92.56 325 THR A CA 1
ATOM 2615 C C . THR A 1 325 ? -18.315 2.570 16.665 1.00 92.56 325 THR A C 1
ATOM 2617 O O . THR A 1 325 ? -19.446 2.093 16.563 1.00 92.56 325 THR A O 1
ATOM 2620 N N . GLN A 1 326 ? -17.886 3.536 15.850 1.00 92.94 326 GLN A N 1
ATOM 2621 C CA . GLN A 1 326 ? -18.695 4.105 14.772 1.00 92.94 326 GLN A CA 1
ATOM 2622 C C . GLN A 1 326 ? -19.025 3.057 13.710 1.00 92.94 326 GLN A C 1
ATOM 2624 O O . GLN A 1 326 ? -20.192 2.902 13.351 1.00 92.94 326 GLN A O 1
ATOM 2629 N N . THR A 1 327 ? -18.023 2.301 13.260 1.00 92.56 327 THR A N 1
ATOM 2630 C CA . THR A 1 327 ? -18.212 1.230 12.272 1.00 92.56 327 THR A CA 1
ATOM 2631 C C . THR A 1 327 ? -19.154 0.163 12.820 1.00 92.56 327 THR A C 1
ATOM 2633 O O . THR A 1 327 ? -20.128 -0.205 12.171 1.00 92.56 327 THR A O 1
ATOM 2636 N N . PHE A 1 328 ? -18.965 -0.266 14.069 1.00 92.38 328 PHE A N 1
ATOM 2637 C CA . PHE A 1 328 ? -19.842 -1.250 14.698 1.00 92.38 328 PHE A CA 1
ATOM 2638 C C . PHE A 1 328 ? -21.286 -0.756 14.849 1.00 92.38 328 PHE A C 1
ATOM 2640 O O . PHE A 1 328 ? -22.235 -1.516 14.652 1.00 92.38 328 PHE A O 1
ATOM 2647 N N . GLN A 1 329 ? -21.487 0.530 15.152 1.00 92.31 329 GLN A N 1
ATOM 2648 C CA . GLN A 1 329 ? -22.821 1.132 15.151 1.00 92.31 329 GLN A CA 1
ATOM 2649 C C . GLN A 1 329 ? -23.457 1.126 13.757 1.00 92.31 329 GLN A C 1
ATOM 2651 O O . GLN A 1 329 ? -24.664 0.902 13.659 1.00 92.31 329 GLN A O 1
ATOM 2656 N N . GLN A 1 330 ? -22.682 1.347 12.691 1.00 91.94 330 GLN A N 1
ATOM 2657 C CA . GLN A 1 330 ? -23.178 1.228 11.317 1.00 91.94 330 GLN A CA 1
ATOM 2658 C C . GLN A 1 330 ? -23.606 -0.209 11.013 1.00 91.94 330 GLN A C 1
ATOM 2660 O O . GLN A 1 330 ? -24.727 -0.406 10.546 1.00 91.94 330 GLN A O 1
ATOM 2665 N N . VAL A 1 331 ? -22.787 -1.205 11.374 1.00 90.44 331 VAL A N 1
ATOM 2666 C CA . VAL A 1 331 ? -23.147 -2.626 11.227 1.00 90.44 331 VAL A CA 1
ATOM 2667 C C . VAL A 1 331 ? -24.448 -2.929 11.973 1.00 90.44 331 VAL A C 1
ATOM 2669 O O . VAL A 1 331 ? -25.353 -3.531 11.406 1.00 90.44 331 VAL A O 1
ATOM 2672 N N . LYS A 1 332 ? -24.597 -2.464 13.222 1.00 90.12 332 LYS A N 1
ATOM 2673 C CA . LYS A 1 332 ? -25.825 -2.674 14.014 1.00 90.12 332 LYS A CA 1
ATOM 2674 C C . LYS A 1 332 ? -27.055 -2.070 13.347 1.00 90.12 332 LYS A C 1
ATOM 2676 O O . LYS A 1 332 ? -28.098 -2.714 13.301 1.00 90.12 332 LYS A O 1
ATOM 2681 N N . ARG A 1 333 ? -26.948 -0.837 12.841 1.00 90.06 333 ARG A N 1
ATOM 2682 C CA . ARG A 1 333 ? -28.049 -0.176 12.123 1.00 90.06 333 ARG A CA 1
ATOM 2683 C C . ARG A 1 333 ? -28.430 -0.973 10.885 1.00 90.06 333 ARG A C 1
ATOM 2685 O O . ARG A 1 333 ? -29.598 -1.304 10.726 1.00 90.06 333 ARG A O 1
ATOM 2692 N N . ARG A 1 334 ? -27.437 -1.356 10.084 1.00 87.62 334 ARG A N 1
ATOM 2693 C CA . ARG A 1 334 ? -27.632 -2.143 8.868 1.00 87.62 334 ARG A CA 1
ATOM 2694 C C . ARG A 1 334 ? -28.266 -3.504 9.150 1.00 87.62 334 ARG A C 1
ATOM 2696 O O . ARG A 1 334 ? -29.200 -3.900 8.465 1.00 87.62 334 ARG A O 1
ATOM 2703 N N . HIS A 1 335 ? -27.816 -4.186 10.195 1.00 86.75 335 HIS A N 1
ATOM 2704 C CA . HIS A 1 335 ? -28.391 -5.448 10.649 1.00 86.75 335 HIS A CA 1
ATOM 2705 C C . HIS A 1 335 ? -29.870 -5.289 11.037 1.00 86.75 335 HIS A C 1
ATOM 2707 O O . HIS A 1 335 ? -30.723 -6.035 10.562 1.00 86.75 335 HIS A O 1
ATOM 2713 N N . VAL A 1 336 ? -30.205 -4.263 11.830 1.00 87.56 336 VAL A N 1
ATOM 2714 C CA . VAL A 1 336 ? -31.600 -3.957 12.193 1.00 87.56 336 VAL A CA 1
ATOM 2715 C C . VAL A 1 336 ? -32.438 -3.601 10.964 1.00 87.56 336 VAL A C 1
ATOM 2717 O O . VAL A 1 336 ? -33.587 -4.031 10.878 1.00 87.56 336 VAL A O 1
ATOM 2720 N N . GLU A 1 337 ? -31.894 -2.844 10.011 1.00 86.25 337 GLU A N 1
ATOM 2721 C CA . GLU A 1 337 ? -32.562 -2.508 8.749 1.00 86.25 337 GLU A CA 1
ATOM 2722 C C . GLU A 1 337 ? -32.879 -3.755 7.918 1.00 86.25 337 GLU A C 1
ATOM 2724 O O . GLU A 1 337 ? -34.011 -3.893 7.462 1.00 86.25 337 GLU A O 1
ATOM 2729 N N . LEU A 1 338 ? -31.927 -4.682 7.768 1.00 83.75 338 LEU A N 1
ATOM 2730 C CA . LEU A 1 338 ? -32.121 -5.937 7.033 1.00 83.75 338 LEU A CA 1
ATOM 2731 C C . LEU A 1 338 ? -33.192 -6.818 7.691 1.00 83.75 338 LEU A C 1
ATOM 2733 O O . LEU A 1 338 ? -34.075 -7.333 7.005 1.00 83.75 338 LEU A O 1
ATOM 2737 N N . LEU A 1 339 ? -33.179 -6.922 9.024 1.00 83.06 339 LEU A N 1
ATOM 2738 C CA . LEU A 1 339 ? -34.197 -7.662 9.776 1.00 83.06 339 LEU A CA 1
ATOM 2739 C C . LEU A 1 339 ? -35.579 -6.989 9.719 1.00 83.06 339 LEU A C 1
ATOM 2741 O O . LEU A 1 339 ? -36.603 -7.667 9.639 1.00 83.06 339 LEU A O 1
ATOM 2745 N N . SER A 1 340 ? -35.625 -5.655 9.741 1.00 79.62 340 SER A N 1
ATOM 2746 C CA . SER A 1 340 ? -36.878 -4.887 9.710 1.00 79.62 340 SER A CA 1
ATOM 2747 C C . SER A 1 340 ? -37.483 -4.809 8.306 1.00 79.62 340 SER A C 1
ATOM 2749 O O . SER A 1 340 ? -38.704 -4.797 8.171 1.00 79.62 340 SER A O 1
ATOM 2751 N N . GLY A 1 341 ? -36.654 -4.783 7.258 1.00 65.44 341 GLY A N 1
ATOM 2752 C CA . GLY A 1 341 ? -37.069 -4.753 5.853 1.00 65.44 341 GLY A CA 1
ATOM 2753 C C . GLY A 1 341 ? -37.699 -6.059 5.355 1.00 65.44 341 GLY A C 1
ATOM 2754 O O . GLY A 1 341 ? -38.416 -6.041 4.358 1.00 65.44 341 GLY A O 1
ATOM 2755 N N . GLY A 1 342 ? -37.496 -7.173 6.071 1.00 50.81 342 GLY A N 1
ATOM 2756 C CA . GLY A 1 342 ? -38.182 -8.450 5.835 1.00 50.81 342 GLY A CA 1
ATOM 2757 C C . GLY A 1 342 ? -39.570 -8.561 6.484 1.00 50.81 342 GLY A C 1
ATOM 2758 O O . GLY A 1 342 ? -40.306 -9.507 6.199 1.00 50.81 342 GLY A O 1
ATOM 2759 N N . ALA A 1 343 ? -39.964 -7.613 7.341 1.00 38.81 343 ALA A N 1
ATOM 2760 C CA . ALA A 1 343 ? -41.283 -7.604 7.963 1.00 38.81 343 ALA A CA 1
ATOM 2761 C C . ALA A 1 343 ? -42.245 -6.716 7.149 1.00 38.81 343 ALA A C 1
ATOM 2763 O O . ALA A 1 343 ? -42.056 -5.495 7.120 1.00 38.81 343 ALA A O 1
ATOM 2764 N N . PRO A 1 344 ? -43.319 -7.254 6.525 1.00 38.78 344 PRO A N 1
ATOM 2765 C CA . PRO A 1 344 ? -44.395 -6.390 6.055 1.00 38.78 344 PRO A CA 1
ATOM 2766 C C . PRO A 1 344 ? -44.892 -5.588 7.264 1.00 38.78 344 PRO A C 1
ATOM 2768 O O . PRO A 1 344 ? -45.033 -6.173 8.345 1.00 38.78 344 PRO A O 1
ATOM 2771 N N . PRO A 1 345 ? -45.134 -4.269 7.130 1.00 41.69 345 PRO A N 1
ATOM 2772 C CA . PRO A 1 345 ? -45.538 -3.443 8.255 1.00 41.69 345 PRO A CA 1
ATOM 2773 C C . PRO A 1 345 ? -46.779 -4.076 8.868 1.00 41.69 345 PRO A C 1
ATOM 2775 O O . PRO A 1 345 ? -47.847 -4.105 8.252 1.00 41.69 345 PRO A O 1
ATOM 2778 N N . THR A 1 346 ? -46.618 -4.636 10.066 1.00 45.19 346 THR A N 1
ATOM 2779 C CA . THR A 1 346 ? -47.720 -5.213 10.818 1.00 45.19 346 THR A CA 1
ATOM 2780 C C . THR A 1 346 ? -48.727 -4.094 10.996 1.00 45.19 346 THR A C 1
ATOM 2782 O O . THR A 1 346 ? -48.485 -3.084 11.661 1.00 45.19 346 THR A O 1
ATOM 2785 N N . ALA A 1 347 ? -49.841 -4.228 10.279 1.00 40.50 347 ALA A N 1
ATOM 2786 C CA . ALA A 1 347 ? -50.941 -3.300 10.352 1.00 40.50 347 ALA A CA 1
ATOM 2787 C C . ALA A 1 347 ? -51.327 -3.193 11.826 1.00 40.50 347 ALA A C 1
ATOM 2789 O O . ALA A 1 347 ? -51.875 -4.133 12.403 1.00 40.50 347 ALA A O 1
ATOM 2790 N N . ARG A 1 348 ? -51.012 -2.050 12.448 1.00 38.16 348 ARG A N 1
ATOM 2791 C CA . ARG A 1 348 ? -51.529 -1.711 13.772 1.00 38.16 348 ARG A CA 1
ATOM 2792 C C . ARG A 1 348 ? -53.036 -1.979 13.736 1.00 38.16 348 ARG A C 1
ATOM 2794 O O . ARG A 1 348 ? -53.701 -1.434 12.846 1.00 38.16 348 ARG A O 1
ATOM 2801 N N . PRO A 1 349 ? -53.600 -2.791 14.647 1.00 43.06 349 PRO A N 1
ATOM 2802 C CA . PRO A 1 349 ? -55.035 -2.989 14.669 1.00 43.06 349 PRO A CA 1
ATOM 2803 C C . PRO A 1 349 ? -55.663 -1.620 14.927 1.00 43.06 349 PRO A C 1
ATOM 2805 O O . PRO A 1 349 ? -55.433 -0.993 15.962 1.00 43.06 349 PRO A O 1
ATOM 2808 N N . ARG A 1 350 ? -56.396 -1.109 13.932 1.00 38.53 350 ARG A N 1
ATOM 2809 C CA . ARG A 1 350 ? -57.123 0.157 14.048 1.00 38.53 350 ARG A CA 1
ATOM 2810 C C . ARG A 1 350 ? -58.011 0.069 15.295 1.00 38.53 350 ARG A C 1
ATOM 2812 O O . ARG A 1 350 ? -58.757 -0.907 15.413 1.00 38.53 350 ARG A O 1
ATOM 2819 N N . PRO A 1 351 ? -57.989 1.053 16.209 1.00 42.19 351 PRO A N 1
ATOM 2820 C CA . PRO A 1 351 ? -58.882 1.019 17.354 1.00 42.19 351 PRO A CA 1
ATOM 2821 C C . PRO A 1 351 ? -60.326 1.080 16.844 1.00 42.19 351 PRO A C 1
ATOM 2823 O O . PRO A 1 351 ? -60.711 1.999 16.115 1.00 42.19 351 PRO A O 1
ATOM 2826 N N . ARG A 1 352 ? -61.124 0.066 17.202 1.00 43.88 352 ARG A N 1
ATOM 2827 C CA . ARG A 1 352 ? -62.571 0.035 16.960 1.00 43.88 352 ARG A CA 1
ATOM 2828 C C . ARG A 1 352 ? -63.181 1.293 17.578 1.00 43.88 352 ARG A C 1
ATOM 2830 O O . ARG A 1 352 ? -63.265 1.416 18.796 1.00 43.88 352 ARG A O 1
ATOM 2837 N N . ARG A 1 353 ? -63.624 2.225 16.730 1.00 40.25 353 ARG A N 1
ATOM 2838 C CA . ARG A 1 353 ? -64.467 3.355 17.136 1.00 40.25 353 ARG A CA 1
ATOM 2839 C C . ARG A 1 353 ? -65.748 2.794 17.751 1.00 40.25 353 ARG A C 1
ATOM 2841 O O . ARG A 1 353 ? -66.619 2.303 17.036 1.00 40.25 353 ARG A O 1
ATOM 2848 N N . VAL A 1 354 ? -65.866 2.887 19.071 1.00 51.22 354 VAL A N 1
ATOM 2849 C CA . VAL A 1 354 ? -67.135 2.716 19.779 1.00 51.22 354 VAL A CA 1
ATOM 2850 C C . VAL A 1 354 ? -68.014 3.906 19.393 1.00 51.22 354 VAL A C 1
ATOM 2852 O O . VAL A 1 354 ? -67.788 5.033 19.827 1.00 51.22 354 VAL A O 1
ATOM 2855 N N . ARG A 1 355 ? -68.982 3.681 18.499 1.00 40.66 355 ARG A N 1
ATOM 2856 C CA . ARG A 1 355 ? -70.047 4.650 18.225 1.00 40.66 355 ARG A CA 1
ATOM 2857 C C . ARG A 1 355 ? -71.008 4.618 19.412 1.00 40.66 355 ARG A C 1
ATOM 2859 O O . ARG A 1 355 ? -71.778 3.675 19.555 1.00 40.66 355 ARG A O 1
ATOM 2866 N N . GLY A 1 356 ? -70.938 5.647 20.254 1.00 39.59 356 GLY A N 1
ATOM 2867 C CA . GLY A 1 356 ? -71.960 5.934 21.254 1.00 39.59 356 GLY A CA 1
ATOM 2868 C C . GLY A 1 356 ? -73.308 6.161 20.571 1.00 39.59 356 GLY A C 1
ATOM 2869 O O . GLY A 1 356 ? -73.433 7.027 19.706 1.00 39.59 356 GLY A O 1
ATOM 2870 N N . GLY A 1 357 ? -74.295 5.344 20.932 1.00 36.06 357 GLY A N 1
ATOM 2871 C CA . GLY A 1 357 ? -75.683 5.519 20.530 1.00 36.06 357 GLY A CA 1
ATOM 2872 C C . GLY A 1 357 ? -76.362 6.528 21.447 1.00 36.06 357 GLY A C 1
ATOM 2873 O O . GLY A 1 357 ? -76.580 6.251 22.623 1.00 36.06 357 GLY A O 1
ATOM 2874 N N . THR A 1 358 ? -76.708 7.693 20.907 1.00 41.50 358 THR A N 1
ATOM 2875 C CA . THR A 1 358 ? -77.675 8.607 21.512 1.00 41.50 358 THR A CA 1
ATOM 2876 C C . THR A 1 358 ? -79.079 8.247 21.033 1.00 41.50 358 THR A C 1
ATOM 2878 O O . THR A 1 358 ? -79.345 8.068 19.846 1.00 41.50 358 THR A O 1
ATOM 2881 N N . ALA A 1 359 ? -79.986 8.116 21.996 1.00 43.72 359 ALA A N 1
ATOM 2882 C CA . ALA A 1 359 ? -81.409 7.907 21.790 1.00 43.72 359 ALA A CA 1
ATOM 2883 C C . ALA A 1 359 ? -82.127 9.203 21.363 1.00 43.72 359 ALA A C 1
ATOM 2885 O O . ALA A 1 359 ? -81.806 10.271 21.884 1.00 43.72 359 ALA A O 1
ATOM 2886 N N . ARG A 1 360 ? -83.133 9.068 20.478 1.00 39.78 360 ARG A N 1
ATOM 2887 C CA . ARG A 1 360 ? -84.411 9.830 20.335 1.00 39.78 360 ARG A CA 1
ATOM 2888 C C . ARG A 1 360 ? -85.030 9.421 18.980 1.00 39.78 360 ARG A C 1
ATOM 2890 O O . ARG A 1 360 ? -84.416 9.641 17.951 1.00 39.78 360 ARG A O 1
ATOM 2897 N N . ARG A 1 361 ? -86.041 8.544 18.921 1.00 37.06 361 ARG A N 1
ATOM 2898 C CA . ARG A 1 361 ? -87.497 8.691 19.175 1.00 37.06 361 ARG A CA 1
ATOM 2899 C C . ARG A 1 361 ? -88.243 9.453 18.055 1.00 37.06 361 ARG A C 1
ATOM 2901 O O . ARG A 1 361 ? -88.018 10.641 17.896 1.00 37.06 361 ARG A O 1
ATOM 2908 N N . CYS A 1 362 ? -89.197 8.730 17.438 1.00 35.31 362 CYS A N 1
ATOM 2909 C CA . CYS A 1 362 ? -90.377 9.130 16.632 1.00 35.31 362 CYS A CA 1
ATOM 2910 C C . CYS A 1 362 ? -90.114 9.934 15.335 1.00 35.31 362 CYS A C 1
ATOM 2912 O O . CYS A 1 362 ? -89.378 10.900 15.333 1.00 35.31 362 CYS A O 1
ATOM 2914 N N . SER A 1 363 ? -90.726 9.639 14.185 1.00 37.00 363 SER A N 1
ATOM 2915 C CA . SER A 1 363 ? -92.152 9.388 13.969 1.00 37.00 363 SER A CA 1
ATOM 2916 C C . SER A 1 363 ? -92.416 8.869 12.541 1.00 37.00 363 SER A C 1
ATOM 2918 O O . SER A 1 363 ? -91.754 9.253 11.587 1.00 37.00 363 SER A O 1
ATOM 2920 N N . THR A 1 364 ? -93.397 7.967 12.461 1.00 42.81 364 THR A N 1
ATOM 2921 C CA . THR A 1 364 ? -94.421 7.801 11.410 1.00 42.81 364 THR A CA 1
ATOM 2922 C C . THR A 1 364 ? -94.054 7.881 9.916 1.00 42.81 364 THR A C 1
ATOM 2924 O O . THR A 1 364 ? -93.856 8.961 9.377 1.00 42.81 364 THR A O 1
ATOM 2927 N N . GLY A 1 365 ? -94.320 6.776 9.203 1.00 39.84 365 GLY A N 1
ATOM 2928 C CA . GLY A 1 365 ? -95.365 6.805 8.167 1.00 39.84 365 GLY A CA 1
ATOM 2929 C C . GLY A 1 365 ? -94.976 6.493 6.712 1.00 39.84 365 GLY A C 1
ATOM 2930 O O . GLY A 1 365 ? -94.277 7.267 6.082 1.00 39.84 365 GLY A O 1
ATOM 2931 N N . ARG A 1 366 ? -95.641 5.448 6.177 1.00 43.19 366 ARG A N 1
ATOM 2932 C CA . ARG A 1 366 ? -95.988 5.158 4.756 1.00 43.19 366 ARG A CA 1
ATOM 2933 C C . ARG A 1 366 ? -94.826 4.729 3.839 1.00 43.19 366 ARG A C 1
ATOM 2935 O O . ARG A 1 366 ? -93.849 5.435 3.687 1.00 43.19 366 ARG A O 1
ATOM 2942 N N . ARG A 1 367 ? -94.805 3.470 3.373 1.00 44.16 367 ARG A N 1
ATOM 2943 C CA . ARG A 1 367 ? -95.566 2.821 2.266 1.00 44.16 367 ARG A CA 1
ATOM 2944 C C . ARG A 1 367 ? -95.124 3.258 0.860 1.00 44.16 367 ARG A C 1
ATOM 2946 O O . ARG A 1 367 ? -95.005 4.447 0.606 1.00 44.16 367 ARG A O 1
ATOM 2953 N N . CYS A 1 368 ? -95.089 2.236 -0.010 1.00 39.72 368 CYS A N 1
ATOM 2954 C CA . CYS A 1 368 ? -95.024 2.208 -1.484 1.00 39.72 368 CYS A CA 1
ATOM 2955 C C . CYS A 1 368 ? -93.596 2.002 -2.036 1.00 39.72 368 CYS A C 1
ATOM 2957 O O . CYS A 1 368 ? -92.742 2.851 -1.842 1.00 39.72 368 CYS A O 1
ATOM 2959 N N . SER A 1 369 ? -93.199 0.803 -2.493 1.00 46.56 369 SER A N 1
ATOM 2960 C CA . SER A 1 369 ? -93.623 -0.001 -3.669 1.00 46.56 369 SER A CA 1
ATOM 2961 C C . SER A 1 369 ? -92.918 0.395 -4.972 1.00 46.56 369 SER A C 1
ATOM 2963 O O . SER A 1 369 ? -92.973 1.558 -5.355 1.00 46.56 369 SER A O 1
ATOM 2965 N N . GLY A 1 370 ? -92.394 -0.608 -5.687 1.00 39.94 370 GLY A N 1
ATOM 2966 C CA . GLY A 1 370 ? -91.922 -0.536 -7.080 1.00 39.94 370 GLY A CA 1
ATOM 2967 C C . GLY A 1 370 ? -90.400 -0.676 -7.162 1.00 39.94 370 GLY A C 1
ATOM 2968 O O . GLY A 1 370 ? -89.691 0.232 -6.761 1.00 39.94 370 GLY A O 1
ATOM 2969 N N . SER A 1 371 ? -89.827 -1.838 -7.481 1.00 47.06 371 SER A N 1
ATOM 2970 C CA . SER A 1 371 ? -89.810 -2.486 -8.806 1.00 47.06 371 SER A CA 1
ATOM 2971 C C . SER A 1 371 ? -89.208 -1.592 -9.892 1.00 47.06 371 SER A C 1
ATOM 2973 O O . SER A 1 371 ? -89.931 -0.823 -10.521 1.00 47.06 371 SER A O 1
ATOM 2975 N N . ARG A 1 372 ? -87.916 -1.769 -10.168 1.00 46.06 372 ARG A N 1
ATOM 2976 C CA . ARG A 1 372 ? -87.418 -2.378 -11.410 1.00 46.06 372 ARG A CA 1
ATOM 2977 C C . ARG A 1 372 ? -85.947 -2.734 -11.275 1.00 46.06 372 ARG A C 1
ATOM 2979 O O . ARG A 1 372 ? -85.231 -1.958 -10.610 1.00 46.06 372 ARG A O 1
#

Organism: NCBI:txid33657

pLDDT: mean 79.0, std 16.14, range [35.31, 96.38]

Foldseek 3Di:
DDDDDDPPPPPDPPVVVVVVVVVVVVVVVVVVVVVVVVCVVPDDPVNVVVVVVVVVVVVVVVVQVLQDDLNAHCVRDPVVHNRPSDDDDPVVVVVVCVVVVNDDQPPVRVVVVSVVVVVVSVVVVVVVVVVVVVVVV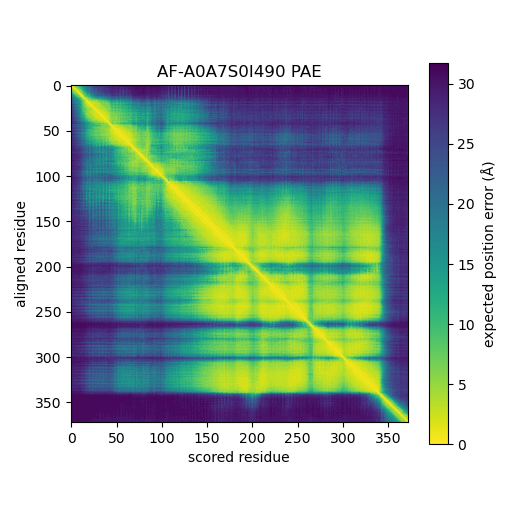VVVVVVVVVVVVVVVVVVVVVLVVLQVVLVVLLVVLVVCLVVVNHQLVSLVSLLLCLVDPPDALVSLVSRDADQLLCSPVPDDLVSLVVVLVVLVSNLVSVVVCVLLSVLSNLSSVVVNCVNVVVDDDPVVVVLVVVLCVVLPPDDLVRLVVVLVVLVVVVVVVPDDPVSSVSSNSVSSNSNSSVSSVVSSVVSVVSSVCSNVVPDDPPPDPDPPPPPDDDDDDDDDDDDDDDDD